Protein AF-A0A9D2DKA5-F1 (afdb_monomer_lite)

pLDDT: mean 77.61, std 17.45, range [37.0, 97.31]

Organism: NCBI:txid2838713

Secondary structure (DSSP, 8-state):
--HHHHHHHHHHTS--TT-HHHHHHHHH--TTTT----STT--HHHHHHHHHHHHHHHHTSSHHHHHHHHHHHHHHHHHTTSTTGGG-HHHHHHHHHHHHTT--S--GGGT----TTTTS-HHHHHHHHHHHHTT-HHHHHHHHHHHTTTS--S-HHHHHHHHHHHHHHHHHHHHHHHHHHHHHHHHHHHHHHHHHHHHHHHHHHSPTTPPPPBBTTSPBPPTT-EEE-SSS-EEE--EEEEETTEEEEE-TTS-BSSSSPBPTT--BPPPPPB-TTSPBP-TT-EEEETTS-EEEEEEEEEEETTEEEEEEEEEESSS--SEEEGGGEESS---B-TTSPBP-TT-EEEETTSS-EEEEEEEETTTTEEEETTTGGGT-PBPGGGEESS---B-TTSPBP-TT-EEEE-TTTTT-TTS-TT--EEEEEE-TTS-EEEE-TTS--SSSSSPEEE-GGGEESSPPP-HHHHHHHHTS-HHHHTT--SS--TT-TTTTSSS-SHHHHHHHHHHHHHHHHHHHHHH-

Sequence (524 aa):
MTGIERLHKLIADIDVSADTELWYILRDGTEGDWDCEERDGKTLSSTLAAIADQIEREQGGRVSRMLVLSVVTEMERHVSGVEGAEDSPVARWARELREALGGNGRDPAADVSVSAYDLLPQEDREAIAWVREHGGLDAVKRRWECLSYYADPVPRSCMEKRLARLQRQIDESHAALRRRNQRIKELGCRVNDLMIENTELRKRTMPEGMEWPRYDTGELVDFGDEVDRGDGDSAWVDKVVFYGDQWRLFDRYGCEINEDMMGPGERVKRTAVLASDGEPLEVGQTVWHEDGTELRVLGFKHEEDGERIVSVEYMDGPTNWSEVRSLSLTHQRPVLDADGVEVEVGDDLYTVGGMFKFHVSAIDKKSGRIATEAMFALDKWADPKMLTHRAPVLAADGRPLREGETVWLNERGSKSKLVDRGEPLKVVAFDKNGSVGVLDRDGIALGETSPWWFNPSCLTHERPDSWERVEEDAKKYPCHYFGHERNTCDGCPAHSVYGSCRPVMTSDLVRRCRALAERERGEA

Structure (mmCIF, N/CA/C/O backbone):
data_AF-A0A9D2DKA5-F1
#
_entry.id   AF-A0A9D2DKA5-F1
#
loop_
_atom_site.group_PDB
_atom_site.id
_atom_site.type_symbol
_atom_site.label_atom_id
_atom_site.label_alt_id
_atom_site.label_comp_id
_atom_site.label_asym_id
_atom_site.label_entity_id
_atom_site.label_seq_id
_atom_site.pdbx_PDB_ins_code
_atom_site.Cartn_x
_atom_site.Cartn_y
_atom_site.Cartn_z
_atom_site.occupancy
_atom_site.B_iso_or_equiv
_atom_site.auth_seq_id
_atom_site.auth_comp_id
_atom_site.auth_asym_id
_atom_site.auth_atom_id
_atom_site.pdbx_PDB_model_num
ATOM 1 N N . MET A 1 1 ? 29.611 -16.491 24.734 1.00 46.84 1 MET A N 1
ATOM 2 C CA . MET A 1 1 ? 29.771 -16.054 23.342 1.00 46.84 1 MET A CA 1
ATOM 3 C C . MET A 1 1 ? 31.251 -15.808 23.120 1.00 46.84 1 MET A C 1
ATOM 5 O O . MET A 1 1 ? 31.792 -14.933 23.792 1.00 46.84 1 MET A O 1
ATOM 9 N N . THR A 1 2 ? 31.918 -16.650 22.337 1.00 52.06 2 THR A N 1
ATOM 10 C CA . THR A 1 2 ? 33.363 -16.554 22.071 1.00 52.06 2 THR A CA 1
ATOM 11 C C . THR A 1 2 ? 33.678 -15.292 21.255 1.00 52.06 2 THR A C 1
ATOM 13 O O . THR A 1 2 ? 32.778 -14.664 20.690 1.00 52.06 2 THR A O 1
ATOM 16 N N . GLY A 1 3 ? 34.949 -14.877 21.205 1.00 41.25 3 GLY A N 1
ATOM 17 C CA . GLY A 1 3 ? 35.366 -13.729 20.386 1.00 41.25 3 GLY A CA 1
ATOM 18 C C . GLY A 1 3 ? 35.011 -13.903 18.903 1.00 41.25 3 GLY A C 1
ATOM 19 O O . GLY A 1 3 ? 34.571 -12.952 18.266 1.00 41.25 3 GLY A O 1
ATOM 20 N N . ILE A 1 4 ? 35.096 -15.138 18.402 1.00 45.22 4 ILE A N 1
ATOM 21 C CA . ILE A 1 4 ? 34.737 -15.527 17.031 1.00 45.22 4 ILE A CA 1
ATOM 22 C C . ILE A 1 4 ? 33.226 -15.391 16.797 1.00 45.22 4 ILE A C 1
ATOM 24 O O . ILE A 1 4 ? 32.816 -14.762 15.829 1.00 45.22 4 ILE A O 1
ATOM 28 N N . GLU A 1 5 ? 32.388 -15.855 17.731 1.00 47.97 5 GLU A N 1
ATOM 29 C CA . GLU A 1 5 ? 30.924 -15.717 17.628 1.00 47.97 5 GLU A CA 1
ATOM 30 C C . GLU A 1 5 ? 30.468 -14.245 17.612 1.00 47.97 5 GLU A C 1
ATOM 32 O O . GLU A 1 5 ? 29.463 -13.902 16.991 1.00 47.97 5 GLU A O 1
ATOM 37 N N . ARG A 1 6 ? 31.209 -13.345 18.275 1.00 47.31 6 ARG A N 1
ATOM 38 C CA . ARG A 1 6 ? 30.965 -11.892 18.199 1.00 47.31 6 ARG A CA 1
ATOM 39 C C . ARG A 1 6 ? 31.376 -11.303 16.856 1.00 47.31 6 ARG A C 1
ATOM 41 O O . ARG A 1 6 ? 30.680 -10.421 16.368 1.00 47.31 6 ARG A O 1
ATOM 48 N N . LEU A 1 7 ? 32.475 -11.780 16.279 1.00 45.69 7 LEU A N 1
ATOM 49 C CA . LEU A 1 7 ? 32.985 -11.327 14.986 1.00 45.69 7 LEU A CA 1
ATOM 50 C C . LEU A 1 7 ? 32.061 -11.773 13.846 1.00 45.69 7 LEU A C 1
ATOM 52 O O . LEU A 1 7 ? 31.707 -10.962 12.999 1.00 45.69 7 LEU A O 1
ATOM 56 N N . HIS A 1 8 ? 31.565 -13.013 13.901 1.00 50.53 8 HIS A N 1
ATOM 57 C CA . HIS A 1 8 ? 30.525 -13.519 12.999 1.00 50.53 8 HIS A CA 1
ATOM 58 C C . HIS A 1 8 ? 29.233 -12.714 13.089 1.00 50.53 8 HIS A C 1
ATOM 60 O O . HIS A 1 8 ? 28.663 -12.367 12.060 1.00 50.53 8 HIS A O 1
ATOM 66 N N . LYS A 1 9 ? 28.800 -12.355 14.304 1.00 58.34 9 LYS A N 1
ATOM 67 C CA . LYS A 1 9 ? 27.629 -11.493 14.489 1.00 58.34 9 LYS A CA 1
ATOM 68 C C . LYS A 1 9 ? 27.850 -10.089 13.917 1.00 58.34 9 LYS A C 1
ATOM 70 O O . LYS A 1 9 ? 26.974 -9.568 13.247 1.00 58.34 9 LYS A O 1
ATOM 75 N N . LEU A 1 10 ? 29.027 -9.504 14.144 1.00 48.47 10 LEU A N 1
ATOM 76 C CA . LEU A 1 10 ? 29.361 -8.176 13.629 1.00 48.47 10 LEU A CA 1
ATOM 77 C C . LEU A 1 10 ? 29.433 -8.157 12.094 1.00 48.47 10 LEU A C 1
ATOM 79 O O . LEU A 1 10 ? 29.022 -7.178 11.493 1.00 48.47 10 LEU A O 1
ATOM 83 N N . ILE A 1 11 ? 29.938 -9.227 11.471 1.00 53.56 11 ILE A N 1
ATOM 84 C CA . ILE A 1 11 ? 30.002 -9.374 10.009 1.00 53.56 11 ILE A CA 1
ATOM 85 C C . ILE A 1 11 ? 28.608 -9.609 9.415 1.00 53.56 11 ILE A C 1
ATOM 87 O O . ILE A 1 11 ? 28.307 -9.050 8.369 1.00 53.56 11 ILE A O 1
ATOM 91 N N . ALA A 1 12 ? 27.745 -10.387 10.076 1.00 54.84 12 ALA A N 1
ATOM 92 C CA . ALA A 1 12 ? 26.366 -10.607 9.628 1.00 54.84 12 ALA A CA 1
ATOM 93 C C . ALA A 1 12 ? 25.511 -9.326 9.647 1.00 54.84 12 ALA A C 1
ATOM 95 O O . ALA A 1 12 ? 24.554 -9.221 8.884 1.00 54.84 12 ALA A O 1
ATOM 96 N N . ASP A 1 13 ? 25.868 -8.360 10.497 1.00 48.00 13 ASP A N 1
ATOM 97 C CA . ASP A 1 13 ? 25.186 -7.068 10.613 1.00 48.00 13 ASP A CA 1
ATOM 98 C C . ASP A 1 13 ? 25.711 -6.013 9.606 1.00 48.00 13 ASP A C 1
ATOM 100 O O . ASP A 1 13 ? 25.142 -4.923 9.516 1.00 48.00 13 ASP A O 1
ATOM 104 N N . ILE A 1 14 ? 26.781 -6.301 8.847 1.00 48.06 14 ILE A N 1
ATOM 105 C CA . ILE A 1 14 ? 27.338 -5.402 7.823 1.00 48.06 14 ILE A CA 1
ATOM 106 C C . ILE A 1 14 ? 27.044 -5.992 6.435 1.00 48.06 14 ILE A C 1
ATOM 108 O O . ILE A 1 14 ? 27.573 -7.037 6.068 1.00 48.06 14 ILE A O 1
ATOM 112 N N . ASP A 1 15 ? 26.225 -5.300 5.645 1.00 49.19 15 ASP A N 1
ATOM 113 C CA . ASP A 1 15 ? 25.971 -5.641 4.241 1.00 49.19 15 ASP A CA 1
ATOM 114 C C . ASP A 1 15 ? 27.178 -5.223 3.379 1.00 49.19 15 ASP A C 1
ATOM 116 O O . ASP A 1 15 ? 27.383 -4.036 3.112 1.00 49.19 15 ASP A O 1
ATOM 120 N N . VAL A 1 16 ? 28.042 -6.183 3.023 1.00 48.06 16 VAL A N 1
ATOM 121 C CA . VAL A 1 16 ? 29.272 -5.942 2.246 1.00 48.06 16 VAL A CA 1
ATOM 122 C C . VAL A 1 16 ? 29.210 -6.716 0.932 1.00 48.06 16 VAL A C 1
ATOM 124 O O . VAL A 1 16 ? 29.660 -7.855 0.833 1.00 48.06 16 VAL A O 1
ATOM 127 N N . SER A 1 17 ? 28.688 -6.082 -0.111 1.00 44.06 17 SER A N 1
ATOM 128 C CA . SER A 1 17 ? 28.523 -6.660 -1.450 1.00 44.06 17 SER A CA 1
ATOM 129 C C . SER A 1 17 ? 29.792 -6.655 -2.325 1.00 44.06 17 SER A C 1
ATOM 131 O O . SER A 1 17 ? 29.685 -6.670 -3.548 1.00 44.06 17 SER A O 1
ATOM 133 N N . ALA A 1 18 ? 31.004 -6.633 -1.750 1.00 46.56 18 ALA A N 1
ATOM 134 C CA . ALA A 1 18 ? 32.213 -6.334 -2.533 1.00 46.56 18 ALA A CA 1
ATOM 135 C C . ALA A 1 18 ? 33.353 -7.368 -2.535 1.00 46.56 18 ALA A C 1
ATOM 137 O O . ALA A 1 18 ? 34.262 -7.194 -3.342 1.00 46.56 18 ALA A O 1
ATOM 138 N N . ASP A 1 19 ? 33.347 -8.443 -1.735 1.00 46.97 19 ASP A N 1
ATOM 139 C CA . ASP A 1 19 ? 34.363 -9.498 -1.927 1.00 46.97 19 ASP A CA 1
ATOM 140 C C . ASP A 1 19 ? 33.937 -10.865 -1.364 1.00 46.97 19 ASP A C 1
ATOM 142 O O . ASP A 1 19 ? 34.063 -11.158 -0.171 1.00 46.97 19 ASP A O 1
ATOM 146 N N . THR A 1 20 ? 33.385 -11.710 -2.238 1.00 51.12 20 THR A N 1
ATOM 147 C CA . THR A 1 20 ? 32.765 -12.996 -1.880 1.00 51.12 20 THR A CA 1
ATOM 148 C C . THR A 1 20 ? 33.751 -13.992 -1.265 1.00 51.12 20 THR A C 1
ATOM 150 O O . THR A 1 20 ? 33.373 -14.724 -0.356 1.00 51.12 20 THR A O 1
ATOM 153 N N . GLU A 1 21 ? 35.019 -14.026 -1.693 1.00 44.53 21 GLU A N 1
ATOM 154 C CA . GLU A 1 21 ? 35.972 -15.048 -1.223 1.00 44.53 21 GLU A CA 1
ATOM 155 C C . GLU A 1 21 ? 36.456 -14.816 0.216 1.00 44.53 21 GLU A C 1
ATOM 157 O O . GLU A 1 21 ? 36.527 -15.764 1.000 1.00 44.53 21 GLU A O 1
ATOM 162 N N . LEU A 1 22 ? 36.716 -13.564 0.612 1.00 46.12 22 LEU A N 1
ATOM 163 C CA . LEU A 1 22 ? 37.116 -13.247 1.988 1.00 46.12 22 LEU A CA 1
ATOM 164 C C . LEU A 1 22 ? 35.967 -13.506 2.973 1.00 46.12 22 LEU A C 1
ATOM 166 O O . LEU A 1 22 ? 36.194 -13.946 4.100 1.00 46.12 22 LEU A O 1
ATOM 170 N N . TRP A 1 23 ? 34.725 -13.280 2.534 1.00 53.09 23 TRP A N 1
ATOM 171 C CA . TRP A 1 23 ? 33.534 -13.572 3.323 1.00 53.09 23 TRP A CA 1
ATOM 172 C C . TRP A 1 23 ? 33.381 -15.072 3.596 1.00 53.09 23 TRP A C 1
ATOM 174 O O . TRP A 1 23 ? 33.128 -15.448 4.738 1.00 53.09 23 TRP A O 1
ATOM 184 N N . TYR A 1 24 ? 33.621 -15.939 2.605 1.00 50.41 24 TYR A N 1
ATOM 185 C CA . TYR A 1 24 ? 33.600 -17.391 2.819 1.00 50.41 24 TYR A CA 1
ATOM 186 C C . TYR A 1 24 ? 34.718 -17.867 3.761 1.00 50.41 24 TYR A C 1
ATOM 188 O O . TYR A 1 24 ? 34.458 -18.708 4.619 1.00 50.41 24 TYR A O 1
ATOM 196 N N . ILE A 1 25 ? 35.925 -17.294 3.681 1.00 49.28 25 ILE A N 1
ATOM 197 C CA . ILE A 1 25 ? 37.037 -17.630 4.594 1.00 49.28 25 ILE A CA 1
ATOM 198 C C . ILE A 1 25 ? 36.717 -17.206 6.037 1.00 49.28 25 ILE A C 1
ATOM 200 O O . ILE A 1 25 ? 36.917 -17.980 6.972 1.00 49.28 25 ILE A O 1
ATOM 204 N N . LEU A 1 26 ? 36.171 -16.001 6.229 1.00 47.72 26 LEU A N 1
ATOM 205 C CA . LEU A 1 26 ? 35.811 -15.475 7.552 1.00 47.72 26 LEU A CA 1
ATOM 206 C C . LEU A 1 26 ? 34.580 -16.171 8.157 1.00 47.72 26 LEU A C 1
ATOM 208 O O . LEU A 1 26 ? 34.487 -16.297 9.382 1.00 47.72 26 LEU A O 1
ATOM 212 N N . ARG A 1 27 ? 33.633 -16.612 7.321 1.00 51.00 27 ARG A N 1
ATOM 213 C CA . ARG A 1 27 ? 32.401 -17.292 7.743 1.00 51.00 27 ARG A CA 1
ATOM 214 C C . ARG A 1 27 ? 32.625 -18.775 8.049 1.00 51.00 27 ARG A C 1
ATOM 216 O O . ARG A 1 27 ? 32.147 -19.237 9.082 1.00 51.00 27 ARG A O 1
ATOM 223 N N . ASP A 1 28 ? 33.363 -19.488 7.194 1.00 47.41 28 ASP A N 1
ATOM 224 C CA . ASP A 1 28 ? 33.398 -20.960 7.188 1.00 47.41 28 ASP A CA 1
ATOM 225 C C . ASP A 1 28 ? 34.791 -21.576 7.460 1.00 47.41 28 ASP A C 1
ATOM 227 O O . ASP A 1 28 ? 34.889 -22.796 7.604 1.00 47.41 28 ASP A O 1
ATOM 231 N N . GLY A 1 29 ? 35.869 -20.785 7.542 1.00 46.34 29 GLY A N 1
ATOM 232 C CA . GLY A 1 29 ? 37.235 -21.305 7.693 1.00 46.34 29 GLY A CA 1
ATOM 233 C C . GLY A 1 29 ? 37.543 -21.883 9.082 1.00 46.34 29 GLY A C 1
ATOM 234 O O . GLY A 1 29 ? 37.252 -21.266 10.108 1.00 46.34 29 GLY A O 1
ATOM 235 N N . THR A 1 30 ? 38.203 -23.043 9.129 1.00 47.19 30 THR A N 1
ATOM 236 C CA . THR A 1 30 ? 38.763 -23.643 10.356 1.00 47.19 30 THR A CA 1
ATOM 237 C C . THR A 1 30 ? 40.164 -23.108 10.634 1.00 47.19 30 THR A C 1
ATOM 239 O O . THR A 1 30 ? 40.827 -22.683 9.708 1.00 47.19 30 THR A O 1
ATOM 242 N N . GLU A 1 31 ? 40.674 -23.164 11.868 1.00 40.28 31 GLU A N 1
ATOM 243 C CA . GLU A 1 31 ? 41.981 -22.579 12.253 1.00 40.28 31 GLU A CA 1
ATOM 244 C C . GLU A 1 31 ? 43.172 -23.009 11.352 1.00 40.28 31 GLU A C 1
ATOM 246 O O . GLU A 1 31 ? 44.135 -22.261 11.218 1.00 40.28 31 GLU A O 1
ATOM 251 N N . GLY A 1 32 ? 43.087 -24.165 10.674 1.00 46.72 32 GLY A N 1
ATOM 252 C CA . GLY A 1 32 ? 44.081 -24.633 9.694 1.00 46.72 32 GLY A CA 1
ATOM 253 C C . GLY A 1 32 ? 43.966 -24.032 8.283 1.00 46.72 32 GLY A C 1
ATOM 254 O O . GLY A 1 32 ? 44.951 -24.024 7.553 1.00 46.72 32 GLY A O 1
ATOM 255 N N . ASP A 1 33 ? 42.809 -23.483 7.904 1.00 46.47 33 ASP A N 1
ATOM 256 C CA . ASP A 1 33 ? 42.597 -22.801 6.614 1.00 46.47 33 ASP A CA 1
ATOM 257 C C . ASP A 1 33 ? 43.222 -21.392 6.588 1.00 46.47 33 ASP A C 1
ATOM 259 O O . ASP A 1 33 ? 43.327 -20.763 5.537 1.00 46.47 33 ASP A O 1
ATOM 263 N N . TRP A 1 34 ? 43.655 -20.900 7.754 1.00 49.09 34 TRP A N 1
ATOM 264 C CA . TRP A 1 34 ? 44.200 -19.556 7.965 1.00 49.09 34 TRP A CA 1
ATOM 265 C C . TRP A 1 34 ? 45.735 -19.545 7.958 1.00 49.09 34 TRP A C 1
ATOM 267 O O . TRP A 1 34 ? 46.345 -18.477 7.993 1.00 49.09 34 TRP A O 1
ATOM 277 N N . ASP A 1 35 ? 46.360 -20.723 7.871 1.00 45.16 35 ASP A N 1
ATOM 278 C CA . ASP A 1 35 ? 47.811 -20.920 7.756 1.00 45.16 35 ASP A CA 1
ATOM 279 C C . ASP A 1 35 ? 48.267 -20.856 6.280 1.00 45.16 35 ASP A C 1
ATOM 281 O O . ASP A 1 35 ? 49.156 -21.576 5.821 1.00 45.16 35 ASP A O 1
ATOM 285 N N . CYS A 1 36 ? 47.613 -20.004 5.488 1.00 43.03 36 CYS A N 1
ATOM 286 C CA . CYS A 1 36 ? 47.939 -19.795 4.087 1.00 43.03 36 CYS A CA 1
ATOM 287 C C . CYS A 1 36 ? 49.251 -19.003 3.955 1.00 43.03 36 CYS A C 1
ATOM 289 O O . CYS A 1 36 ? 49.295 -17.787 4.156 1.00 43.03 36 CYS A O 1
ATOM 291 N N . GLU A 1 37 ? 50.323 -19.717 3.598 1.00 43.47 37 GLU A N 1
ATOM 292 C CA . GLU A 1 37 ? 51.569 -19.144 3.086 1.00 43.47 37 GLU A CA 1
ATOM 293 C C . GLU A 1 37 ? 51.287 -18.154 1.942 1.00 43.47 37 GLU A C 1
ATOM 295 O O . GLU A 1 37 ? 50.406 -18.382 1.109 1.00 43.47 37 GLU A O 1
ATOM 300 N N . GLU A 1 38 ? 52.061 -17.062 1.919 1.00 45.28 38 GLU A N 1
ATOM 301 C CA . GLU A 1 38 ? 52.020 -15.955 0.955 1.00 45.28 38 GLU A CA 1
ATOM 302 C C . GLU A 1 38 ? 51.645 -16.396 -0.472 1.00 45.28 38 GLU A C 1
ATOM 304 O O . GLU A 1 38 ? 52.489 -16.825 -1.262 1.00 45.28 38 GLU A O 1
ATOM 309 N N . ARG A 1 39 ? 50.377 -16.211 -0.848 1.00 41.00 39 ARG A N 1
ATOM 310 C CA . ARG A 1 39 ? 49.963 -16.171 -2.252 1.00 41.00 39 ARG A CA 1
ATOM 311 C C . ARG A 1 39 ? 49.617 -14.736 -2.626 1.00 41.00 39 ARG A C 1
ATOM 313 O O . ARG A 1 39 ? 48.869 -14.057 -1.935 1.00 41.00 39 ARG A O 1
ATOM 320 N N . ASP A 1 40 ? 50.243 -14.279 -3.707 1.00 43.97 40 ASP A N 1
ATOM 321 C CA . ASP A 1 40 ? 50.057 -12.979 -4.368 1.00 43.97 40 ASP A CA 1
ATOM 322 C C . ASP A 1 40 ? 50.595 -11.727 -3.654 1.00 43.97 40 ASP A C 1
ATOM 324 O O . ASP A 1 40 ? 50.280 -10.599 -4.037 1.00 43.97 40 ASP A O 1
ATOM 328 N N . GLY A 1 41 ? 51.485 -11.897 -2.670 1.00 46.25 41 GLY A N 1
ATOM 329 C CA . GLY A 1 41 ? 52.268 -10.792 -2.093 1.00 46.25 41 GLY A CA 1
ATOM 330 C C . GLY A 1 41 ? 51.449 -9.762 -1.307 1.00 46.25 41 GLY A C 1
ATOM 331 O O . GLY A 1 41 ? 51.958 -8.685 -0.990 1.00 46.25 41 GLY A O 1
ATOM 332 N N . LYS A 1 42 ? 50.190 -10.076 -0.984 1.00 44.44 42 LYS A N 1
ATOM 333 C CA . LYS A 1 42 ? 49.334 -9.279 -0.103 1.00 44.44 42 LYS A CA 1
ATOM 334 C C . LYS A 1 42 ? 49.117 -10.046 1.192 1.00 44.44 42 LYS A C 1
ATOM 336 O O . LYS A 1 42 ? 48.524 -11.117 1.200 1.00 44.44 42 LYS A O 1
ATOM 341 N N . THR A 1 43 ? 49.615 -9.500 2.294 1.00 57.69 43 THR A N 1
ATOM 342 C CA . THR A 1 43 ? 49.391 -10.069 3.625 1.00 57.69 43 THR A CA 1
ATOM 343 C C . THR A 1 43 ? 47.933 -9.860 4.037 1.00 57.69 43 THR A C 1
ATOM 345 O O . THR A 1 43 ? 47.326 -8.854 3.659 1.00 57.69 43 THR A O 1
ATOM 348 N N . LEU A 1 44 ? 47.371 -10.754 4.859 1.00 48.88 44 LEU A N 1
ATOM 349 C CA . LEU A 1 44 ? 46.043 -10.577 5.475 1.00 48.88 44 LEU A CA 1
ATOM 350 C C . LEU A 1 44 ? 45.911 -9.193 6.147 1.00 48.88 44 LEU A C 1
ATOM 352 O O . LEU A 1 44 ? 44.874 -8.541 6.054 1.00 48.88 44 LEU A O 1
ATOM 356 N N . SER A 1 45 ? 47.011 -8.709 6.735 1.00 48.12 45 SER A N 1
ATOM 357 C CA . SER A 1 45 ? 47.148 -7.356 7.286 1.00 48.12 45 SER A CA 1
ATOM 358 C C . SER A 1 45 ? 46.875 -6.254 6.246 1.00 48.12 45 SER A C 1
ATOM 360 O O . SER A 1 45 ? 46.118 -5.324 6.521 1.00 48.12 45 SER A O 1
ATOM 362 N N . SER A 1 46 ? 47.400 -6.380 5.021 1.00 50.75 46 SER A N 1
ATOM 363 C CA . SER A 1 46 ? 47.159 -5.409 3.942 1.00 50.75 46 SER A CA 1
ATOM 364 C C . SER A 1 46 ? 45.699 -5.376 3.471 1.00 50.75 46 SER A C 1
ATOM 366 O O . SER A 1 46 ? 45.170 -4.303 3.179 1.00 50.75 46 SER A O 1
ATOM 368 N N . THR A 1 47 ? 45.022 -6.526 3.463 1.00 52.94 47 THR A N 1
ATOM 369 C CA . THR A 1 47 ? 43.610 -6.639 3.068 1.00 52.94 47 THR A CA 1
ATOM 370 C C . THR A 1 47 ? 42.683 -6.081 4.148 1.00 52.94 47 THR A C 1
ATOM 372 O O . THR A 1 47 ? 41.770 -5.313 3.850 1.00 52.94 47 THR A O 1
ATOM 375 N N . LEU A 1 48 ? 42.954 -6.380 5.423 1.00 51.31 48 LEU A N 1
ATOM 376 C CA . LEU A 1 48 ? 42.192 -5.830 6.548 1.00 51.31 48 LEU A CA 1
ATOM 377 C C . LEU A 1 48 ? 42.383 -4.313 6.692 1.00 51.31 48 LEU A C 1
ATOM 379 O O . LEU A 1 48 ? 41.424 -3.607 7.002 1.00 51.31 48 LEU A O 1
ATOM 383 N N . ALA A 1 49 ? 43.584 -3.798 6.409 1.00 53.28 49 ALA A N 1
ATOM 384 C CA . ALA A 1 49 ? 43.836 -2.359 6.351 1.00 53.28 49 ALA A CA 1
ATOM 385 C C . ALA A 1 49 ? 43.015 -1.679 5.240 1.00 53.28 49 ALA A C 1
ATOM 387 O O . ALA A 1 49 ? 42.411 -0.636 5.479 1.00 53.28 49 ALA A O 1
ATOM 388 N N . ALA A 1 50 ? 42.912 -2.296 4.057 1.00 58.09 50 ALA A N 1
ATOM 389 C CA . ALA A 1 50 ? 42.104 -1.768 2.957 1.00 58.09 50 ALA A CA 1
ATOM 390 C C . ALA A 1 50 ? 40.599 -1.726 3.289 1.00 58.09 50 ALA A C 1
ATOM 392 O O . ALA A 1 50 ? 39.925 -0.752 2.951 1.00 58.09 50 ALA A O 1
ATOM 393 N N . ILE A 1 51 ? 40.083 -2.742 3.991 1.00 52.50 51 ILE A N 1
ATOM 394 C CA . ILE A 1 51 ? 38.686 -2.797 4.453 1.00 52.50 51 ILE A CA 1
ATOM 395 C C . ILE A 1 51 ? 38.424 -1.748 5.539 1.00 52.50 51 ILE A C 1
ATOM 397 O O . ILE A 1 51 ? 37.410 -1.053 5.492 1.00 52.50 51 ILE A O 1
ATOM 401 N N . ALA A 1 52 ? 39.346 -1.571 6.489 1.00 51.38 52 ALA A N 1
ATOM 402 C CA . ALA A 1 52 ? 39.239 -0.518 7.496 1.00 51.38 52 ALA A CA 1
ATOM 403 C C . ALA A 1 52 ? 39.213 0.883 6.851 1.00 51.38 52 ALA A C 1
ATOM 405 O O . ALA A 1 52 ? 38.358 1.699 7.199 1.00 51.38 52 ALA A O 1
ATOM 406 N N . ASP A 1 53 ? 40.070 1.127 5.856 1.00 55.75 53 ASP A N 1
ATOM 407 C CA . ASP A 1 53 ? 40.095 2.370 5.074 1.00 55.75 53 ASP A CA 1
ATOM 408 C C . ASP A 1 53 ? 38.827 2.567 4.221 1.00 55.75 53 ASP A C 1
ATOM 410 O O . ASP A 1 53 ? 38.410 3.700 3.963 1.00 55.75 53 ASP A O 1
ATOM 414 N N . GLN A 1 54 ? 38.207 1.488 3.738 1.00 53.44 54 GLN A N 1
ATOM 415 C CA . GLN A 1 54 ? 36.927 1.525 3.021 1.00 53.44 54 GLN A CA 1
ATOM 416 C C . GLN A 1 54 ? 35.786 1.936 3.970 1.00 53.44 54 GLN A C 1
ATOM 418 O O . GLN A 1 54 ? 35.063 2.892 3.689 1.00 53.44 54 GLN A O 1
ATOM 423 N N . ILE A 1 55 ? 35.696 1.296 5.141 1.00 50.94 55 ILE A N 1
ATOM 424 C CA . ILE A 1 55 ? 34.695 1.596 6.177 1.00 50.94 55 ILE A CA 1
ATOM 425 C C . ILE A 1 55 ? 34.856 3.035 6.693 1.00 50.94 55 ILE A C 1
ATOM 427 O O . ILE A 1 55 ? 33.865 3.745 6.876 1.00 50.94 55 ILE A O 1
ATOM 431 N N . GLU A 1 56 ? 36.092 3.508 6.894 1.00 51.06 56 GLU A N 1
ATOM 432 C CA . GLU A 1 56 ? 36.349 4.897 7.294 1.00 51.06 56 GLU A CA 1
ATOM 433 C C . GLU A 1 56 ? 35.900 5.914 6.230 1.00 51.06 56 GLU A C 1
ATOM 435 O O . GLU A 1 56 ? 35.402 6.988 6.591 1.00 51.06 56 GLU A O 1
ATOM 440 N N . ARG A 1 57 ? 36.033 5.583 4.936 1.00 53.97 57 ARG A N 1
ATOM 441 C CA . ARG A 1 57 ? 35.596 6.436 3.817 1.00 53.97 57 ARG A CA 1
ATOM 442 C C . ARG A 1 57 ? 34.077 6.504 3.678 1.00 53.97 57 ARG A C 1
ATOM 444 O O . ARG A 1 57 ? 33.557 7.578 3.379 1.00 53.97 57 ARG A O 1
ATOM 451 N N . GLU A 1 58 ? 33.378 5.397 3.906 1.00 49.69 58 GLU A N 1
ATOM 452 C CA . GLU A 1 58 ? 31.927 5.302 3.703 1.00 49.69 58 GLU A CA 1
ATOM 453 C C . GLU A 1 58 ? 31.112 5.809 4.907 1.00 49.69 58 GLU A C 1
ATOM 455 O O . GLU A 1 58 ? 30.032 6.364 4.717 1.00 49.69 58 GLU A O 1
ATOM 460 N N . GLN A 1 59 ? 31.641 5.709 6.135 1.00 48.56 59 GLN A N 1
ATOM 461 C CA . GLN A 1 59 ? 30.875 5.976 7.369 1.00 48.56 59 GLN A CA 1
ATOM 462 C C . GLN A 1 59 ? 31.298 7.234 8.156 1.00 48.56 59 GLN A C 1
ATOM 464 O O . GLN A 1 59 ? 30.785 7.494 9.242 1.00 48.56 59 GLN A O 1
ATOM 469 N N . GLY A 1 60 ? 32.203 8.070 7.633 1.00 47.69 60 GLY A N 1
ATOM 470 C CA . GLY A 1 60 ? 32.405 9.425 8.170 1.00 47.69 60 GLY A CA 1
ATOM 471 C C . GLY A 1 60 ? 33.113 9.544 9.535 1.00 47.69 60 GLY A C 1
ATOM 472 O O . GLY A 1 60 ? 32.805 10.461 10.294 1.00 47.69 60 GLY A O 1
ATOM 473 N N . GLY A 1 61 ? 34.124 8.708 9.815 1.00 50.97 61 GLY A N 1
ATOM 474 C CA . GLY A 1 61 ? 35.225 9.022 10.749 1.00 50.97 61 GLY A CA 1
ATOM 475 C C . GLY A 1 61 ? 35.232 8.410 12.172 1.00 50.97 61 GLY A C 1
ATOM 476 O O . GLY A 1 61 ? 34.224 8.345 12.867 1.00 50.97 61 GLY A O 1
ATOM 477 N N . ARG A 1 62 ? 36.457 8.044 12.611 1.00 46.28 62 ARG A N 1
ATOM 478 C CA . ARG A 1 62 ? 37.048 7.758 13.957 1.00 46.28 62 ARG A CA 1
ATOM 479 C C . ARG A 1 62 ? 36.356 6.836 14.973 1.00 46.28 62 ARG A C 1
ATOM 481 O O . ARG A 1 62 ? 37.073 6.262 15.793 1.00 46.28 62 ARG A O 1
ATOM 488 N N . VAL A 1 63 ? 35.039 6.656 14.957 1.00 44.66 63 VAL A N 1
ATOM 489 C CA . VAL A 1 63 ? 34.342 5.785 15.929 1.00 44.66 63 VAL A CA 1
ATOM 490 C C . VAL A 1 63 ? 34.683 4.306 15.686 1.00 44.66 63 VAL A C 1
ATOM 492 O O . VAL A 1 63 ? 34.885 3.549 16.636 1.00 44.66 63 VAL A O 1
ATOM 495 N N . SER A 1 64 ? 34.885 3.920 14.425 1.00 57.19 64 SER A N 1
ATOM 496 C CA . SER A 1 64 ? 35.175 2.537 14.020 1.00 57.19 64 SER A CA 1
ATOM 497 C C . SER A 1 64 ? 36.568 2.058 14.438 1.00 57.19 64 SER A C 1
ATOM 499 O O . SER A 1 64 ? 36.717 0.930 14.902 1.00 57.19 64 SER A O 1
ATOM 501 N N . ARG A 1 65 ? 37.590 2.925 14.387 1.00 51.91 65 ARG A N 1
ATOM 502 C CA . ARG A 1 65 ? 38.966 2.576 14.791 1.00 51.91 65 ARG A CA 1
ATOM 503 C C . ARG A 1 65 ? 39.068 2.213 16.274 1.00 51.91 65 ARG A C 1
ATOM 505 O O . ARG A 1 65 ? 39.836 1.332 16.646 1.00 51.91 65 ARG A O 1
ATOM 512 N N . MET A 1 66 ? 38.261 2.858 17.117 1.00 51.69 66 MET A N 1
ATOM 513 C CA . MET A 1 66 ? 38.191 2.576 18.555 1.00 51.69 66 MET A CA 1
ATOM 514 C C . MET A 1 66 ? 37.525 1.220 18.835 1.00 51.69 66 MET A C 1
ATOM 516 O O . MET A 1 66 ? 37.981 0.477 19.700 1.00 51.69 66 MET A O 1
ATOM 520 N N . LEU A 1 67 ? 36.490 0.879 18.059 1.00 54.06 67 LEU A N 1
ATOM 521 C CA . LEU A 1 67 ? 35.789 -0.406 18.126 1.00 54.06 67 LEU A CA 1
ATOM 522 C C . LEU A 1 67 ? 36.698 -1.561 17.691 1.00 54.06 67 LEU A C 1
ATOM 524 O O . LEU A 1 67 ? 36.828 -2.534 18.433 1.00 54.06 67 LEU A O 1
ATOM 528 N N . VAL A 1 68 ? 37.412 -1.406 16.572 1.00 56.06 68 VAL A N 1
ATOM 529 C CA . VAL A 1 68 ? 38.383 -2.399 16.080 1.00 56.06 68 VAL A CA 1
ATOM 530 C C . VAL A 1 68 ? 39.519 -2.604 17.088 1.00 56.06 68 VAL A C 1
ATOM 532 O O . VAL A 1 68 ? 39.829 -3.739 17.441 1.00 56.06 68 VAL A O 1
ATOM 535 N N . LEU A 1 69 ? 40.084 -1.527 17.649 1.00 56.91 69 LEU A N 1
ATOM 536 C CA . LEU A 1 69 ? 41.125 -1.630 18.682 1.00 56.91 69 LEU A CA 1
ATOM 537 C C . LEU A 1 69 ? 40.615 -2.267 19.986 1.00 56.91 69 LEU A C 1
ATOM 539 O O . LEU A 1 69 ? 41.371 -2.985 20.645 1.00 56.91 69 LEU A O 1
ATOM 543 N N . SER A 1 70 ? 39.346 -2.054 20.353 1.00 56.31 70 SER A N 1
ATOM 544 C CA . SER A 1 70 ? 38.744 -2.694 21.532 1.00 56.31 70 SER A CA 1
ATOM 545 C C . SER A 1 70 ? 38.619 -4.210 21.358 1.00 56.31 70 SER A C 1
ATOM 547 O O . SER A 1 70 ? 38.968 -4.956 22.270 1.00 56.31 70 SER A O 1
ATOM 549 N N . VAL A 1 71 ? 38.235 -4.668 20.161 1.00 54.00 71 VAL A N 1
ATOM 550 C CA . VAL A 1 71 ? 38.128 -6.095 19.828 1.00 54.00 71 VAL A CA 1
ATOM 551 C C . VAL A 1 71 ? 39.510 -6.752 19.839 1.00 54.00 71 VAL A C 1
ATOM 553 O O . VAL A 1 71 ? 39.676 -7.800 20.458 1.00 54.00 71 VAL A O 1
ATOM 556 N N . VAL A 1 72 ? 40.527 -6.097 19.263 1.00 57.25 72 VAL A N 1
ATOM 557 C CA . VAL A 1 72 ? 41.923 -6.581 19.286 1.00 57.25 72 VAL A CA 1
ATOM 558 C C . VAL A 1 72 ? 42.451 -6.709 20.720 1.00 57.25 72 VAL A C 1
ATOM 560 O O . VAL A 1 72 ? 43.083 -7.704 21.070 1.00 57.25 72 VAL A O 1
ATOM 563 N N . THR A 1 73 ? 42.153 -5.734 21.582 1.00 57.84 73 THR A N 1
ATOM 564 C CA . THR A 1 73 ? 42.594 -5.746 22.988 1.00 57.84 73 THR A CA 1
ATOM 565 C C . THR A 1 73 ? 41.898 -6.849 23.797 1.00 57.84 73 THR A C 1
ATOM 567 O O . THR A 1 73 ? 42.507 -7.465 24.673 1.00 57.84 73 THR A O 1
ATOM 570 N N . GLU A 1 74 ? 40.632 -7.144 23.494 1.00 54.03 74 GLU A N 1
ATOM 571 C CA . GLU A 1 74 ? 39.884 -8.230 24.135 1.00 54.03 74 GLU A CA 1
ATOM 572 C C . GLU A 1 74 ? 40.372 -9.620 23.679 1.00 54.03 74 GLU A C 1
ATOM 574 O O . GLU A 1 74 ? 40.454 -10.538 24.499 1.00 54.03 74 GLU A O 1
ATOM 579 N N . MET A 1 75 ? 40.762 -9.763 22.404 1.00 52.72 75 MET A N 1
ATOM 580 C CA . MET A 1 75 ? 41.374 -10.985 21.864 1.00 52.72 75 MET A CA 1
ATOM 581 C C . MET A 1 75 ? 42.715 -11.287 22.544 1.00 52.72 75 MET A C 1
ATOM 583 O O . MET A 1 75 ? 42.924 -12.408 23.005 1.00 52.72 75 MET A O 1
ATOM 587 N N . GLU A 1 76 ? 43.585 -10.287 22.717 1.00 54.28 76 GLU A N 1
ATOM 588 C CA . GLU A 1 76 ? 44.847 -10.452 23.455 1.00 54.28 76 GLU A CA 1
ATOM 589 C C . GLU A 1 76 ? 44.617 -10.860 24.912 1.00 54.28 76 GLU A C 1
ATOM 591 O O . GLU A 1 76 ? 45.297 -11.743 25.428 1.00 54.28 76 GLU A O 1
ATOM 596 N N . ARG A 1 77 ? 43.619 -10.273 25.580 1.00 55.81 77 ARG A N 1
ATOM 597 C CA . ARG A 1 77 ? 43.300 -10.607 26.974 1.00 55.81 77 ARG A CA 1
ATOM 598 C C . ARG A 1 77 ? 42.852 -12.062 27.145 1.00 55.81 77 ARG A C 1
ATOM 600 O O . ARG A 1 77 ? 43.063 -12.631 28.212 1.00 55.81 77 ARG A O 1
ATOM 607 N N . HIS A 1 78 ? 42.249 -12.652 26.113 1.00 51.31 78 HIS A N 1
ATOM 608 C CA . HIS A 1 78 ? 41.897 -14.072 26.085 1.00 51.31 78 HIS A CA 1
ATOM 609 C C . HIS A 1 78 ? 43.101 -14.979 25.789 1.00 51.31 78 HIS A C 1
ATOM 611 O O . HIS A 1 78 ? 43.193 -16.060 26.366 1.00 51.31 78 HIS A O 1
ATOM 617 N N . VAL A 1 79 ? 44.041 -14.540 24.946 1.00 50.16 79 VAL A N 1
ATOM 618 C CA . VAL A 1 79 ? 45.247 -15.311 24.587 1.00 50.16 79 VAL A CA 1
ATOM 619 C C . VAL A 1 79 ? 46.292 -15.301 25.709 1.00 50.16 79 VAL A C 1
ATOM 621 O O . VAL A 1 79 ? 46.891 -16.334 25.997 1.00 50.16 79 VAL A O 1
ATOM 624 N N . SER A 1 80 ? 46.446 -14.186 26.428 1.00 51.25 80 SER A N 1
ATOM 625 C CA . SER A 1 80 ? 47.390 -14.040 27.550 1.00 51.25 80 SER A CA 1
ATOM 626 C C . SER A 1 80 ? 47.061 -14.906 28.778 1.00 51.25 80 SER A C 1
ATOM 628 O O . SER A 1 80 ? 47.827 -14.923 29.739 1.00 51.25 80 SER A O 1
ATOM 630 N N . GLY A 1 81 ? 45.928 -15.619 28.772 1.00 51.53 81 GLY A N 1
ATOM 631 C CA . GLY A 1 81 ? 45.573 -16.616 29.787 1.00 51.53 81 GLY A CA 1
ATOM 632 C C . GLY A 1 81 ? 46.140 -18.018 29.528 1.00 51.53 81 GLY A C 1
ATOM 633 O O . GLY A 1 81 ? 45.965 -18.895 30.371 1.00 51.53 81 GLY A O 1
ATOM 634 N N . VAL A 1 82 ? 46.797 -18.245 28.385 1.00 47.81 82 VAL A N 1
ATOM 635 C CA . VAL A 1 82 ? 47.349 -19.546 27.983 1.00 47.81 82 VAL A CA 1
ATOM 636 C C . VAL A 1 82 ? 48.878 -19.496 28.074 1.00 47.81 82 VAL A C 1
ATOM 638 O O . VAL A 1 82 ? 49.528 -18.737 27.355 1.00 47.81 82 VAL A O 1
ATOM 641 N N . GLU A 1 83 ? 49.472 -20.289 28.973 1.00 37.00 83 GLU A N 1
ATOM 642 C CA . GLU A 1 83 ? 50.933 -20.384 29.110 1.00 37.00 83 GLU A CA 1
ATOM 643 C C . GLU A 1 83 ? 51.572 -20.844 27.784 1.00 37.00 83 GLU A C 1
ATOM 645 O O . GLU A 1 83 ? 51.238 -21.906 27.262 1.00 37.00 83 GLU A O 1
ATOM 650 N N . GLY A 1 84 ? 52.497 -20.039 27.241 1.00 55.91 84 GLY A N 1
ATOM 651 C CA . GLY A 1 84 ? 53.234 -20.328 26.000 1.00 55.91 84 GLY A CA 1
ATOM 652 C C . GLY A 1 84 ? 52.732 -19.620 24.732 1.00 55.91 84 GLY A C 1
ATOM 653 O O . GLY A 1 84 ? 53.250 -19.885 23.652 1.00 55.91 84 GLY A O 1
ATOM 654 N N . ALA A 1 85 ? 51.757 -18.711 24.832 1.00 52.72 85 ALA A N 1
ATOM 655 C CA . ALA A 1 85 ? 51.119 -18.084 23.670 1.00 52.72 85 ALA A CA 1
ATOM 656 C C . ALA A 1 85 ? 51.843 -16.854 23.067 1.00 52.72 85 ALA A C 1
ATOM 658 O O . ALA A 1 85 ? 51.304 -16.235 22.151 1.00 52.72 85 ALA A O 1
ATOM 659 N N . GLU A 1 86 ? 53.046 -16.485 23.524 1.00 55.12 86 GLU A N 1
ATOM 660 C CA . GLU A 1 86 ? 53.763 -15.294 23.012 1.00 55.12 86 GLU A CA 1
ATOM 661 C C . GLU A 1 86 ? 54.149 -15.397 21.519 1.00 55.12 86 GLU A C 1
ATOM 663 O O . GLU A 1 86 ? 54.242 -14.372 20.836 1.00 55.12 86 GLU A O 1
ATOM 668 N N . ASP A 1 87 ? 54.260 -16.625 20.995 1.00 56.28 87 ASP A N 1
ATOM 669 C CA . ASP A 1 87 ? 54.515 -16.928 19.576 1.00 56.28 87 ASP A CA 1
ATOM 670 C C . ASP A 1 87 ? 53.265 -17.415 18.812 1.00 56.28 87 ASP A C 1
ATOM 672 O O . ASP A 1 87 ? 53.350 -17.853 17.659 1.00 56.28 87 ASP A O 1
ATOM 676 N N . SER A 1 88 ? 52.081 -17.313 19.429 1.00 60.09 88 SER A N 1
ATOM 677 C CA . SER A 1 88 ? 50.806 -17.646 18.787 1.00 60.09 88 SER A CA 1
ATOM 678 C C . SER A 1 88 ? 50.590 -16.809 17.515 1.00 60.09 88 SER A C 1
ATOM 680 O O . SER A 1 88 ? 50.855 -15.599 17.532 1.00 60.09 88 SER A O 1
ATOM 682 N N . PRO A 1 89 ? 50.044 -17.393 16.429 1.00 52.16 89 PRO A N 1
ATOM 683 C CA . PRO A 1 89 ? 49.604 -16.646 15.249 1.00 52.16 89 PRO A CA 1
ATOM 684 C C . PRO A 1 89 ? 48.724 -15.442 15.609 1.00 52.16 89 PRO A C 1
ATOM 686 O O . PRO A 1 89 ? 48.897 -14.364 15.051 1.00 52.16 89 PRO A O 1
ATOM 689 N N . VAL A 1 90 ? 47.881 -15.566 16.640 1.00 53.16 90 VAL A N 1
ATOM 690 C CA . VAL A 1 90 ? 46.998 -14.490 17.116 1.00 53.16 90 VAL A CA 1
ATOM 691 C C . VAL A 1 90 ? 47.784 -13.339 17.760 1.00 53.16 90 VAL A C 1
ATOM 693 O O . VAL A 1 90 ? 47.485 -12.172 17.513 1.00 53.16 90 VAL A O 1
ATOM 696 N N . ALA A 1 91 ? 48.827 -13.640 18.541 1.00 60.78 91 ALA A N 1
ATOM 697 C CA . ALA A 1 91 ? 49.703 -12.632 19.152 1.00 60.78 91 ALA A CA 1
ATOM 698 C C . ALA A 1 91 ? 50.614 -11.938 18.120 1.00 60.78 91 ALA A C 1
ATOM 700 O O . ALA A 1 91 ? 51.053 -10.798 18.315 1.00 60.78 91 ALA A O 1
ATOM 701 N N . ARG A 1 92 ? 50.906 -12.623 17.011 1.00 64.44 92 ARG A N 1
ATOM 702 C CA . ARG A 1 92 ? 51.609 -12.069 15.850 1.00 64.44 92 ARG A CA 1
ATOM 703 C C . ARG A 1 92 ? 50.697 -11.135 15.054 1.00 64.44 92 ARG A C 1
ATOM 705 O O . ARG A 1 92 ? 51.053 -9.979 14.849 1.00 64.44 92 ARG A O 1
ATOM 712 N N . TRP A 1 93 ? 49.486 -11.585 14.726 1.00 59.03 93 TRP A N 1
ATOM 713 C CA . TRP A 1 93 ? 48.486 -10.791 14.008 1.00 59.03 93 TRP A CA 1
ATOM 714 C C . TRP A 1 93 ? 48.066 -9.540 14.775 1.00 59.03 93 TRP A C 1
ATOM 716 O O . TRP A 1 93 ? 47.975 -8.472 14.180 1.00 59.03 93 TRP A O 1
ATOM 726 N N . ALA A 1 94 ? 47.878 -9.621 16.096 1.00 59.00 94 ALA A N 1
ATOM 727 C CA . ALA A 1 94 ? 47.548 -8.453 16.914 1.00 59.00 94 ALA A CA 1
ATOM 728 C C . ALA A 1 94 ? 48.658 -7.380 16.888 1.00 59.00 94 ALA A C 1
ATOM 730 O O . ALA A 1 94 ? 48.367 -6.180 16.857 1.00 59.00 94 ALA A O 1
ATOM 731 N N . ARG A 1 95 ? 49.930 -7.804 16.831 1.00 62.38 95 ARG A N 1
ATOM 732 C CA . ARG A 1 95 ? 51.088 -6.913 16.643 1.00 62.38 95 ARG A CA 1
ATOM 733 C C . ARG A 1 95 ? 51.079 -6.259 15.265 1.00 62.38 95 ARG A C 1
ATOM 735 O O . ARG A 1 95 ? 51.157 -5.036 15.185 1.00 62.38 95 ARG A O 1
ATOM 742 N N . GLU A 1 96 ? 50.929 -7.054 14.210 1.00 61.22 96 GLU A N 1
ATOM 743 C CA . GLU A 1 96 ? 50.909 -6.564 12.827 1.00 61.22 96 GLU A CA 1
ATOM 744 C C . GLU A 1 96 ? 49.743 -5.595 12.575 1.00 61.22 96 GLU A C 1
ATOM 746 O O . GLU A 1 96 ? 49.925 -4.569 11.920 1.00 61.22 96 GLU A O 1
ATOM 751 N N . LEU A 1 97 ? 48.562 -5.852 13.152 1.00 54.38 97 LEU A N 1
ATOM 752 C CA . LEU A 1 97 ? 47.403 -4.958 13.048 1.00 54.38 97 LEU A CA 1
ATOM 753 C C . LEU A 1 97 ? 47.633 -3.617 13.763 1.00 54.38 97 LEU A C 1
ATOM 755 O O . LEU A 1 97 ? 47.215 -2.571 13.269 1.00 54.38 97 LEU A O 1
ATOM 759 N N . ARG A 1 98 ? 48.307 -3.615 14.922 1.00 60.69 98 ARG A N 1
ATOM 760 C CA . ARG A 1 98 ? 48.675 -2.374 15.633 1.00 60.69 98 ARG A CA 1
ATOM 761 C C . ARG A 1 98 ? 49.678 -1.539 14.850 1.00 60.69 98 ARG A C 1
ATOM 763 O O . ARG A 1 98 ? 49.567 -0.312 14.843 1.00 60.69 98 ARG A O 1
ATOM 770 N N . GLU A 1 99 ? 50.631 -2.199 14.204 1.00 62.47 99 GLU A N 1
ATOM 771 C CA . GLU A 1 99 ? 51.654 -1.554 13.386 1.00 62.47 99 GLU A CA 1
ATOM 772 C C . GLU A 1 99 ? 51.039 -0.957 12.109 1.00 62.47 99 GLU A C 1
ATOM 774 O O . GLU A 1 99 ? 51.265 0.218 11.814 1.00 62.47 99 GLU A O 1
ATOM 779 N N . ALA A 1 100 ? 50.145 -1.696 11.439 1.00 52.91 100 ALA A N 1
ATOM 780 C CA . ALA A 1 100 ? 49.367 -1.206 10.298 1.00 52.91 100 ALA A CA 1
ATOM 781 C C . ALA A 1 100 ? 48.464 -0.012 10.664 1.00 52.91 100 ALA A C 1
ATOM 783 O O . ALA A 1 100 ? 48.314 0.928 9.885 1.00 52.91 100 ALA A O 1
ATOM 784 N N . LEU A 1 101 ? 47.921 0.008 11.886 1.00 52.06 101 LEU A N 1
ATOM 785 C CA . LEU A 1 101 ? 47.144 1.127 12.425 1.00 52.06 101 LEU A CA 1
ATOM 786 C C . LEU A 1 101 ? 48.019 2.245 13.032 1.00 52.06 101 LEU A C 1
ATOM 788 O O . LEU A 1 101 ? 47.485 3.124 13.710 1.00 52.06 101 LEU A O 1
ATOM 792 N N . GLY A 1 102 ? 49.338 2.261 12.810 1.00 56.16 102 GLY A N 1
ATOM 793 C CA . GLY A 1 102 ? 50.236 3.367 13.177 1.00 56.16 102 GLY A CA 1
ATOM 794 C C . GLY A 1 102 ? 50.547 3.513 14.674 1.00 56.16 102 GLY A C 1
ATOM 795 O O . GLY A 1 102 ? 50.942 4.595 15.117 1.00 56.16 102 GLY A O 1
ATOM 796 N N . GLY A 1 103 ? 50.352 2.462 15.474 1.00 51.53 103 GLY A N 1
ATOM 797 C CA . GLY A 1 103 ? 50.716 2.450 16.889 1.00 51.53 103 GLY A CA 1
ATOM 798 C C . GLY A 1 103 ? 52.217 2.237 17.080 1.00 51.53 103 GLY A C 1
ATOM 799 O O . GLY A 1 103 ? 52.683 1.104 17.085 1.00 51.53 103 GLY A O 1
ATOM 800 N N . ASN A 1 104 ? 52.990 3.309 17.281 1.00 43.22 104 ASN A N 1
ATOM 801 C CA . ASN A 1 104 ? 54.378 3.174 17.733 1.00 43.22 104 ASN A CA 1
ATOM 802 C C . ASN A 1 104 ? 54.394 2.510 19.117 1.00 43.22 104 ASN A C 1
ATOM 804 O O . ASN A 1 104 ? 53.801 3.044 20.053 1.00 43.22 104 ASN A O 1
ATOM 808 N N . GLY A 1 105 ? 55.076 1.366 19.232 1.00 43.47 105 GLY A N 1
ATOM 809 C CA . GLY A 1 105 ? 55.128 0.492 20.409 1.00 43.47 105 GLY A CA 1
ATOM 810 C C . GLY A 1 105 ? 55.653 1.146 21.692 1.00 43.47 105 GLY A C 1
ATOM 811 O O . GLY A 1 105 ? 56.773 0.886 22.127 1.00 43.47 105 GLY A O 1
ATOM 812 N N . ARG A 1 106 ? 54.822 1.969 22.329 1.00 43.88 106 ARG A N 1
ATOM 813 C CA . ARG A 1 106 ? 54.934 2.354 23.735 1.00 43.88 106 ARG A CA 1
ATOM 814 C C . ARG A 1 106 ? 53.708 1.859 24.485 1.00 43.88 106 ARG A C 1
ATOM 816 O O . ARG A 1 106 ? 52.593 1.925 23.979 1.00 43.88 106 ARG A O 1
ATOM 823 N N . ASP A 1 107 ? 53.973 1.355 25.684 1.00 42.69 107 ASP A N 1
ATOM 824 C CA . ASP A 1 107 ? 53.008 0.805 26.630 1.00 42.69 107 ASP A CA 1
ATOM 825 C C . ASP A 1 107 ? 51.778 1.732 26.800 1.00 42.69 107 ASP A C 1
ATOM 827 O O . ASP A 1 107 ? 51.926 2.861 27.286 1.00 42.69 107 ASP A O 1
ATOM 831 N N . PRO A 1 108 ? 50.568 1.296 26.394 1.00 43.59 108 PRO A N 1
ATOM 832 C CA . PRO A 1 108 ? 49.371 2.127 26.424 1.00 43.59 108 PRO A CA 1
ATOM 833 C C . PRO A 1 108 ? 48.779 2.303 27.828 1.00 43.59 108 PRO A C 1
ATOM 835 O O . PRO A 1 108 ? 47.842 3.085 27.985 1.00 43.59 108 PRO A O 1
ATOM 838 N N . ALA A 1 109 ? 49.317 1.662 28.872 1.00 41.81 109 ALA A N 1
ATOM 839 C CA . ALA A 1 109 ? 48.847 1.894 30.240 1.00 41.81 109 ALA A CA 1
ATOM 840 C C . ALA A 1 109 ? 49.110 3.332 30.743 1.00 41.81 109 ALA A C 1
ATOM 842 O O . ALA A 1 109 ? 48.512 3.749 31.735 1.00 41.81 109 ALA A O 1
ATOM 843 N N . ALA A 1 110 ? 49.970 4.102 30.063 1.00 43.81 110 ALA A N 1
ATOM 844 C CA . ALA A 1 110 ? 50.355 5.453 30.474 1.00 43.81 110 ALA A CA 1
ATOM 845 C C . ALA A 1 110 ? 49.750 6.601 29.637 1.00 43.81 110 ALA A C 1
ATOM 847 O O . ALA A 1 110 ? 49.869 7.745 30.065 1.00 43.81 110 ALA A O 1
ATOM 848 N N . ASP A 1 111 ? 49.105 6.335 28.490 1.00 39.66 111 ASP A N 1
ATOM 849 C CA . ASP A 1 111 ? 48.674 7.401 27.552 1.00 39.66 111 ASP A CA 1
ATOM 850 C C . ASP A 1 111 ? 47.215 7.280 27.063 1.00 39.66 111 ASP A C 1
ATOM 852 O O . ASP A 1 111 ? 46.792 7.931 26.108 1.00 39.66 111 ASP A O 1
ATOM 856 N N . VAL A 1 112 ? 46.391 6.479 27.749 1.00 44.78 112 VAL A N 1
ATOM 857 C CA . VAL A 1 112 ? 44.924 6.532 27.613 1.00 44.78 112 VAL A CA 1
ATOM 858 C C . VAL A 1 112 ? 44.354 7.373 28.754 1.00 44.78 112 VAL A C 1
ATOM 860 O O . VAL A 1 112 ? 43.710 6.872 29.673 1.00 44.78 112 VAL A O 1
ATOM 863 N N . SER A 1 113 ? 44.606 8.680 28.715 1.00 41.88 113 SER A N 1
ATOM 864 C CA . SER A 1 113 ? 43.909 9.631 29.588 1.00 41.88 113 SER A CA 1
ATOM 865 C C . SER A 1 113 ? 43.383 10.853 28.839 1.00 41.88 113 SER A C 1
ATOM 867 O O . SER A 1 113 ? 43.335 11.940 29.405 1.00 41.88 113 SER A O 1
ATOM 869 N N . VAL A 1 114 ? 42.954 10.692 27.585 1.00 43.22 114 VAL A N 1
ATOM 870 C CA . VAL A 1 114 ? 41.882 11.556 27.075 1.00 43.22 114 VAL A CA 1
ATOM 871 C C . VAL A 1 114 ? 40.588 10.858 27.460 1.00 43.22 114 VAL A C 1
ATOM 873 O O . VAL A 1 114 ? 40.067 10.009 26.738 1.00 43.22 114 VAL A O 1
ATOM 876 N N . SER A 1 115 ? 40.125 11.137 28.675 1.00 56.94 115 SER A N 1
ATOM 877 C CA . SER A 1 115 ? 38.839 10.647 29.153 1.00 56.94 115 SER A CA 1
ATOM 878 C C . SER A 1 115 ? 37.749 11.123 28.191 1.00 56.94 115 SER A C 1
ATOM 880 O O . SER A 1 115 ? 37.858 12.209 27.626 1.00 56.94 115 SER A O 1
ATOM 882 N N . ALA A 1 116 ? 36.648 10.380 28.034 1.00 53.56 116 ALA A N 1
ATOM 883 C CA . ALA A 1 116 ? 35.462 10.894 27.333 1.00 53.56 116 ALA A CA 1
ATOM 884 C C . ALA A 1 116 ? 35.020 12.267 27.889 1.00 53.56 116 ALA A C 1
ATOM 886 O O . ALA A 1 116 ? 34.434 13.078 27.178 1.00 53.56 116 ALA A O 1
ATOM 887 N N . TYR A 1 117 ? 35.381 12.549 29.146 1.00 63.69 117 TYR A N 1
ATOM 888 C CA . TYR A 1 117 ? 35.283 13.853 29.783 1.00 63.69 117 TYR A CA 1
ATOM 889 C C . TYR A 1 117 ? 36.076 14.952 29.061 1.00 63.69 117 TYR A C 1
ATOM 891 O O . TYR A 1 117 ? 35.551 16.039 28.875 1.00 63.69 117 TYR A O 1
ATOM 899 N N . ASP A 1 118 ? 37.301 14.691 28.610 1.00 69.88 118 ASP A N 1
ATOM 900 C CA . ASP A 1 118 ? 38.186 15.677 27.978 1.00 69.88 118 ASP A CA 1
ATOM 901 C C . ASP A 1 118 ? 37.741 16.064 26.562 1.00 69.88 118 ASP A C 1
ATOM 903 O O . ASP A 1 118 ? 38.107 17.136 26.079 1.00 69.88 118 ASP A O 1
ATOM 907 N N . LEU A 1 119 ? 36.900 15.239 25.932 1.00 65.62 119 LEU A N 1
ATOM 908 C CA . LEU A 1 119 ? 36.262 15.521 24.643 1.00 65.62 119 LEU A CA 1
ATOM 909 C C . LEU A 1 119 ? 35.012 16.402 24.769 1.00 65.62 119 LEU A C 1
ATOM 911 O O . LEU A 1 119 ? 34.522 16.915 23.762 1.00 65.62 119 LEU A O 1
ATOM 915 N N . LEU A 1 120 ? 34.492 16.591 25.985 1.00 62.06 120 LEU A N 1
ATOM 916 C CA . LEU A 1 120 ? 33.348 17.462 26.208 1.00 62.06 120 LEU A CA 1
ATOM 917 C C . LEU A 1 120 ? 33.760 18.940 26.111 1.00 62.06 120 LEU A C 1
ATOM 919 O O . LEU A 1 120 ? 34.857 19.312 26.550 1.00 62.06 120 LEU A O 1
ATOM 923 N N . PRO A 1 121 ? 32.875 19.811 25.587 1.00 77.88 121 PRO A N 1
ATOM 924 C CA . PRO A 1 121 ? 33.035 21.253 25.709 1.00 77.88 121 PRO A CA 1
ATOM 925 C C . PRO A 1 121 ? 33.334 21.649 27.159 1.00 77.88 121 PRO A C 1
ATOM 927 O O . PRO A 1 121 ? 32.806 21.055 28.098 1.00 77.88 121 PRO A O 1
ATOM 930 N N . GLN A 1 122 ? 34.168 22.672 27.358 1.00 71.12 122 GLN A N 1
ATOM 931 C CA . GLN A 1 122 ? 34.611 23.085 28.694 1.00 71.12 122 GLN A CA 1
ATOM 932 C C . GLN A 1 122 ? 33.446 23.329 29.673 1.00 71.12 122 GLN A C 1
ATOM 934 O O . GLN A 1 122 ? 33.543 22.933 30.828 1.00 71.12 122 GLN A O 1
ATOM 939 N N . GLU A 1 123 ? 32.336 23.893 29.198 1.00 61.03 123 GLU A N 1
ATOM 940 C CA . GLU A 1 123 ? 31.124 24.139 29.994 1.00 61.03 123 GLU A CA 1
ATOM 941 C C . GLU A 1 123 ? 30.472 22.833 30.495 1.00 61.03 123 GLU A C 1
ATOM 943 O O . GLU A 1 123 ? 30.004 22.770 31.629 1.00 61.03 123 GLU A O 1
ATOM 948 N N . ASP A 1 124 ? 30.485 21.768 29.687 1.00 67.12 124 ASP A N 1
ATOM 949 C CA . ASP A 1 124 ? 29.940 20.457 30.064 1.00 67.12 124 ASP A CA 1
ATOM 950 C C . ASP A 1 124 ? 30.866 19.745 31.061 1.00 67.12 124 ASP A C 1
ATOM 952 O O . ASP A 1 124 ? 30.398 19.082 31.989 1.00 67.12 124 ASP A O 1
ATOM 956 N N . ARG A 1 125 ? 32.186 19.944 30.934 1.00 83.31 125 ARG A N 1
ATOM 957 C CA . ARG A 1 125 ? 33.160 19.505 31.947 1.00 83.31 125 ARG A CA 1
ATOM 958 C C . ARG A 1 125 ? 32.928 20.223 33.273 1.00 83.31 125 ARG A C 1
ATOM 960 O O . ARG A 1 125 ? 32.802 19.572 34.303 1.00 83.31 125 ARG A O 1
ATOM 967 N N . GLU A 1 126 ? 32.797 21.547 33.249 1.00 76.50 126 GLU A N 1
ATOM 968 C CA . GLU A 1 126 ? 32.498 22.360 34.435 1.00 76.50 126 GLU A CA 1
ATOM 969 C C . GLU A 1 126 ? 31.160 21.960 35.079 1.00 76.50 126 GLU A C 1
ATOM 971 O O . GLU A 1 126 ? 31.084 21.826 36.300 1.00 76.50 126 GLU A O 1
ATOM 976 N N . ALA A 1 127 ? 30.127 21.671 34.281 1.00 68.31 127 ALA A N 1
ATOM 977 C CA . ALA A 1 127 ? 28.843 21.180 34.777 1.00 68.31 127 ALA A CA 1
ATOM 978 C C . ALA A 1 127 ? 28.966 19.803 35.451 1.00 68.31 127 ALA A C 1
ATOM 980 O O . ALA A 1 127 ? 28.428 19.595 36.540 1.00 68.31 127 ALA A O 1
ATOM 981 N N . ILE A 1 128 ? 29.700 18.862 34.851 1.00 73.62 128 ILE A N 1
ATOM 982 C CA . ILE A 1 128 ? 29.930 17.534 35.438 1.00 73.62 128 ILE A CA 1
ATOM 983 C C . ILE A 1 128 ? 30.790 17.632 36.708 1.00 73.62 128 ILE A C 1
ATOM 985 O O . ILE A 1 128 ? 30.499 16.940 37.687 1.00 73.62 128 ILE A O 1
ATOM 989 N N . ALA A 1 129 ? 31.815 18.489 36.730 1.00 82.38 129 ALA A N 1
ATOM 990 C CA . ALA A 1 129 ? 32.618 18.760 37.923 1.00 82.38 129 ALA A CA 1
ATOM 991 C C . ALA A 1 129 ? 31.752 19.323 39.057 1.00 82.38 129 ALA A C 1
ATOM 993 O O . ALA A 1 129 ? 31.781 18.798 40.169 1.00 82.38 129 ALA A O 1
ATOM 994 N N . TRP A 1 130 ? 30.900 20.303 38.750 1.00 87.44 130 TRP A N 1
ATOM 995 C CA . TRP A 1 130 ? 29.963 20.878 39.709 1.00 87.44 130 TRP A CA 1
ATOM 996 C C . TRP A 1 130 ? 28.995 19.826 40.267 1.00 87.44 130 TRP A C 1
ATOM 998 O O . TRP A 1 130 ? 28.806 19.745 41.482 1.00 87.44 130 TRP A O 1
ATOM 1008 N N . VAL A 1 131 ? 28.429 18.963 39.411 1.00 79.56 131 VAL A N 1
ATOM 1009 C CA . VAL A 1 131 ? 27.545 17.864 39.842 1.00 79.56 131 VAL A CA 1
ATOM 1010 C C . VAL A 1 131 ? 28.275 16.900 40.780 1.00 79.56 131 VAL A C 1
ATOM 1012 O O . VAL A 1 131 ? 27.698 16.454 41.773 1.00 79.56 131 VAL A O 1
ATOM 1015 N N . ARG A 1 132 ? 29.547 16.591 40.506 1.00 83.94 132 ARG A N 1
ATOM 1016 C CA . ARG A 1 132 ? 30.371 15.735 41.373 1.00 83.94 132 ARG A CA 1
ATOM 1017 C C . ARG A 1 132 ? 30.650 16.386 42.727 1.00 83.94 132 ARG A C 1
ATOM 1019 O O . ARG A 1 132 ? 30.456 15.730 43.747 1.00 83.94 132 ARG A O 1
ATOM 1026 N N . GLU A 1 133 ? 31.027 17.664 42.752 1.00 86.44 133 GLU A N 1
ATOM 1027 C CA . GLU A 1 133 ? 31.252 18.428 43.992 1.00 86.44 133 GLU A CA 1
ATOM 1028 C C . GLU A 1 133 ? 29.995 18.525 44.868 1.00 86.44 133 GLU A C 1
ATOM 1030 O O . GLU A 1 133 ? 30.088 18.619 46.090 1.00 86.44 133 GLU A O 1
ATOM 1035 N N . HIS A 1 134 ? 28.810 18.438 44.259 1.00 84.00 134 HIS A N 1
ATOM 1036 C CA . HIS A 1 134 ? 27.521 18.518 44.948 1.00 84.00 134 HIS A CA 1
ATOM 1037 C C . HIS A 1 134 ? 26.917 17.148 45.294 1.00 84.00 134 HIS A C 1
ATOM 1039 O O . HIS A 1 134 ? 25.714 17.046 45.537 1.00 84.00 134 HIS A O 1
ATOM 1045 N N . GLY A 1 135 ? 27.747 16.102 45.370 1.00 89.06 135 GLY A N 1
ATOM 1046 C CA . GLY A 1 135 ? 27.345 14.767 45.827 1.00 89.06 135 GLY A CA 1
ATOM 1047 C C . GLY A 1 135 ? 26.771 13.864 44.732 1.00 89.06 135 GLY A C 1
ATOM 1048 O O . GLY A 1 135 ? 26.130 12.861 45.044 1.00 89.06 135 GLY A O 1
ATOM 1049 N N . GLY A 1 136 ? 26.989 14.203 43.460 1.00 85.69 136 GLY A N 1
ATOM 1050 C CA . GLY A 1 136 ? 26.525 13.431 42.310 1.00 85.69 136 GLY A CA 1
ATOM 1051 C C . GLY A 1 136 ? 25.116 13.801 41.841 1.00 85.69 136 GLY A C 1
ATOM 1052 O O . GLY A 1 136 ? 24.401 14.591 42.462 1.00 85.69 136 GLY A O 1
ATOM 1053 N N . LEU A 1 137 ? 24.716 13.217 40.707 1.00 74.12 137 LEU A N 1
ATOM 1054 C CA . LEU A 1 137 ? 23.485 13.574 39.993 1.00 74.12 137 LEU A CA 1
ATOM 1055 C C . LEU A 1 137 ? 22.234 13.427 40.875 1.00 74.12 137 LEU A C 1
ATOM 1057 O O . LEU A 1 137 ? 21.389 14.314 40.875 1.00 74.12 137 LEU A O 1
ATOM 1061 N N . ASP A 1 138 ? 22.153 12.373 41.691 1.00 73.56 138 ASP A N 1
ATOM 1062 C CA . ASP A 1 138 ? 21.007 12.119 42.578 1.00 73.56 138 ASP A CA 1
ATOM 1063 C C . ASP A 1 138 ? 20.927 13.083 43.767 1.00 73.56 138 ASP A C 1
ATOM 1065 O O . ASP A 1 138 ? 19.843 13.346 44.292 1.00 73.56 138 ASP A O 1
ATOM 1069 N N . ALA A 1 139 ? 22.063 13.611 44.231 1.00 78.00 139 ALA A N 1
ATOM 1070 C CA . ALA A 1 139 ? 22.090 14.628 45.280 1.00 78.00 139 ALA A CA 1
ATOM 1071 C C . ALA A 1 139 ? 21.681 15.995 44.718 1.00 78.00 139 ALA A C 1
ATOM 1073 O O . ALA A 1 139 ? 20.869 16.692 45.328 1.00 78.00 139 ALA A O 1
ATOM 1074 N N . VAL A 1 140 ? 22.162 16.335 43.518 1.00 75.75 140 VAL A N 1
ATOM 1075 C CA . VAL A 1 140 ? 21.727 17.525 42.776 1.00 75.75 140 VAL A CA 1
ATOM 1076 C C . VAL A 1 140 ? 20.236 17.447 42.460 1.00 75.75 140 VAL A C 1
ATOM 1078 O O . VAL A 1 140 ? 19.523 18.410 42.722 1.00 75.75 140 VAL A O 1
ATOM 1081 N N . LYS A 1 141 ? 19.743 16.303 41.975 1.00 75.75 141 LYS A N 1
ATOM 1082 C CA . LYS A 1 141 ? 18.332 16.092 41.627 1.00 75.75 141 LYS A CA 1
ATOM 1083 C C . LYS A 1 141 ? 17.422 16.208 42.850 1.00 75.75 141 LYS A C 1
ATOM 1085 O O . LYS A 1 141 ? 16.488 16.999 42.815 1.00 75.75 141 LYS A O 1
ATOM 1090 N N . ARG A 1 142 ? 17.767 15.558 43.971 1.00 73.94 142 ARG A N 1
ATOM 1091 C CA . ARG A 1 142 ? 17.042 15.719 45.247 1.00 73.94 142 ARG A CA 1
ATOM 1092 C C . ARG A 1 142 ? 17.062 17.156 45.756 1.00 73.94 142 ARG A C 1
ATOM 1094 O O . ARG A 1 142 ? 16.054 17.647 46.251 1.00 73.94 142 ARG A O 1
ATOM 1101 N N . ARG A 1 143 ? 18.197 17.850 45.631 1.00 70.88 143 ARG A N 1
ATOM 1102 C CA . ARG A 1 143 ? 18.314 19.262 46.015 1.00 70.88 143 ARG A CA 1
ATOM 1103 C C . ARG A 1 143 ? 17.465 20.157 45.110 1.00 70.88 143 ARG A C 1
ATOM 1105 O O . ARG A 1 143 ? 16.871 21.101 45.614 1.00 70.88 143 ARG A O 1
ATOM 1112 N N . TRP A 1 144 ? 17.368 19.849 43.820 1.00 67.75 144 TRP A N 1
ATOM 1113 C CA . TRP A 1 144 ? 16.546 20.571 42.848 1.00 67.75 144 TRP A CA 1
ATOM 1114 C C . TRP A 1 144 ? 15.048 20.323 43.060 1.00 67.75 144 TRP A C 1
ATOM 1116 O O . TRP A 1 144 ? 14.268 21.268 43.066 1.00 67.75 144 TRP A O 1
ATOM 1126 N N . GLU A 1 145 ? 14.656 19.083 43.353 1.00 69.06 145 GLU A N 1
ATOM 1127 C CA . GLU A 1 145 ? 13.289 18.715 43.737 1.00 69.06 145 GLU A CA 1
ATOM 1128 C C . GLU A 1 145 ? 12.877 19.410 45.050 1.00 69.06 145 GLU A C 1
ATOM 1130 O O . GLU A 1 145 ? 11.789 19.979 45.118 1.00 69.06 145 GLU A O 1
ATOM 1135 N N . CYS A 1 146 ? 13.778 19.498 46.041 1.00 58.31 146 CYS A N 1
ATOM 1136 C CA . CYS A 1 146 ? 13.565 20.273 47.275 1.00 58.31 146 CYS A CA 1
ATOM 1137 C C . CYS A 1 146 ? 13.524 21.798 47.050 1.00 58.31 146 CYS A C 1
ATOM 1139 O O . CYS A 1 146 ? 12.796 22.504 47.745 1.00 58.31 146 CYS A O 1
ATOM 1141 N N . LEU A 1 147 ? 14.312 22.326 46.107 1.00 49.94 147 LEU A N 1
ATOM 1142 C CA . LEU A 1 147 ? 14.385 23.762 45.800 1.00 49.94 147 LEU A CA 1
ATOM 1143 C C . LEU A 1 147 ? 13.276 24.236 44.854 1.00 49.94 147 LEU A C 1
ATOM 1145 O O . LEU A 1 147 ? 12.982 25.429 44.849 1.00 49.94 147 LEU A O 1
ATOM 1149 N N . SER A 1 148 ? 12.618 23.330 44.121 1.00 51.94 148 SER A N 1
ATOM 1150 C CA . SER A 1 148 ? 11.492 23.645 43.224 1.00 51.94 148 SER A CA 1
ATOM 1151 C C . SER A 1 148 ? 10.303 24.299 43.938 1.00 51.94 148 SER A C 1
ATOM 1153 O O . SER A 1 148 ? 9.454 24.906 43.289 1.00 51.94 148 SER A O 1
ATOM 1155 N N . TYR A 1 149 ? 10.273 24.238 45.273 1.00 52.78 149 TYR A N 1
ATOM 1156 C CA . TYR A 1 149 ? 9.255 24.895 46.081 1.00 52.78 149 TYR A CA 1
ATOM 1157 C C . TYR A 1 149 ? 9.620 26.338 46.493 1.00 52.78 149 TYR A C 1
ATOM 1159 O O . TYR A 1 149 ? 8.704 27.097 46.789 1.00 52.78 149 TYR A O 1
ATOM 1167 N N . TYR A 1 150 ? 10.904 26.758 46.492 1.00 52.03 150 TYR A N 1
ATOM 1168 C CA . TYR A 1 150 ? 11.295 28.104 46.974 1.00 52.03 150 TYR A CA 1
ATOM 1169 C C . TYR A 1 150 ? 12.600 28.748 46.435 1.00 52.03 150 TYR A C 1
ATOM 1171 O O . TYR A 1 150 ? 12.995 29.777 46.983 1.00 52.03 150 TYR A O 1
ATOM 1179 N N . ALA A 1 151 ? 13.284 28.256 45.392 1.00 49.62 151 ALA A N 1
ATOM 1180 C CA . ALA A 1 151 ? 14.505 28.927 44.900 1.00 49.62 151 ALA A CA 1
ATOM 1181 C C . ALA A 1 151 ? 14.590 29.137 43.383 1.00 49.62 151 ALA A C 1
ATOM 1183 O O . ALA A 1 151 ? 14.121 28.325 42.589 1.00 49.62 151 ALA A O 1
ATOM 1184 N N . ASP A 1 152 ? 15.230 30.259 43.034 1.00 54.47 152 ASP A N 1
ATOM 1185 C CA . ASP A 1 152 ? 15.370 30.831 41.697 1.00 54.47 152 ASP A CA 1
ATOM 1186 C C . ASP A 1 152 ? 15.810 29.812 40.626 1.00 54.47 152 ASP A C 1
ATOM 1188 O O . ASP A 1 152 ? 16.792 29.085 40.820 1.00 54.47 152 ASP A O 1
ATOM 1192 N N . PRO A 1 153 ? 15.124 29.775 39.466 1.00 55.00 153 PRO A N 1
ATOM 1193 C CA . PRO A 1 153 ? 15.477 28.895 38.362 1.00 55.00 153 PRO A CA 1
ATOM 1194 C C . PRO A 1 153 ? 16.879 29.215 37.829 1.00 55.00 153 PRO A C 1
ATOM 1196 O O . PRO A 1 153 ? 17.324 30.364 37.858 1.00 55.00 153 PRO A O 1
ATOM 1199 N N . VAL A 1 154 ? 17.556 28.190 37.290 1.00 56.59 154 VAL A N 1
ATOM 1200 C CA . VAL A 1 154 ? 18.797 28.323 36.503 1.00 56.59 154 VAL A CA 1
ATOM 1201 C C . VAL A 1 154 ? 18.697 29.582 35.634 1.00 56.59 154 VAL A C 1
ATOM 1203 O O . VAL A 1 154 ? 17.692 29.709 34.926 1.00 56.59 154 VAL A O 1
ATOM 1206 N N . PRO A 1 155 ? 19.676 30.512 35.672 1.00 62.81 155 PRO A N 1
ATOM 1207 C CA . PRO A 1 155 ? 19.550 31.790 34.991 1.00 62.81 155 PRO A CA 1
ATOM 1208 C C . PRO A 1 155 ? 19.158 31.553 33.538 1.00 62.81 155 PRO A C 1
ATOM 1210 O O . PRO A 1 155 ? 19.901 30.928 32.779 1.00 62.81 155 PRO A O 1
ATOM 1213 N N . ARG A 1 156 ? 17.968 32.028 33.167 1.00 63.94 156 ARG A N 1
ATOM 1214 C CA . ARG A 1 156 ? 17.360 31.872 31.836 1.00 63.94 156 ARG A CA 1
ATOM 1215 C C . ARG A 1 156 ? 18.347 32.196 30.702 1.00 63.94 156 ARG A C 1
ATOM 1217 O O . ARG A 1 156 ? 18.347 31.544 29.663 1.00 63.94 156 ARG A O 1
ATOM 1224 N N . SER A 1 157 ? 19.280 33.105 30.979 1.00 73.44 157 SER A N 1
ATOM 1225 C CA . SER A 1 157 ? 20.387 33.504 30.111 1.00 73.44 157 SER A CA 1
ATOM 1226 C C . SER A 1 157 ? 21.345 32.373 29.701 1.00 73.44 157 SER A C 1
ATOM 1228 O O . SER A 1 157 ? 21.939 32.454 28.629 1.00 73.44 157 SER A O 1
ATOM 1230 N N . CYS A 1 158 ? 21.522 31.318 30.503 1.00 70.19 158 CYS A N 1
ATOM 1231 C CA . CYS A 1 158 ? 22.399 30.192 30.161 1.00 70.19 158 CYS A CA 1
ATOM 1232 C C . CYS A 1 158 ? 21.719 29.224 29.175 1.00 70.19 158 CYS A C 1
ATOM 1234 O O . CYS A 1 158 ? 22.309 28.842 28.163 1.00 70.19 158 CYS A O 1
ATOM 1236 N N . MET A 1 159 ? 20.437 28.915 29.406 1.00 71.75 159 MET A N 1
ATOM 1237 C CA . MET A 1 159 ? 19.604 28.137 28.476 1.00 71.75 159 MET A CA 1
ATOM 1238 C C . MET A 1 159 ? 19.462 28.850 27.123 1.00 71.75 159 MET A C 1
ATOM 1240 O O . MET A 1 159 ? 19.631 28.228 26.076 1.00 71.75 159 MET A O 1
ATOM 1244 N N . GLU A 1 160 ? 19.229 30.165 27.134 1.00 78.56 160 GLU A N 1
ATOM 1245 C CA . GLU A 1 160 ? 19.109 30.978 25.916 1.00 78.56 160 GLU A CA 1
ATOM 1246 C C . GLU A 1 160 ? 20.408 30.986 25.093 1.00 78.56 160 GLU A C 1
ATOM 1248 O O . GLU A 1 160 ? 20.365 30.854 23.870 1.00 78.56 160 GLU A O 1
ATOM 1253 N N . LYS A 1 161 ? 21.580 31.046 25.743 1.00 81.56 161 LYS A N 1
ATOM 1254 C CA . LYS A 1 161 ? 22.880 30.932 25.057 1.00 81.56 161 LYS A CA 1
ATOM 1255 C C . LYS A 1 161 ? 23.089 29.558 24.419 1.00 81.56 161 LYS A C 1
ATOM 1257 O O . LYS A 1 161 ? 23.604 29.487 23.302 1.00 81.56 161 LYS A O 1
ATOM 1262 N N . ARG A 1 162 ? 22.689 28.477 25.099 1.00 80.19 162 ARG A N 1
ATOM 1263 C CA . ARG A 1 162 ? 22.779 27.112 24.559 1.00 80.19 162 ARG A CA 1
ATOM 1264 C C . ARG A 1 162 ? 21.854 26.929 23.356 1.00 80.19 162 ARG A C 1
ATOM 1266 O O . ARG A 1 162 ? 22.302 26.425 22.329 1.00 80.19 162 ARG A O 1
ATOM 1273 N N . LEU A 1 163 ? 20.611 27.403 23.451 1.00 80.62 163 LEU A N 1
ATOM 1274 C CA . LEU A 1 163 ? 19.657 27.387 22.338 1.00 80.62 163 LEU A CA 1
ATOM 1275 C C . LEU A 1 163 ? 20.178 28.184 21.137 1.00 80.62 163 LEU A C 1
ATOM 1277 O O . LEU A 1 163 ? 20.164 27.674 20.021 1.00 80.62 163 LEU A O 1
ATOM 1281 N N . ALA A 1 164 ? 20.725 29.382 21.354 1.00 87.75 164 ALA A N 1
ATOM 1282 C CA . ALA A 1 164 ? 21.298 30.190 20.277 1.00 87.75 164 ALA A CA 1
ATOM 1283 C C . ALA A 1 164 ? 22.498 29.511 19.585 1.00 87.75 164 ALA A C 1
ATOM 1285 O O . ALA A 1 164 ? 22.692 29.674 18.379 1.00 87.75 164 ALA A O 1
ATOM 1286 N N . ARG A 1 165 ? 23.309 28.741 20.325 1.00 87.56 165 ARG A N 1
ATOM 1287 C CA . ARG A 1 165 ? 24.438 27.977 19.768 1.00 87.56 165 ARG A CA 1
ATOM 1288 C C . ARG A 1 165 ? 23.958 26.796 18.923 1.00 87.56 165 ARG A C 1
ATOM 1290 O O . ARG A 1 165 ? 24.450 26.624 17.812 1.00 87.56 165 ARG A O 1
ATOM 1297 N N . LEU A 1 166 ? 22.985 26.031 19.423 1.00 85.19 166 LEU A N 1
ATOM 1298 C CA . LEU A 1 166 ? 22.381 24.917 18.684 1.00 85.19 166 LEU A CA 1
ATOM 1299 C C . LEU A 1 166 ? 21.689 25.408 17.412 1.00 85.19 166 LEU A C 1
ATOM 1301 O O . LEU A 1 166 ? 21.898 24.836 16.347 1.00 85.19 166 LEU A O 1
ATOM 1305 N N . GLN A 1 167 ? 20.949 26.517 17.498 1.00 90.75 167 GLN A N 1
ATOM 1306 C CA . GLN A 1 167 ? 20.315 27.121 16.329 1.00 90.75 167 GLN A CA 1
ATOM 1307 C C . GLN A 1 167 ? 21.352 27.503 15.266 1.00 90.75 167 GLN A C 1
ATOM 1309 O O . GLN A 1 167 ? 21.179 27.175 14.098 1.00 90.75 167 GLN A O 1
ATOM 1314 N N . ARG A 1 168 ? 22.482 28.100 15.670 1.00 93.44 168 ARG A N 1
ATOM 1315 C CA . ARG A 1 168 ? 23.572 28.434 14.743 1.00 93.44 168 ARG A CA 1
ATOM 1316 C C . ARG A 1 168 ? 24.168 27.196 14.064 1.00 93.44 168 ARG A C 1
ATOM 1318 O O . ARG A 1 168 ? 24.422 27.238 12.868 1.00 93.44 168 ARG A O 1
ATOM 1325 N N . GLN A 1 169 ? 24.361 26.098 14.796 1.00 89.81 169 GLN A N 1
ATOM 1326 C CA . GLN A 1 169 ? 24.868 24.843 14.222 1.00 89.81 169 GLN A CA 1
ATOM 1327 C C . GLN A 1 169 ? 23.889 24.221 13.216 1.00 89.81 169 GLN A C 1
ATOM 1329 O O . GLN A 1 169 ? 24.313 23.723 12.169 1.00 89.81 169 GLN A O 1
ATOM 1334 N N . ILE A 1 170 ? 22.586 24.279 13.513 1.00 88.75 170 ILE A N 1
ATOM 1335 C CA . ILE A 1 170 ? 21.526 23.852 12.591 1.00 88.75 170 ILE A CA 1
ATOM 1336 C C . ILE A 1 170 ? 21.569 24.708 11.321 1.00 88.75 170 ILE A C 1
ATOM 1338 O O . ILE A 1 170 ? 21.600 24.166 10.216 1.00 88.75 170 ILE A O 1
ATOM 1342 N N . ASP A 1 171 ? 21.654 26.031 11.464 1.00 92.06 171 ASP A N 1
ATOM 1343 C CA . ASP A 1 171 ? 21.706 26.958 10.331 1.00 92.06 171 ASP A CA 1
ATOM 1344 C C . ASP A 1 171 ? 22.966 26.740 9.469 1.00 92.06 171 ASP A C 1
ATOM 1346 O O . ASP A 1 171 ? 22.889 26.731 8.236 1.00 92.06 171 ASP A O 1
ATOM 1350 N N . GLU A 1 172 ? 24.123 26.496 10.092 1.00 94.94 172 GLU A N 1
ATOM 1351 C CA . GLU A 1 172 ? 25.381 26.179 9.403 1.00 94.94 172 GLU A CA 1
ATOM 1352 C C . GLU A 1 172 ? 25.296 24.859 8.624 1.00 94.94 172 GLU A C 1
ATOM 1354 O O . GLU A 1 172 ? 25.726 24.791 7.465 1.00 94.94 172 GLU A O 1
ATOM 1359 N N . SER A 1 173 ? 24.681 23.834 9.216 1.00 88.69 173 SER A N 1
ATOM 1360 C CA . SER A 1 173 ? 24.467 22.532 8.579 1.00 88.69 173 SER A CA 1
ATOM 1361 C C . SER A 1 173 ? 23.476 22.623 7.419 1.00 88.69 173 SER A C 1
ATOM 1363 O O . SER A 1 173 ? 23.744 22.111 6.329 1.00 88.69 173 SER A O 1
ATOM 1365 N N . HIS A 1 174 ? 22.380 23.365 7.582 1.00 91.75 174 HIS A N 1
ATOM 1366 C CA . HIS A 1 174 ? 21.446 23.656 6.495 1.00 91.75 174 HIS A CA 1
ATOM 1367 C C . HIS A 1 174 ? 22.120 24.422 5.349 1.00 91.75 174 HIS A C 1
ATOM 1369 O O . HIS A 1 174 ? 21.901 24.103 4.178 1.00 91.75 174 HIS A O 1
ATOM 1375 N N . ALA A 1 175 ? 22.981 25.398 5.649 1.00 93.69 175 ALA A N 1
ATOM 1376 C CA . ALA A 1 175 ? 23.736 26.119 4.627 1.00 93.69 175 ALA A CA 1
ATOM 1377 C C . ALA A 1 175 ? 24.734 25.207 3.889 1.00 93.69 175 ALA A C 1
ATOM 1379 O O . ALA A 1 175 ? 24.892 25.326 2.671 1.00 93.69 175 ALA A O 1
ATOM 1380 N N . ALA A 1 176 ? 25.388 24.279 4.594 1.00 91.56 176 ALA A N 1
ATOM 1381 C CA . ALA A 1 176 ? 26.282 23.294 3.989 1.00 91.56 176 ALA A CA 1
ATOM 1382 C C . ALA A 1 176 ? 25.531 22.323 3.063 1.00 91.56 176 ALA A C 1
ATOM 1384 O O . ALA A 1 176 ? 25.965 22.109 1.928 1.00 91.56 176 ALA A O 1
ATOM 1385 N N . LEU A 1 177 ? 24.373 21.814 3.495 1.00 90.88 177 LEU A N 1
ATOM 1386 C CA . LEU A 1 177 ? 23.510 20.958 2.676 1.00 90.88 177 LEU A CA 1
ATOM 1387 C C . LEU A 1 177 ? 23.033 21.675 1.409 1.00 90.88 177 LEU A C 1
ATOM 1389 O O . LEU A 1 177 ? 23.122 21.117 0.317 1.00 90.88 177 LEU A O 1
ATOM 1393 N N . ARG A 1 178 ? 22.624 22.947 1.514 1.00 93.25 178 ARG A N 1
ATOM 1394 C CA . ARG A 1 178 ? 22.249 23.753 0.338 1.00 93.25 178 ARG A CA 1
ATOM 1395 C C . ARG A 1 178 ? 23.398 23.890 -0.661 1.00 93.25 178 ARG A C 1
ATOM 1397 O O . ARG A 1 178 ? 23.172 23.732 -1.857 1.00 93.25 178 ARG A O 1
ATOM 1404 N N . ARG A 1 179 ? 24.631 24.128 -0.193 1.00 96.06 179 ARG A N 1
ATOM 1405 C CA . ARG A 1 179 ? 25.820 24.181 -1.068 1.00 96.06 179 ARG A CA 1
ATOM 1406 C C . ARG A 1 179 ? 26.090 22.840 -1.756 1.00 96.06 179 ARG A C 1
ATOM 1408 O O . ARG A 1 179 ? 26.416 22.830 -2.940 1.00 96.06 179 ARG A O 1
ATOM 1415 N N . ARG A 1 180 ? 25.927 21.714 -1.050 1.00 94.06 180 ARG A N 1
ATOM 1416 C CA . ARG A 1 180 ? 26.085 20.370 -1.634 1.00 94.06 180 ARG A CA 1
ATOM 1417 C C . ARG A 1 180 ? 25.035 20.105 -2.715 1.00 94.06 180 ARG A C 1
ATOM 1419 O O . ARG A 1 180 ? 25.402 19.698 -3.812 1.00 94.06 180 ARG A O 1
ATOM 1426 N N . ASN A 1 181 ? 23.768 20.411 -2.443 1.00 88.00 181 ASN A N 1
ATOM 1427 C CA . ASN A 1 181 ? 22.678 20.224 -3.405 1.00 88.00 181 ASN A CA 1
ATOM 1428 C C . ASN A 1 181 ? 22.845 21.108 -4.647 1.00 88.00 181 ASN A C 1
ATOM 1430 O O . ASN A 1 181 ? 22.611 20.652 -5.763 1.00 88.00 181 ASN A O 1
ATOM 1434 N N . GLN A 1 182 ? 23.322 22.343 -4.475 1.00 95.12 182 GLN A N 1
ATOM 1435 C CA . GLN A 1 182 ? 23.645 23.224 -5.596 1.00 95.12 182 GLN A CA 1
ATOM 1436 C C . GLN A 1 182 ? 24.753 22.631 -6.484 1.00 95.12 182 GLN A C 1
ATOM 1438 O O . GLN A 1 182 ? 24.614 22.611 -7.704 1.00 95.12 182 GLN A O 1
ATOM 1443 N N . ARG A 1 183 ? 25.809 22.067 -5.883 1.00 93.81 183 ARG A N 1
ATOM 1444 C CA . ARG A 1 183 ? 26.892 21.408 -6.629 1.00 93.81 183 ARG A CA 1
ATOM 1445 C C . ARG A 1 183 ? 26.421 20.149 -7.363 1.00 93.81 183 ARG A C 1
ATOM 1447 O O . ARG A 1 183 ? 26.867 19.903 -8.478 1.00 93.81 183 ARG A O 1
ATOM 1454 N N . ILE A 1 184 ? 25.516 19.370 -6.766 1.00 91.31 184 ILE A N 1
ATOM 1455 C CA . ILE A 1 184 ? 24.889 18.211 -7.426 1.00 91.31 184 ILE A CA 1
ATOM 1456 C C . ILE A 1 184 ? 24.108 18.669 -8.661 1.00 91.31 184 ILE A C 1
ATOM 1458 O O . ILE A 1 184 ? 24.257 18.083 -9.730 1.00 91.31 184 ILE A O 1
ATOM 1462 N N . LYS A 1 185 ? 23.339 19.757 -8.545 1.00 90.81 185 LYS A N 1
ATOM 1463 C CA . LYS A 1 185 ? 22.592 20.328 -9.670 1.00 90.81 185 LYS A CA 1
ATOM 1464 C C . LYS A 1 185 ? 23.513 20.787 -10.806 1.00 90.81 185 LYS A C 1
ATOM 1466 O O . LYS A 1 185 ? 23.247 20.487 -11.963 1.00 90.81 185 LYS A O 1
ATOM 1471 N N . GLU A 1 186 ? 24.609 21.472 -10.481 1.00 94.56 186 GLU A N 1
ATOM 1472 C CA . GLU A 1 186 ? 25.611 21.911 -11.465 1.00 94.56 186 GLU A CA 1
ATOM 1473 C C . GLU A 1 186 ? 26.288 20.730 -12.176 1.00 94.56 186 GLU A C 1
ATOM 1475 O O . GLU A 1 186 ? 26.483 20.774 -13.392 1.00 94.56 186 GLU A O 1
ATOM 1480 N N . LEU A 1 187 ? 26.607 19.657 -11.443 1.00 92.25 187 LEU A N 1
ATOM 1481 C CA . LEU A 1 187 ? 27.135 18.425 -12.034 1.00 92.25 187 LEU A CA 1
ATOM 1482 C C . LEU A 1 187 ? 26.110 17.746 -12.949 1.00 92.25 187 LEU A C 1
ATOM 1484 O O . LEU A 1 187 ? 26.482 17.335 -14.044 1.00 92.25 187 LEU A O 1
ATOM 1488 N N . GLY A 1 188 ? 24.837 17.692 -12.548 1.00 90.75 188 GLY A N 1
ATOM 1489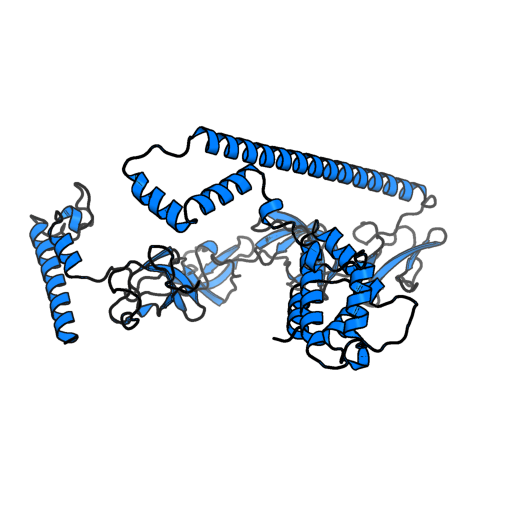 C CA . GLY A 1 188 ? 23.754 17.162 -13.379 1.00 90.75 188 GLY A CA 1
ATOM 1490 C C . GLY A 1 188 ? 23.620 17.904 -14.713 1.00 90.75 188 GLY A C 1
ATOM 1491 O O . GLY A 1 188 ? 23.571 17.267 -15.763 1.00 90.75 188 GLY A O 1
ATOM 1492 N N . CYS A 1 189 ? 23.664 19.242 -14.696 1.00 90.19 189 CYS A N 1
ATOM 1493 C CA . CYS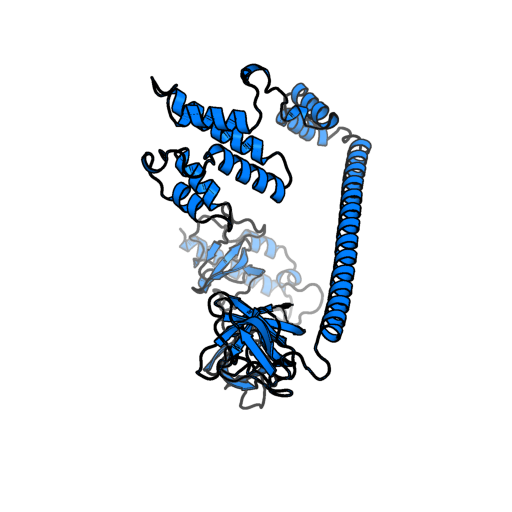 A 1 189 ? 23.664 20.038 -15.929 1.00 90.19 189 CYS A CA 1
ATOM 1494 C C . CYS A 1 189 ? 24.880 19.725 -16.815 1.00 90.19 189 CYS A C 1
ATOM 1496 O O . CYS A 1 189 ? 24.725 19.511 -18.012 1.00 90.19 189 CYS A O 1
ATOM 1498 N N . ARG A 1 190 ? 26.083 19.638 -16.230 1.00 93.19 190 ARG A N 1
ATOM 1499 C CA . ARG A 1 190 ? 27.311 19.359 -16.991 1.00 93.19 190 ARG A CA 1
ATOM 1500 C C . ARG A 1 190 ? 27.309 17.970 -17.631 1.00 93.19 190 ARG A C 1
ATOM 1502 O O . ARG A 1 190 ? 27.816 17.819 -18.737 1.00 93.19 190 ARG A O 1
ATOM 1509 N N . VAL A 1 191 ? 26.768 16.962 -16.947 1.00 89.69 191 VAL A N 1
ATOM 1510 C CA . VAL A 1 191 ? 26.597 15.616 -17.518 1.00 89.69 191 VAL A CA 1
ATOM 1511 C C . VAL A 1 191 ? 25.651 15.668 -18.717 1.00 89.69 191 VAL A C 1
ATOM 1513 O O . VAL A 1 191 ? 25.984 15.125 -19.766 1.00 89.69 191 VAL A O 1
ATOM 1516 N N . ASN A 1 192 ? 24.529 16.382 -18.603 1.00 82.94 192 ASN A N 1
ATOM 1517 C CA . ASN A 1 192 ? 23.584 16.542 -19.706 1.00 82.94 192 ASN A CA 1
ATOM 1518 C C . ASN A 1 192 ? 24.207 17.264 -20.919 1.00 82.94 192 ASN A C 1
ATOM 1520 O O . ASN A 1 192 ? 24.041 16.817 -22.051 1.00 82.94 192 ASN A O 1
ATOM 1524 N N . ASP A 1 193 ? 24.982 18.329 -20.693 1.00 89.50 193 ASP A N 1
ATOM 1525 C CA . ASP A 1 193 ? 25.700 19.034 -21.765 1.00 89.50 193 ASP A CA 1
ATOM 1526 C C . ASP A 1 193 ? 26.697 18.107 -22.485 1.00 89.50 193 ASP A C 1
ATOM 1528 O O . ASP A 1 193 ? 26.747 18.078 -23.716 1.00 89.50 193 ASP A O 1
ATOM 1532 N N . LEU A 1 194 ? 27.446 17.295 -21.727 1.00 88.12 194 LEU A N 1
ATOM 1533 C CA . LEU A 1 194 ? 28.371 16.303 -22.286 1.00 88.12 194 LEU A CA 1
ATOM 1534 C C . LEU A 1 194 ? 27.644 15.201 -23.068 1.00 88.12 194 LEU A C 1
ATOM 1536 O O . LEU A 1 194 ? 28.162 14.739 -24.082 1.00 88.12 194 LEU A O 1
ATOM 1540 N N . MET A 1 195 ? 26.449 14.785 -22.639 1.00 76.19 195 MET A N 1
ATOM 1541 C CA . MET A 1 195 ? 25.630 13.826 -23.391 1.00 76.19 195 MET A CA 1
ATOM 1542 C C . MET A 1 195 ? 25.173 14.400 -24.738 1.00 76.19 195 MET A C 1
ATOM 1544 O O . MET A 1 195 ? 25.226 13.700 -25.753 1.00 76.19 195 MET A O 1
ATOM 1548 N N . ILE A 1 196 ? 24.780 15.678 -24.782 1.00 79.06 196 ILE A N 1
ATOM 1549 C CA . ILE A 1 196 ? 24.418 16.366 -26.031 1.00 79.06 196 ILE A CA 1
ATOM 1550 C C . ILE A 1 196 ? 25.638 16.471 -26.955 1.00 79.06 196 ILE A C 1
ATOM 1552 O O . ILE A 1 196 ? 25.546 16.124 -28.133 1.00 79.06 196 ILE A O 1
ATOM 1556 N N . GLU A 1 197 ? 26.791 16.895 -26.430 1.00 85.06 197 GLU A N 1
ATOM 1557 C CA . GLU A 1 197 ? 28.035 16.976 -27.204 1.00 85.06 197 GLU A CA 1
ATOM 1558 C C . GLU A 1 197 ? 28.436 15.606 -27.768 1.00 85.06 197 GLU A C 1
ATOM 1560 O O . GLU A 1 197 ? 28.756 15.495 -28.950 1.00 85.06 197 GLU A O 1
ATOM 1565 N N . ASN A 1 198 ? 28.347 14.545 -26.962 1.00 78.69 198 ASN A N 1
ATOM 1566 C CA . ASN A 1 198 ? 28.631 13.180 -27.403 1.00 78.69 198 ASN A CA 1
ATOM 1567 C C . ASN A 1 198 ? 27.660 12.729 -28.506 1.00 78.69 198 ASN A C 1
ATOM 1569 O O . ASN A 1 198 ? 28.086 12.165 -29.510 1.00 78.69 198 ASN A O 1
ATOM 1573 N N . THR A 1 199 ? 26.374 13.063 -28.387 1.00 76.25 199 THR A N 1
ATOM 1574 C CA . THR A 1 199 ? 25.370 12.779 -29.426 1.00 76.25 199 THR A CA 1
ATOM 1575 C C . THR A 1 199 ? 25.714 13.472 -30.751 1.00 76.25 199 THR A C 1
ATOM 1577 O O . THR A 1 199 ? 25.630 12.863 -31.818 1.00 76.25 199 THR A O 1
ATOM 1580 N N . GLU A 1 200 ? 26.155 14.730 -30.708 1.00 76.00 200 GLU A N 1
ATOM 1581 C CA . GLU A 1 200 ? 26.602 15.464 -31.898 1.00 76.00 200 GLU A CA 1
ATOM 1582 C C . GLU A 1 200 ? 27.916 14.917 -32.474 1.00 76.00 200 GLU A C 1
ATOM 1584 O O . GLU A 1 200 ? 28.078 14.836 -33.694 1.00 76.00 200 GLU A O 1
ATOM 1589 N N . LEU A 1 201 ? 28.850 14.487 -31.623 1.00 78.62 201 LEU A N 1
ATOM 1590 C CA . LEU A 1 201 ? 30.076 13.822 -32.063 1.00 78.62 201 LEU A CA 1
ATOM 1591 C C . LEU A 1 201 ? 29.778 12.475 -32.729 1.00 78.62 201 LEU A C 1
ATOM 1593 O O . LEU A 1 201 ? 30.362 12.187 -33.776 1.00 78.62 201 LEU A O 1
ATOM 1597 N N . ARG A 1 202 ? 28.826 11.691 -32.201 1.00 68.00 202 ARG A N 1
ATOM 1598 C CA . ARG A 1 202 ? 28.350 10.451 -32.838 1.00 68.00 202 ARG A CA 1
ATOM 1599 C C . ARG A 1 202 ? 27.842 10.737 -34.254 1.00 68.00 202 ARG A C 1
ATOM 1601 O O . ARG A 1 202 ? 28.288 10.078 -35.184 1.00 68.00 202 ARG A O 1
ATOM 1608 N N . LYS A 1 203 ? 27.035 11.788 -34.461 1.00 68.94 203 LYS A N 1
ATOM 1609 C CA . LYS A 1 203 ? 26.579 12.197 -35.809 1.00 68.94 203 LYS A CA 1
ATOM 1610 C C . LYS A 1 203 ? 27.730 12.541 -36.761 1.00 68.94 203 LYS A C 1
ATOM 1612 O O . LYS A 1 203 ? 27.654 12.221 -37.939 1.00 68.94 203 LYS A O 1
ATOM 1617 N N . ARG A 1 204 ? 28.788 13.197 -36.267 1.00 63.97 204 ARG A N 1
ATOM 1618 C CA . ARG A 1 204 ? 29.942 13.628 -37.086 1.00 63.97 204 ARG A CA 1
ATOM 1619 C C . ARG A 1 204 ? 30.928 12.512 -37.418 1.00 63.97 204 ARG A C 1
ATOM 1621 O O . ARG A 1 204 ? 31.715 12.674 -38.344 1.00 63.97 204 ARG A O 1
ATOM 1628 N N . THR A 1 205 ? 30.924 11.429 -36.646 1.00 71.25 205 THR A N 1
ATOM 1629 C CA . THR A 1 205 ? 31.889 10.328 -36.797 1.00 71.25 205 THR A CA 1
ATOM 1630 C C . THR A 1 205 ? 31.343 9.205 -37.684 1.00 71.25 205 THR A C 1
ATOM 1632 O O . THR A 1 205 ? 32.106 8.354 -38.134 1.00 71.25 205 THR A O 1
ATOM 1635 N N . MET A 1 206 ? 30.039 9.215 -37.977 1.00 74.25 206 MET A N 1
ATOM 1636 C CA . MET A 1 206 ? 29.429 8.258 -38.896 1.00 74.25 206 MET A CA 1
ATOM 1637 C C . MET A 1 206 ? 29.842 8.549 -40.349 1.00 74.25 206 MET A C 1
ATOM 1639 O O . MET A 1 206 ? 29.837 9.713 -40.758 1.00 74.25 206 MET A O 1
ATOM 1643 N N . PRO A 1 207 ? 30.180 7.519 -41.147 1.00 77.50 207 PRO A N 1
ATOM 1644 C CA . PRO A 1 207 ? 30.370 7.669 -42.585 1.00 77.50 207 PRO A CA 1
ATOM 1645 C C . PRO A 1 207 ? 29.158 8.333 -43.256 1.00 77.50 207 PRO A C 1
ATOM 1647 O O . PRO A 1 207 ? 28.011 8.112 -42.865 1.00 77.50 207 PRO A O 1
ATOM 1650 N N . GLU A 1 208 ? 29.404 9.157 -44.275 1.00 76.44 208 GLU A N 1
ATOM 1651 C CA . GLU A 1 208 ? 28.346 9.865 -45.001 1.00 76.44 208 GLU A CA 1
ATOM 1652 C C . GLU A 1 208 ? 27.368 8.862 -45.644 1.00 76.44 208 GLU A C 1
ATOM 1654 O O . GLU A 1 208 ? 27.781 7.967 -46.379 1.00 76.44 208 GLU A O 1
ATOM 1659 N N . GLY A 1 209 ? 26.072 8.995 -45.338 1.00 79.44 209 GLY A N 1
ATOM 1660 C CA . GLY A 1 209 ? 25.023 8.060 -45.772 1.00 79.44 209 GLY A CA 1
ATOM 1661 C C . GLY A 1 209 ? 24.725 6.910 -44.801 1.00 79.44 209 GLY A C 1
ATOM 1662 O O . GLY A 1 209 ? 23.813 6.131 -45.067 1.00 79.44 209 GLY A O 1
ATOM 1663 N N . MET A 1 210 ? 25.439 6.818 -43.674 1.00 80.12 210 MET A N 1
ATOM 1664 C CA . MET A 1 210 ? 25.250 5.759 -42.685 1.00 80.12 210 MET A CA 1
ATOM 1665 C C . MET A 1 210 ? 24.372 6.210 -41.512 1.00 80.12 210 MET A C 1
ATOM 1667 O O . MET A 1 210 ? 24.585 7.271 -40.923 1.00 80.12 210 MET A O 1
ATOM 1671 N N . GLU A 1 211 ? 23.391 5.382 -41.150 1.00 83.81 211 GLU A N 1
ATOM 1672 C CA . GLU A 1 211 ? 22.555 5.568 -39.963 1.00 83.81 211 GLU A CA 1
ATOM 1673 C C . GLU A 1 211 ? 23.017 4.614 -38.854 1.00 83.81 211 GLU A C 1
ATOM 1675 O O . GLU A 1 211 ? 23.416 3.481 -39.116 1.00 83.81 211 GLU A O 1
ATOM 1680 N N . TRP A 1 212 ? 22.992 5.082 -37.608 1.00 88.19 212 TRP A N 1
ATOM 1681 C CA . TRP A 1 212 ? 23.246 4.227 -36.452 1.00 88.19 212 TRP A CA 1
ATOM 1682 C C . TRP A 1 212 ? 22.136 3.164 -36.320 1.00 88.19 212 TRP A C 1
ATOM 1684 O O . TRP A 1 212 ? 20.983 3.488 -36.624 1.00 88.19 212 TRP A O 1
ATOM 1694 N N . PRO A 1 213 ? 22.435 1.926 -35.876 1.00 90.69 213 PRO A N 1
ATOM 1695 C CA . PRO A 1 213 ? 21.430 0.872 -35.757 1.00 90.69 213 PRO A CA 1
ATOM 1696 C C . PRO A 1 213 ? 20.217 1.315 -34.933 1.00 90.69 213 PRO A C 1
ATOM 1698 O O . PRO A 1 213 ? 20.353 2.004 -33.918 1.00 90.69 213 PRO A O 1
ATOM 1701 N N . ARG A 1 214 ? 19.021 0.922 -35.375 1.00 91.25 214 ARG A N 1
ATOM 1702 C CA . ARG A 1 214 ? 17.754 1.252 -34.715 1.00 91.25 214 ARG A CA 1
ATOM 1703 C C . ARG A 1 214 ? 16.898 0.019 -34.501 1.00 91.25 214 ARG A C 1
ATOM 1705 O O . ARG A 1 214 ? 16.921 -0.886 -35.334 1.00 91.25 214 ARG A O 1
ATOM 1712 N N . TYR A 1 215 ? 16.086 0.048 -33.455 1.00 88.75 215 TYR A N 1
ATOM 1713 C CA . TYR A 1 215 ? 14.972 -0.879 -33.296 1.00 88.75 215 TYR A CA 1
ATOM 1714 C C . TYR A 1 215 ? 13.885 -0.626 -34.340 1.00 88.75 215 TYR A C 1
ATOM 1716 O O . TYR A 1 215 ? 13.815 0.449 -34.942 1.00 88.75 215 TYR A O 1
ATOM 1724 N N . ASP A 1 216 ? 13.010 -1.602 -34.540 1.00 88.06 216 ASP A N 1
ATOM 1725 C CA . ASP A 1 216 ? 11.778 -1.484 -35.328 1.00 88.06 216 ASP A CA 1
ATOM 1726 C C . ASP A 1 216 ? 10.864 -0.333 -34.869 1.00 88.06 216 ASP A C 1
ATOM 1728 O O . ASP A 1 216 ? 10.194 0.284 -35.698 1.00 88.06 216 ASP A O 1
ATOM 1732 N N . THR A 1 217 ? 10.932 0.046 -33.592 1.00 79.06 217 THR A N 1
ATOM 1733 C CA . THR A 1 217 ? 10.289 1.245 -33.024 1.00 79.06 217 THR A CA 1
ATOM 1734 C C . THR A 1 217 ? 10.892 2.573 -33.508 1.00 79.06 217 THR A C 1
ATOM 1736 O O . THR A 1 217 ? 10.274 3.628 -33.371 1.00 79.06 217 THR A O 1
ATOM 1739 N N . GLY A 1 218 ? 12.101 2.550 -34.077 1.00 84.62 218 GLY A N 1
ATOM 1740 C CA . GLY A 1 218 ? 12.857 3.727 -34.510 1.00 84.62 218 GLY A CA 1
ATOM 1741 C C . GLY A 1 218 ? 13.822 4.300 -33.463 1.00 84.62 218 GLY A C 1
ATOM 1742 O O . GLY A 1 218 ? 14.579 5.222 -33.785 1.00 84.62 218 GLY A O 1
ATOM 1743 N N . GLU A 1 219 ? 13.852 3.764 -32.242 1.00 82.06 219 GLU A N 1
ATOM 1744 C CA . GLU A 1 219 ? 14.852 4.116 -31.222 1.00 82.06 219 GLU A CA 1
ATOM 1745 C C . GLU A 1 219 ? 16.256 3.665 -31.641 1.00 82.06 219 GLU A C 1
ATOM 1747 O O . GLU A 1 219 ? 16.406 2.670 -32.345 1.00 82.06 219 GLU A O 1
ATOM 1752 N N . LEU A 1 220 ? 17.292 4.403 -31.234 1.00 87.62 220 LEU A N 1
ATOM 1753 C CA . LEU A 1 220 ? 18.683 4.001 -31.466 1.00 87.62 220 LEU A CA 1
ATOM 1754 C C . LEU A 1 220 ? 19.037 2.831 -30.543 1.00 87.62 220 LEU A C 1
ATOM 1756 O O . LEU A 1 220 ? 18.691 2.869 -29.368 1.00 87.62 220 LEU A O 1
ATOM 1760 N N . VAL A 1 221 ? 19.754 1.840 -31.067 1.00 87.44 221 VAL A N 1
ATOM 1761 C CA . VAL A 1 221 ? 20.343 0.758 -30.264 1.00 87.44 221 VAL A CA 1
ATOM 1762 C C . VAL A 1 221 ? 21.529 1.325 -29.484 1.00 87.44 221 VAL A C 1
ATOM 1764 O O . VAL A 1 221 ? 22.431 1.881 -30.108 1.00 87.44 221 VAL A O 1
ATOM 1767 N N . ASP A 1 222 ? 21.566 1.213 -28.159 1.00 87.38 222 ASP A N 1
ATOM 1768 C CA . ASP A 1 222 ? 22.735 1.609 -27.359 1.00 87.38 222 ASP A CA 1
ATOM 1769 C C . ASP A 1 222 ? 23.550 0.393 -26.896 1.00 87.38 222 ASP A C 1
ATOM 1771 O O . ASP A 1 222 ? 23.137 -0.764 -27.005 1.00 87.38 222 ASP A O 1
ATOM 1775 N N . PHE A 1 223 ? 24.761 0.657 -26.411 1.00 85.50 223 PHE A N 1
ATOM 1776 C CA . PHE A 1 223 ? 25.588 -0.386 -25.813 1.00 85.50 223 PHE A CA 1
ATOM 1777 C C . PHE A 1 223 ? 24.965 -0.879 -24.507 1.00 85.50 223 PHE A C 1
ATOM 1779 O O . PHE A 1 223 ? 24.588 -0.082 -23.650 1.00 85.50 223 PHE A O 1
ATOM 1786 N N . GLY A 1 224 ? 24.916 -2.197 -24.341 1.00 84.06 224 GLY A N 1
ATOM 1787 C CA . GLY A 1 224 ? 24.236 -2.854 -23.236 1.00 84.06 224 GLY A CA 1
ATOM 1788 C C . GLY A 1 224 ? 22.732 -2.997 -23.441 1.00 84.06 224 GLY A C 1
ATOM 1789 O O . GLY A 1 224 ? 22.057 -3.402 -22.503 1.00 84.06 224 GLY A O 1
ATOM 1790 N N . ASP A 1 225 ? 22.192 -2.702 -24.624 1.00 85.75 225 ASP A N 1
ATOM 1791 C CA . ASP A 1 225 ? 20.825 -3.105 -24.931 1.00 85.75 225 ASP A CA 1
ATOM 1792 C C . ASP A 1 225 ? 20.749 -4.590 -25.298 1.00 85.75 225 ASP A C 1
ATOM 1794 O O . ASP A 1 225 ? 21.710 -5.163 -25.806 1.00 85.75 225 ASP A O 1
ATOM 1798 N N . GLU A 1 226 ? 19.582 -5.199 -25.109 1.00 85.75 226 GLU A N 1
ATOM 1799 C CA . GLU A 1 226 ? 19.310 -6.567 -25.537 1.00 85.75 226 GLU A CA 1
ATOM 1800 C C . GLU A 1 226 ? 18.528 -6.607 -26.854 1.00 85.75 226 GLU A C 1
ATOM 1802 O O . GLU A 1 226 ? 17.554 -5.877 -27.056 1.00 85.75 226 GLU A O 1
ATOM 1807 N N . VAL A 1 227 ? 18.966 -7.490 -27.744 1.00 89.25 227 VAL A N 1
ATOM 1808 C CA . VAL A 1 227 ? 18.479 -7.632 -29.112 1.00 89.25 227 VAL A CA 1
ATOM 1809 C C . VAL A 1 227 ? 18.083 -9.082 -29.378 1.00 89.25 227 VAL A C 1
ATOM 1811 O O . VAL A 1 227 ? 18.823 -9.994 -29.013 1.00 89.25 227 VAL A O 1
ATOM 1814 N N . ASP A 1 228 ? 16.953 -9.281 -30.057 1.00 87.75 228 ASP A N 1
ATOM 1815 C CA . ASP A 1 228 ? 16.501 -10.590 -30.543 1.00 87.75 228 ASP A CA 1
ATOM 1816 C C . ASP A 1 228 ? 17.380 -11.056 -31.722 1.00 87.75 228 ASP A C 1
ATOM 1818 O O . ASP A 1 228 ? 17.539 -10.331 -32.713 1.00 87.75 228 ASP A O 1
ATOM 1822 N N . ARG A 1 229 ? 17.957 -12.261 -31.616 1.00 86.31 229 ARG A N 1
ATOM 1823 C CA . ARG A 1 229 ? 18.781 -12.889 -32.666 1.00 86.31 229 ARG A CA 1
ATOM 1824 C C . ARG A 1 229 ? 17.945 -13.510 -33.787 1.00 86.31 229 ARG A C 1
ATOM 1826 O O . ARG A 1 229 ? 18.479 -13.820 -34.849 1.00 86.31 229 ARG A O 1
ATOM 1833 N N . GLY A 1 230 ? 16.635 -13.653 -33.589 1.00 80.81 230 GLY A N 1
ATOM 1834 C CA . GLY A 1 230 ? 15.689 -14.202 -34.561 1.00 80.81 230 GLY A CA 1
ATOM 1835 C C . GLY A 1 230 ? 15.510 -15.723 -34.501 1.00 80.81 230 GLY A C 1
ATOM 1836 O O . GLY A 1 230 ? 14.586 -16.240 -35.132 1.00 80.81 230 GLY A O 1
ATOM 1837 N N . ASP A 1 231 ? 16.331 -16.435 -33.729 1.00 81.69 231 ASP A N 1
ATOM 1838 C CA . ASP A 1 231 ? 16.194 -17.862 -33.395 1.00 81.69 231 ASP A CA 1
ATOM 1839 C C . ASP A 1 231 ? 15.405 -18.101 -32.091 1.00 81.69 231 ASP A C 1
ATOM 1841 O O . ASP A 1 231 ? 15.156 -19.248 -31.715 1.00 81.69 231 ASP A O 1
ATOM 1845 N N . GLY A 1 232 ? 14.951 -17.021 -31.448 1.00 77.94 232 GLY A N 1
ATOM 1846 C CA . GLY A 1 232 ? 14.299 -17.039 -30.141 1.00 77.94 232 GLY A CA 1
ATOM 1847 C C . GLY A 1 232 ? 15.260 -16.799 -28.975 1.00 77.94 232 GLY A C 1
ATOM 1848 O O . GLY A 1 232 ? 14.778 -16.666 -27.851 1.00 77.94 232 GLY A O 1
ATOM 1849 N N . ASP A 1 233 ? 16.568 -16.698 -29.233 1.00 82.50 233 ASP A N 1
ATOM 1850 C CA . ASP A 1 233 ? 17.553 -16.239 -28.258 1.00 82.50 233 ASP A CA 1
ATOM 1851 C C . ASP A 1 233 ? 17.774 -14.724 -28.381 1.00 82.50 233 ASP A C 1
ATOM 1853 O O . ASP A 1 233 ? 17.583 -14.098 -29.428 1.00 82.50 233 ASP A O 1
ATOM 1857 N N . SER A 1 234 ? 18.223 -14.114 -27.290 1.00 86.12 234 SER A N 1
ATOM 1858 C CA . SER A 1 234 ? 18.556 -12.695 -27.220 1.00 86.12 234 SER A CA 1
ATOM 1859 C C . SER A 1 234 ? 20.012 -12.483 -26.813 1.00 86.12 234 SER A C 1
ATOM 1861 O O . SER A 1 234 ? 20.659 -13.349 -26.218 1.00 86.12 234 SER A O 1
ATOM 1863 N N . ALA A 1 235 ? 20.578 -11.331 -27.174 1.00 89.38 235 ALA A N 1
ATOM 1864 C CA . ALA A 1 235 ? 21.940 -10.982 -26.794 1.00 89.38 235 ALA A CA 1
ATOM 1865 C C . ALA A 1 235 ? 22.145 -9.491 -26.556 1.00 89.38 235 ALA A C 1
ATOM 1867 O O . ALA A 1 235 ? 21.532 -8.635 -27.188 1.00 89.38 235 ALA A O 1
ATOM 1868 N N . TRP A 1 236 ? 23.081 -9.207 -25.655 1.00 89.62 236 TRP A N 1
ATOM 1869 C CA . TRP A 1 236 ? 23.450 -7.864 -25.238 1.00 89.62 236 TRP A CA 1
ATOM 1870 C C . TRP A 1 236 ? 24.458 -7.246 -26.204 1.00 89.62 236 TRP A C 1
ATOM 1872 O O . TRP A 1 236 ? 25.506 -7.837 -26.458 1.00 89.62 236 TRP A O 1
ATOM 1882 N N . VAL A 1 237 ? 24.171 -6.052 -26.714 1.00 91.19 237 VAL A N 1
ATOM 1883 C CA . VAL A 1 237 ? 25.015 -5.319 -27.661 1.00 91.19 237 VAL A CA 1
ATOM 1884 C C . VAL A 1 237 ? 26.240 -4.761 -26.944 1.00 91.19 237 VAL A C 1
ATOM 1886 O O . VAL A 1 237 ? 26.156 -3.773 -26.227 1.00 91.19 237 VAL A O 1
ATOM 1889 N N . ASP A 1 238 ? 27.408 -5.350 -27.168 1.00 91.44 238 ASP A N 1
ATOM 1890 C CA . ASP A 1 238 ? 28.681 -4.854 -26.625 1.00 91.44 238 ASP A CA 1
ATOM 1891 C C . ASP A 1 238 ? 29.432 -3.993 -27.644 1.00 91.44 238 ASP A C 1
ATOM 1893 O O . ASP A 1 238 ? 30.128 -3.035 -27.303 1.00 91.44 238 ASP A O 1
ATOM 1897 N N . LYS A 1 239 ? 29.270 -4.306 -28.933 1.00 91.75 239 LYS A N 1
ATOM 1898 C CA . LYS A 1 239 ? 30.018 -3.650 -30.002 1.00 91.75 239 LYS A CA 1
ATOM 1899 C C . LYS A 1 239 ? 29.195 -3.522 -31.279 1.00 91.75 239 LYS A C 1
ATOM 1901 O O . LYS A 1 239 ? 28.524 -4.456 -31.702 1.00 91.75 239 LYS A O 1
ATOM 1906 N N . VAL A 1 240 ? 29.323 -2.372 -31.939 1.00 92.12 240 VAL A N 1
ATOM 1907 C CA . VAL A 1 240 ? 28.773 -2.111 -33.277 1.00 92.12 240 VAL A CA 1
ATOM 1908 C C . VAL A 1 240 ? 29.934 -1.984 -34.256 1.00 92.12 240 VAL A C 1
ATOM 1910 O O . VAL A 1 240 ? 30.864 -1.208 -34.017 1.00 92.12 240 VAL A O 1
ATOM 1913 N N . VAL A 1 241 ? 29.913 -2.751 -35.345 1.00 91.25 241 VAL A N 1
ATOM 1914 C CA . VAL A 1 241 ? 30.933 -2.687 -36.402 1.00 91.25 241 VAL A CA 1
ATOM 1915 C C . VAL A 1 241 ? 30.284 -2.308 -37.719 1.00 91.25 241 VAL A C 1
ATOM 1917 O O . VAL A 1 241 ? 29.271 -2.877 -38.114 1.00 91.25 241 VAL A O 1
ATOM 1920 N N . PHE A 1 242 ? 30.909 -1.360 -38.406 1.00 88.81 242 PHE A N 1
ATOM 1921 C CA . PHE A 1 242 ? 30.469 -0.843 -39.691 1.00 88.81 242 PHE A CA 1
ATOM 1922 C C . PHE A 1 242 ? 31.345 -1.408 -40.815 1.00 88.81 242 PHE A C 1
ATOM 1924 O O . PHE A 1 242 ? 32.575 -1.343 -40.743 1.00 88.81 242 PHE A O 1
ATOM 1931 N N . TYR A 1 243 ? 30.711 -1.944 -41.856 1.00 88.25 243 TYR A N 1
ATOM 1932 C CA . TYR A 1 243 ? 31.339 -2.508 -43.050 1.00 88.25 243 TYR A CA 1
ATOM 1933 C C . TYR A 1 243 ? 30.773 -1.811 -44.291 1.00 88.25 243 TYR A C 1
ATOM 1935 O O . TYR A 1 243 ? 29.759 -2.224 -44.843 1.00 88.25 243 TYR A O 1
ATOM 1943 N N . GLY A 1 244 ? 31.420 -0.731 -44.736 1.00 87.06 244 GLY A N 1
ATOM 1944 C CA . GLY A 1 244 ? 30.899 0.068 -45.850 1.00 87.06 244 GLY A CA 1
ATOM 1945 C C . GLY A 1 244 ? 29.606 0.787 -45.460 1.00 87.06 244 GLY A C 1
ATOM 1946 O O . GLY A 1 244 ? 29.637 1.628 -44.567 1.00 87.06 244 GLY A O 1
ATOM 1947 N N . ASP A 1 245 ? 28.501 0.462 -46.130 1.00 85.94 245 ASP A N 1
ATOM 1948 C CA . ASP A 1 245 ? 27.142 0.948 -45.851 1.00 85.94 245 ASP A CA 1
ATOM 1949 C C . ASP A 1 245 ? 26.324 -0.002 -44.951 1.00 85.94 245 ASP A C 1
ATOM 1951 O O . ASP A 1 245 ? 25.176 0.297 -44.628 1.00 85.94 245 ASP A O 1
ATOM 1955 N N . GLN A 1 246 ? 26.918 -1.109 -44.499 1.00 90.62 246 GLN A N 1
ATOM 1956 C CA . GLN A 1 246 ? 26.272 -2.109 -43.648 1.00 90.62 246 GLN A CA 1
ATOM 1957 C C . GLN A 1 246 ? 26.816 -2.094 -42.216 1.00 90.62 246 GLN A C 1
ATOM 1959 O O . GLN A 1 246 ? 27.916 -1.600 -41.949 1.00 90.62 246 GLN A O 1
ATOM 1964 N N . TRP A 1 247 ? 26.070 -2.672 -41.277 1.00 91.88 247 TRP A N 1
ATOM 1965 C CA . TRP A 1 247 ? 26.484 -2.789 -39.879 1.00 91.88 247 TRP A CA 1
ATOM 1966 C C . TRP A 1 247 ? 26.166 -4.158 -39.268 1.00 91.88 247 TRP A C 1
ATOM 1968 O O . TRP A 1 247 ? 25.309 -4.908 -39.741 1.00 91.88 247 TRP A O 1
ATOM 1978 N N . ARG A 1 248 ? 26.897 -4.488 -38.200 1.00 92.81 248 ARG A N 1
ATOM 1979 C CA . ARG A 1 248 ? 26.692 -5.674 -37.361 1.00 92.81 248 ARG A CA 1
ATOM 1980 C C . ARG A 1 248 ? 26.809 -5.333 -35.885 1.00 92.81 248 ARG A C 1
ATOM 1982 O O . ARG A 1 248 ? 27.615 -4.483 -35.499 1.00 92.81 248 ARG A O 1
ATOM 1989 N N . LEU A 1 249 ? 26.018 -6.032 -35.085 1.00 93.25 249 LEU A N 1
ATOM 1990 C CA . LEU A 1 249 ? 26.059 -6.001 -33.633 1.00 93.25 249 LEU A CA 1
ATOM 1991 C C . LEU A 1 249 ? 26.787 -7.246 -33.136 1.00 93.25 249 LEU A C 1
ATOM 1993 O O . LEU A 1 249 ? 26.635 -8.336 -33.688 1.00 93.25 249 LEU A O 1
ATOM 1997 N N . PHE A 1 250 ? 27.583 -7.071 -32.094 1.00 93.62 250 PHE A N 1
ATOM 1998 C CA . PHE A 1 250 ? 28.346 -8.131 -31.460 1.00 93.62 250 PHE A CA 1
ATOM 1999 C C . PHE A 1 250 ? 28.063 -8.132 -29.968 1.00 93.62 250 PHE A C 1
ATOM 2001 O O . PHE A 1 250 ? 27.935 -7.065 -29.359 1.00 93.62 250 PHE A O 1
ATOM 2008 N N . ASP A 1 251 ? 27.998 -9.327 -29.393 1.00 92.38 251 ASP A N 1
ATOM 2009 C CA . ASP A 1 251 ? 27.905 -9.501 -27.953 1.00 92.38 251 ASP A CA 1
ATOM 2010 C C . ASP A 1 251 ? 29.274 -9.376 -27.267 1.00 92.38 251 ASP A C 1
ATOM 2012 O O . ASP A 1 251 ? 30.321 -9.245 -27.910 1.00 92.38 251 ASP A O 1
ATOM 2016 N N . ARG A 1 252 ? 29.271 -9.447 -25.934 1.00 91.62 252 ARG A N 1
ATOM 2017 C CA . ARG A 1 252 ? 30.481 -9.359 -25.098 1.00 91.62 252 ARG A CA 1
ATOM 2018 C C . ARG A 1 252 ? 31.515 -10.462 -25.351 1.00 91.62 252 ARG A C 1
ATOM 2020 O O . ARG A 1 252 ? 32.652 -10.352 -24.894 1.00 91.62 252 ARG A O 1
ATOM 2027 N N . TYR A 1 253 ? 31.120 -11.550 -26.007 1.00 91.19 253 TYR A N 1
ATOM 2028 C CA . TYR A 1 253 ? 31.997 -12.659 -26.379 1.00 91.19 253 TYR A CA 1
ATOM 2029 C C . TYR A 1 253 ? 32.532 -12.501 -27.807 1.00 91.19 253 TYR A C 1
ATOM 2031 O O . TYR A 1 253 ? 33.336 -13.317 -28.259 1.00 91.19 253 TYR A O 1
ATOM 2039 N N . GLY A 1 254 ? 32.134 -11.432 -28.504 1.00 89.56 254 GLY A N 1
ATOM 2040 C CA . GLY A 1 254 ? 32.472 -11.192 -29.896 1.00 89.56 254 GLY A CA 1
ATOM 2041 C C . GLY A 1 254 ? 31.669 -12.056 -30.866 1.00 89.56 254 GLY A C 1
ATOM 2042 O O . GLY A 1 254 ? 32.078 -12.175 -32.021 1.00 89.56 254 GLY A O 1
ATOM 2043 N N . CYS A 1 255 ? 30.560 -12.656 -30.428 1.00 90.25 255 CYS A N 1
ATOM 2044 C CA . CYS A 1 255 ? 29.644 -13.371 -31.309 1.00 90.25 255 CYS A CA 1
ATOM 2045 C C . CYS A 1 255 ? 28.724 -12.373 -32.017 1.00 90.25 255 CYS A C 1
ATOM 2047 O O . CYS A 1 255 ? 28.261 -11.402 -31.417 1.00 90.25 255 CYS A O 1
ATOM 2049 N N . GLU A 1 256 ? 28.461 -12.615 -33.299 1.00 89.94 256 GLU A N 1
ATOM 2050 C CA . GLU A 1 256 ? 27.533 -11.812 -34.097 1.00 89.94 256 GLU A CA 1
ATOM 2051 C C . GLU A 1 256 ? 26.108 -12.007 -33.566 1.00 89.94 256 GLU A C 1
ATOM 2053 O O . GLU A 1 256 ? 25.667 -13.135 -33.361 1.00 89.94 256 GLU A O 1
ATOM 2058 N N . ILE A 1 257 ? 25.411 -10.904 -33.292 1.00 88.38 257 ILE A N 1
ATOM 2059 C CA . ILE A 1 257 ? 24.026 -10.929 -32.800 1.00 88.38 257 ILE A CA 1
ATOM 2060 C C . ILE A 1 257 ? 23.057 -11.070 -33.977 1.00 88.38 257 ILE A C 1
ATOM 2062 O O . ILE A 1 257 ? 22.062 -11.774 -33.878 1.00 88.38 257 ILE A O 1
ATOM 2066 N N . ASN A 1 258 ? 23.356 -10.424 -35.102 1.00 85.19 258 ASN A N 1
ATOM 2067 C CA . ASN A 1 258 ? 22.613 -10.561 -36.347 1.00 85.19 258 ASN A CA 1
ATOM 2068 C C . ASN A 1 258 ? 23.403 -11.421 -37.344 1.00 85.19 258 ASN A C 1
ATOM 2070 O O . ASN A 1 258 ? 24.545 -11.090 -37.663 1.00 85.19 258 ASN A O 1
ATOM 2074 N N . GLU A 1 259 ? 22.788 -12.499 -37.846 1.00 75.31 259 GLU A N 1
ATOM 2075 C CA . GLU A 1 259 ? 23.424 -13.425 -38.802 1.00 75.31 259 GLU A CA 1
ATOM 2076 C C . GLU A 1 259 ? 23.815 -12.714 -40.115 1.00 75.31 259 GLU A C 1
ATOM 2078 O O . GLU A 1 259 ? 24.934 -12.856 -40.626 1.00 75.31 259 GLU A O 1
ATOM 2083 N N . ASP A 1 260 ? 22.923 -11.865 -40.628 1.00 82.81 260 ASP A N 1
ATOM 2084 C CA . ASP A 1 260 ? 23.125 -11.122 -41.870 1.00 82.81 260 ASP A CA 1
ATOM 2085 C C . ASP A 1 260 ? 23.645 -9.699 -41.627 1.00 82.81 260 ASP A C 1
ATOM 2087 O O . ASP A 1 260 ? 23.332 -9.045 -40.630 1.00 82.81 260 ASP A O 1
ATOM 2091 N N . MET A 1 261 ? 24.473 -9.197 -42.552 1.00 79.81 261 MET A N 1
ATOM 2092 C CA . MET A 1 261 ? 24.891 -7.791 -42.539 1.00 79.81 261 MET A CA 1
ATOM 2093 C C . MET A 1 261 ? 23.681 -6.891 -42.776 1.00 79.81 261 MET A C 1
ATOM 2095 O O . MET A 1 261 ? 23.080 -6.947 -43.849 1.00 79.81 261 MET A O 1
ATOM 2099 N N . MET A 1 262 ? 23.378 -6.031 -41.805 1.00 84.25 262 MET A N 1
ATOM 2100 C CA . MET A 1 262 ? 22.192 -5.189 -41.872 1.00 84.25 262 MET A CA 1
ATOM 2101 C C . MET A 1 262 ? 22.471 -3.954 -42.723 1.00 84.25 262 MET A C 1
ATOM 2103 O O . MET A 1 262 ? 23.468 -3.253 -42.522 1.00 84.25 262 MET A O 1
ATOM 2107 N N . GLY A 1 263 ? 21.604 -3.711 -43.698 1.00 83.56 263 GLY A N 1
ATOM 2108 C CA . GLY A 1 263 ? 21.694 -2.592 -44.627 1.00 83.56 263 GLY A CA 1
ATOM 2109 C C . GLY A 1 263 ? 21.118 -1.278 -44.079 1.00 83.56 263 GLY A C 1
ATOM 2110 O O . GLY A 1 263 ? 20.472 -1.241 -43.024 1.00 83.56 263 GLY A O 1
ATOM 2111 N N . PRO A 1 264 ? 21.302 -0.165 -44.811 1.00 81.00 264 PRO A N 1
ATOM 2112 C CA . PRO A 1 264 ? 20.671 1.108 -44.484 1.00 81.00 264 PRO A CA 1
ATOM 2113 C C . PRO A 1 264 ? 19.145 0.971 -44.429 1.00 81.00 264 PRO A C 1
ATOM 2115 O O . PRO A 1 264 ? 18.514 0.525 -45.385 1.00 81.00 264 PRO A O 1
ATOM 2118 N N . GLY A 1 265 ? 18.539 1.391 -43.318 1.00 83.81 265 GLY A N 1
ATOM 2119 C CA . GLY A 1 265 ? 17.086 1.330 -43.133 1.00 83.81 265 GLY A CA 1
ATOM 2120 C C . GLY A 1 265 ? 16.570 0.033 -42.505 1.00 83.81 265 GLY A C 1
ATOM 2121 O O . GLY A 1 265 ? 15.435 0.023 -42.031 1.00 83.81 265 GLY A O 1
ATOM 2122 N N . GLU A 1 266 ? 17.387 -1.019 -42.423 1.00 88.06 266 GLU A N 1
ATOM 2123 C CA . GLU A 1 266 ? 17.012 -2.225 -41.684 1.00 88.06 266 GLU A CA 1
ATOM 2124 C C . GLU A 1 266 ? 16.987 -1.943 -40.177 1.00 88.06 266 GLU A C 1
ATOM 2126 O O . GLU A 1 266 ? 17.637 -1.015 -39.673 1.00 88.06 266 GLU A O 1
ATOM 2131 N N . ARG A 1 267 ? 16.137 -2.686 -39.467 1.00 89.38 267 ARG A N 1
ATOM 2132 C CA . ARG A 1 267 ? 15.810 -2.454 -38.061 1.00 89.38 267 ARG A CA 1
ATOM 2133 C C . ARG A 1 267 ? 15.961 -3.740 -37.267 1.00 89.38 267 ARG A C 1
ATOM 2135 O O . ARG A 1 267 ? 15.650 -4.819 -37.760 1.00 89.38 267 ARG A O 1
ATOM 2142 N N . VAL A 1 268 ? 16.442 -3.595 -36.045 1.00 89.50 268 VAL A N 1
ATOM 2143 C CA . VAL A 1 268 ? 16.630 -4.675 -35.083 1.00 89.50 268 VAL A CA 1
ATOM 2144 C C . VAL A 1 268 ? 15.310 -4.963 -34.373 1.00 89.50 268 VAL A C 1
ATOM 2146 O O . VAL A 1 268 ? 14.586 -4.030 -34.031 1.00 89.50 268 VAL A O 1
ATOM 2149 N N . LYS A 1 269 ? 14.997 -6.235 -34.123 1.00 85.44 269 LYS A N 1
ATOM 2150 C CA . LYS A 1 269 ? 13.853 -6.598 -33.283 1.00 85.44 269 LYS A CA 1
ATOM 2151 C C . LYS A 1 269 ? 14.240 -6.530 -31.811 1.00 85.44 269 LYS A C 1
ATOM 2153 O O . LYS A 1 269 ? 15.310 -6.994 -31.418 1.00 85.44 269 LYS A O 1
ATOM 2158 N N . ARG A 1 270 ? 13.365 -5.945 -30.999 1.00 81.94 270 ARG A N 1
ATOM 2159 C CA . ARG A 1 270 ? 13.508 -5.952 -29.543 1.00 81.94 270 ARG A CA 1
ATOM 2160 C C . ARG A 1 270 ? 12.852 -7.218 -28.988 1.00 81.94 270 ARG A C 1
ATOM 2162 O O . ARG A 1 270 ? 11.766 -7.584 -29.433 1.00 81.94 270 ARG A O 1
ATOM 2169 N N . THR A 1 271 ? 13.486 -7.862 -28.009 1.00 83.75 271 THR A N 1
ATOM 2170 C CA . THR A 1 271 ? 12.855 -8.955 -27.259 1.00 83.75 271 THR A CA 1
ATOM 2171 C C . THR A 1 271 ? 11.579 -8.437 -26.599 1.00 83.75 271 THR A C 1
ATOM 2173 O O . THR A 1 271 ? 11.594 -7.386 -25.953 1.00 83.75 271 THR A O 1
ATOM 2176 N N . ALA A 1 272 ? 10.465 -9.145 -26.779 1.00 87.62 272 ALA A N 1
ATOM 2177 C CA . ALA A 1 272 ? 9.198 -8.752 -26.180 1.00 87.62 272 ALA A CA 1
ATOM 2178 C C . ALA A 1 272 ? 9.283 -8.897 -24.654 1.00 87.62 272 ALA A C 1
ATOM 2180 O O . ALA A 1 272 ? 9.461 -9.999 -24.138 1.00 87.62 272 ALA A O 1
ATOM 2181 N N . VAL A 1 273 ? 9.155 -7.785 -23.934 1.00 90.94 273 VAL A N 1
ATOM 2182 C CA . VAL A 1 273 ? 9.102 -7.783 -22.470 1.00 90.94 273 VAL A CA 1
ATOM 2183 C C . VAL A 1 273 ? 7.647 -7.948 -22.065 1.00 90.94 273 VAL A C 1
ATOM 2185 O O . VAL A 1 273 ? 6.827 -7.107 -22.415 1.00 90.94 273 VAL A O 1
ATOM 2188 N N . LEU A 1 274 ? 7.315 -9.029 -21.366 1.00 95.19 274 LEU A N 1
ATOM 2189 C CA . LEU A 1 274 ? 5.934 -9.317 -20.981 1.00 95.19 274 LEU A CA 1
ATOM 2190 C C . LEU A 1 274 ? 5.578 -8.649 -19.649 1.00 95.19 274 LEU A C 1
ATOM 2192 O O . LEU A 1 274 ? 6.391 -8.606 -18.727 1.00 95.19 274 LEU A O 1
ATOM 2196 N N . ALA A 1 275 ? 4.354 -8.143 -19.566 1.00 96.25 275 ALA A N 1
ATOM 2197 C CA . ALA A 1 275 ? 3.714 -7.713 -18.332 1.00 96.25 275 ALA A CA 1
ATOM 2198 C C . ALA A 1 275 ? 3.226 -8.928 -17.512 1.00 96.25 275 ALA A C 1
ATOM 2200 O O . ALA A 1 275 ? 3.286 -10.075 -17.966 1.00 96.25 275 ALA A O 1
ATOM 2201 N N . SER A 1 276 ? 2.694 -8.686 -16.314 1.00 95.06 276 SER A N 1
ATOM 2202 C CA . SER A 1 276 ? 2.144 -9.719 -15.422 1.00 95.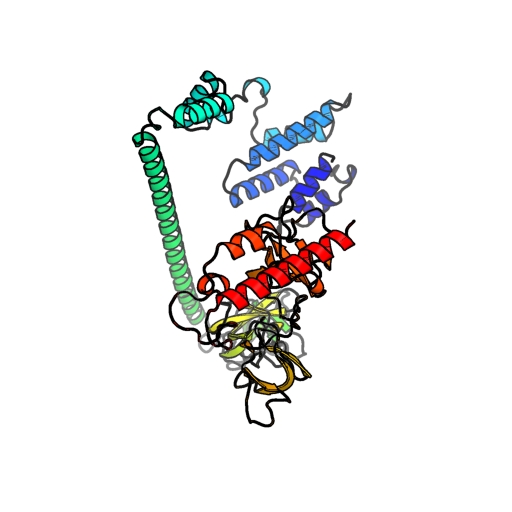06 276 SER A CA 1
ATOM 2203 C C . SER A 1 276 ? 0.944 -10.469 -16.011 1.00 95.06 276 SER A C 1
ATOM 2205 O O . SER A 1 276 ? 0.714 -11.635 -15.693 1.00 95.06 276 SER A O 1
ATOM 2207 N N . ASP A 1 277 ? 0.205 -9.827 -16.919 1.00 93.31 277 ASP A N 1
ATOM 2208 C CA . ASP A 1 277 ? -0.913 -10.418 -17.660 1.00 93.31 277 ASP A CA 1
ATOM 2209 C C . ASP A 1 277 ? -0.475 -11.239 -18.888 1.00 93.31 277 ASP A C 1
ATOM 2211 O O . ASP A 1 277 ? -1.315 -11.825 -19.575 1.00 93.31 277 ASP A O 1
ATOM 2215 N N . GLY A 1 278 ? 0.834 -11.327 -19.144 1.00 93.75 278 GLY A N 1
ATOM 2216 C CA . GLY A 1 278 ? 1.417 -12.076 -20.254 1.00 93.75 278 GLY A CA 1
ATOM 2217 C C . GLY A 1 278 ? 1.353 -11.362 -21.605 1.00 93.75 278 GLY A C 1
ATOM 2218 O O . GLY A 1 278 ? 1.787 -11.937 -22.604 1.00 93.75 278 GLY A O 1
ATOM 2219 N N . GLU A 1 279 ? 0.838 -10.131 -21.664 1.00 95.00 279 GLU A N 1
ATOM 2220 C CA . GLU A 1 279 ? 0.874 -9.314 -22.877 1.00 95.00 279 GLU A CA 1
ATOM 2221 C C . GLU A 1 279 ? 2.201 -8.533 -22.974 1.00 95.00 279 GLU A C 1
ATOM 2223 O O . GLU A 1 279 ? 2.809 -8.198 -21.953 1.00 95.00 279 GLU A O 1
ATOM 2228 N N . PRO A 1 280 ? 2.705 -8.258 -24.190 1.00 94.00 280 PRO A N 1
ATOM 2229 C CA . PRO A 1 280 ? 3.943 -7.510 -24.372 1.00 94.00 280 PRO A CA 1
ATOM 2230 C C . PRO A 1 280 ? 3.769 -6.031 -24.011 1.00 94.00 280 PRO A C 1
ATOM 2232 O O . PRO A 1 280 ? 2.795 -5.395 -24.405 1.00 94.00 280 PRO A O 1
ATOM 2235 N N . LEU A 1 281 ? 4.760 -5.484 -23.314 1.00 94.50 281 LEU A N 1
ATOM 2236 C CA . LEU A 1 281 ? 4.901 -4.063 -23.029 1.00 94.50 281 LEU A CA 1
ATOM 2237 C C . LEU A 1 281 ? 5.492 -3.333 -24.240 1.00 94.50 281 LEU A C 1
ATOM 2239 O O . LEU A 1 281 ? 6.491 -3.765 -24.820 1.00 94.50 281 LEU A O 1
ATOM 2243 N N . GLU A 1 282 ? 4.937 -2.168 -24.559 1.00 92.50 282 GLU A N 1
ATOM 2244 C CA . GLU A 1 282 ? 5.436 -1.269 -25.600 1.00 92.50 282 GLU A CA 1
ATOM 2245 C C . GLU A 1 282 ? 5.862 0.084 -25.016 1.00 92.50 282 GLU A C 1
ATOM 2247 O O . GLU A 1 282 ? 5.248 0.623 -24.095 1.00 92.50 282 GLU A O 1
ATOM 2252 N N . VAL A 1 283 ? 6.916 0.687 -25.573 1.00 90.31 283 VAL A N 1
ATOM 2253 C CA . VAL A 1 283 ? 7.327 2.041 -25.171 1.00 90.31 283 VAL A CA 1
ATOM 2254 C C . VAL A 1 283 ? 6.243 3.053 -25.547 1.00 90.31 283 VAL A C 1
ATOM 2256 O O . VAL A 1 283 ? 5.722 3.056 -26.658 1.00 90.31 283 VAL A O 1
ATOM 2259 N N . GLY A 1 284 ? 5.916 3.942 -24.613 1.00 90.81 284 GLY A N 1
ATOM 2260 C CA . GLY A 1 284 ? 4.847 4.932 -24.721 1.00 90.81 284 GLY A CA 1
ATOM 2261 C C . GLY A 1 284 ? 3.481 4.431 -24.249 1.00 90.81 284 GLY A C 1
ATOM 2262 O O . GLY A 1 284 ? 2.564 5.245 -24.125 1.00 90.81 284 GLY A O 1
ATOM 2263 N N . GLN A 1 285 ? 3.343 3.136 -23.955 1.00 95.50 285 GLN A N 1
ATOM 2264 C CA . GLN A 1 285 ? 2.102 2.537 -23.477 1.00 95.50 285 GLN A CA 1
ATOM 2265 C C . GLN A 1 285 ? 1.790 2.946 -22.034 1.00 95.50 285 GLN A C 1
ATOM 2267 O O . GLN A 1 285 ? 2.690 3.078 -21.200 1.00 95.50 285 GLN A O 1
ATOM 2272 N N . THR A 1 286 ? 0.501 3.129 -21.745 1.00 96.38 286 THR A N 1
ATOM 2273 C CA . THR A 1 286 ? -0.008 3.285 -20.378 1.00 96.38 286 THR A CA 1
ATOM 2274 C C . THR A 1 286 ? -0.236 1.913 -19.760 1.00 96.38 286 THR A C 1
ATOM 2276 O O . THR A 1 286 ? -0.939 1.084 -20.337 1.00 96.38 286 THR A O 1
ATOM 2279 N N . VAL A 1 287 ? 0.336 1.705 -18.581 1.00 97.31 287 VAL A N 1
ATOM 2280 C CA . VAL A 1 287 ? 0.271 0.472 -17.795 1.00 97.31 287 VAL A CA 1
ATOM 2281 C C . VAL A 1 287 ? 0.020 0.809 -16.330 1.00 97.31 287 VAL A C 1
ATOM 2283 O O . VAL A 1 287 ? 0.122 1.966 -15.918 1.00 97.31 287 VAL A O 1
ATOM 2286 N N . TRP A 1 288 ? -0.318 -0.195 -15.534 1.00 96.50 288 TRP A N 1
ATOM 2287 C CA . TRP A 1 288 ? -0.601 -0.044 -14.117 1.00 96.50 288 TRP A CA 1
ATOM 2288 C C . TRP A 1 288 ? 0.300 -0.947 -13.299 1.00 96.50 288 TRP A C 1
ATOM 2290 O O . TRP A 1 288 ? 0.499 -2.106 -13.645 1.00 96.50 288 TRP A O 1
ATOM 2300 N N . HIS A 1 289 ? 0.832 -0.403 -12.216 1.00 96.69 289 HIS A N 1
ATOM 2301 C CA . HIS A 1 289 ? 1.517 -1.180 -11.199 1.00 96.69 289 HIS A CA 1
ATOM 2302 C C . HIS A 1 289 ? 0.503 -1.928 -10.318 1.00 96.69 289 HIS A C 1
ATOM 2304 O O . HIS A 1 289 ? -0.643 -1.491 -10.192 1.00 96.69 289 HIS A O 1
ATOM 2310 N N . GLU A 1 290 ? 0.925 -3.011 -9.664 1.00 94.31 290 GLU A N 1
ATOM 2311 C CA . GLU A 1 290 ? 0.103 -3.792 -8.722 1.00 94.31 290 GLU A CA 1
ATOM 2312 C C . GLU A 1 290 ? -0.493 -2.955 -7.569 1.00 94.31 290 GLU A C 1
ATOM 2314 O O . GLU A 1 290 ? -1.584 -3.249 -7.088 1.00 94.31 290 GLU A O 1
ATOM 2319 N N . ASP A 1 291 ? 0.151 -1.846 -7.180 1.00 91.19 291 ASP A N 1
ATOM 2320 C CA . ASP A 1 291 ? -0.384 -0.893 -6.186 1.00 91.19 291 ASP A CA 1
ATOM 2321 C C . ASP A 1 291 ? -1.444 0.078 -6.751 1.00 91.19 291 ASP A C 1
ATOM 2323 O O . ASP A 1 291 ? -1.930 0.969 -6.048 1.00 91.19 291 ASP A O 1
ATOM 2327 N N . GLY A 1 292 ? -1.806 -0.068 -8.028 1.00 90.31 292 GLY A N 1
ATOM 2328 C CA . GLY A 1 292 ? -2.777 0.764 -8.732 1.00 90.31 292 GLY A CA 1
ATOM 2329 C C . GLY A 1 292 ? -2.222 2.070 -9.306 1.00 90.31 292 GLY A C 1
ATOM 2330 O O . GLY A 1 292 ? -3.014 2.873 -9.812 1.00 90.31 292 GLY A O 1
ATOM 2331 N N . THR A 1 293 ? -0.904 2.299 -9.249 1.00 93.62 293 THR A N 1
ATOM 2332 C CA . THR A 1 293 ? -0.258 3.459 -9.886 1.00 93.62 293 THR A CA 1
ATOM 2333 C C . THR A 1 293 ? -0.319 3.356 -11.411 1.00 93.62 293 THR A C 1
ATOM 2335 O O . THR A 1 293 ? 0.086 2.352 -11.984 1.00 93.62 293 THR A O 1
ATOM 2338 N N . GLU A 1 294 ? -0.792 4.409 -12.076 1.00 95.88 294 GLU A N 1
ATOM 2339 C CA . GLU A 1 294 ? -0.757 4.581 -13.528 1.00 95.88 294 GLU A CA 1
ATOM 2340 C C . GLU A 1 294 ? 0.618 5.095 -13.975 1.00 95.88 294 GLU A C 1
ATOM 2342 O O . GLU A 1 294 ? 1.119 6.123 -13.503 1.00 95.88 294 GLU A O 1
ATOM 2347 N N . LEU A 1 295 ? 1.218 4.373 -14.916 1.00 97.12 295 LEU A N 1
ATOM 2348 C CA . LEU A 1 295 ? 2.579 4.566 -15.392 1.00 97.12 295 LEU A CA 1
ATOM 2349 C C . LEU A 1 295 ? 2.606 4.593 -16.923 1.00 97.12 295 LEU A C 1
ATOM 2351 O O . LEU A 1 295 ? 1.813 3.926 -17.585 1.00 97.12 295 LEU A O 1
ATOM 2355 N N . ARG A 1 296 ? 3.549 5.340 -17.500 1.00 96.94 296 ARG A N 1
ATOM 2356 C CA . ARG A 1 296 ? 3.858 5.294 -18.935 1.00 96.94 296 ARG A CA 1
ATOM 2357 C C . ARG A 1 296 ? 5.219 4.649 -19.158 1.00 96.94 296 ARG A C 1
ATOM 2359 O O . ARG A 1 296 ? 6.211 5.112 -18.603 1.00 96.94 296 ARG A O 1
ATOM 2366 N N . VAL A 1 297 ? 5.285 3.607 -19.980 1.00 96.12 297 VAL A N 1
ATOM 2367 C CA . VAL A 1 297 ? 6.545 2.921 -20.305 1.00 96.12 297 VAL A CA 1
ATOM 2368 C C . VAL A 1 297 ? 7.450 3.866 -21.100 1.00 96.12 297 VAL A C 1
ATOM 2370 O O . VAL A 1 297 ? 7.048 4.384 -22.138 1.00 96.12 297 VAL A O 1
ATOM 2373 N N . LEU A 1 298 ? 8.675 4.099 -20.630 1.00 92.06 298 LEU A N 1
ATOM 2374 C CA . LEU A 1 298 ? 9.681 4.920 -21.317 1.00 92.06 298 LEU A CA 1
ATOM 2375 C C . LEU A 1 298 ? 10.745 4.084 -22.030 1.00 92.06 298 LEU A C 1
ATOM 2377 O O . LEU A 1 298 ? 11.363 4.564 -22.973 1.00 92.06 298 LEU A O 1
ATOM 2381 N N . GLY A 1 299 ? 10.991 2.861 -21.566 1.00 87.94 299 GLY A N 1
ATOM 2382 C CA . GLY A 1 299 ? 12.029 1.996 -22.112 1.00 87.94 299 GLY A CA 1
ATOM 2383 C C . GLY A 1 299 ? 12.301 0.798 -21.217 1.00 87.94 299 GLY A C 1
ATOM 2384 O O . GLY A 1 299 ? 11.772 0.694 -20.111 1.00 87.94 299 GLY A O 1
ATOM 2385 N N . PHE A 1 300 ? 13.166 -0.094 -21.681 1.00 88.06 300 PHE A N 1
ATOM 2386 C CA . PHE A 1 300 ? 13.553 -1.303 -20.960 1.00 88.06 300 PHE A CA 1
ATOM 2387 C C . PHE A 1 300 ? 15.022 -1.191 -20.569 1.00 88.06 300 PHE A C 1
ATOM 2389 O O . PHE A 1 300 ? 15.852 -0.812 -21.390 1.00 88.06 300 PHE A O 1
ATOM 2396 N N . LYS A 1 301 ? 15.335 -1.473 -19.305 1.00 87.31 301 LYS A N 1
ATOM 2397 C CA . LYS A 1 301 ? 16.686 -1.389 -18.740 1.00 87.31 301 LYS A CA 1
ATOM 2398 C C . LYS A 1 301 ? 17.322 -2.773 -18.698 1.00 87.31 301 LYS A C 1
ATOM 2400 O O . LYS A 1 301 ? 17.129 -3.540 -19.630 1.00 87.31 301 LYS A O 1
ATOM 2405 N N . HIS A 1 302 ? 18.109 -3.064 -17.670 1.00 83.62 302 HIS A N 1
ATOM 2406 C CA . HIS A 1 302 ? 18.745 -4.354 -17.461 1.00 83.62 302 HIS A CA 1
ATOM 2407 C C . HIS A 1 302 ? 17.754 -5.377 -16.880 1.00 83.62 302 HIS A C 1
ATOM 2409 O O . HIS A 1 302 ? 16.605 -5.052 -16.571 1.00 83.62 302 HIS A O 1
ATOM 2415 N N . GLU A 1 303 ? 18.206 -6.618 -16.763 1.00 84.88 303 GLU A N 1
ATOM 2416 C CA . GLU A 1 303 ? 17.489 -7.699 -16.093 1.00 84.88 303 GLU A CA 1
ATOM 2417 C C . GLU A 1 303 ? 18.037 -7.879 -14.672 1.00 84.88 303 GLU A C 1
ATOM 2419 O O . GLU A 1 303 ? 19.254 -7.858 -14.471 1.00 84.88 303 GLU A O 1
ATOM 2424 N N . GLU A 1 304 ? 17.146 -8.032 -13.695 1.00 86.56 304 GLU A N 1
ATOM 2425 C CA . GLU A 1 304 ? 17.470 -8.263 -12.286 1.00 86.56 304 GLU A CA 1
ATOM 2426 C C . GLU A 1 304 ? 16.638 -9.452 -11.783 1.00 86.56 304 GLU A C 1
ATOM 2428 O O . GLU A 1 304 ? 15.411 -9.458 -11.883 1.00 86.56 304 GLU A O 1
ATOM 2433 N N . ASP A 1 305 ? 17.305 -10.490 -11.275 1.00 89.06 305 ASP A N 1
ATOM 2434 C CA . ASP A 1 305 ? 16.679 -11.730 -10.785 1.00 89.06 305 ASP A CA 1
ATOM 2435 C C . ASP A 1 305 ? 15.775 -12.465 -11.796 1.00 89.06 305 ASP A C 1
ATOM 2437 O O . ASP A 1 305 ? 14.808 -13.118 -11.410 1.00 89.06 305 ASP A O 1
ATOM 2441 N N . GLY A 1 306 ? 16.086 -12.392 -13.093 1.00 87.19 306 GLY A N 1
ATOM 2442 C CA . GLY A 1 306 ? 15.281 -13.039 -14.137 1.00 87.19 306 GLY A CA 1
ATOM 2443 C C . GLY A 1 306 ? 14.114 -12.190 -14.654 1.00 87.19 306 GLY A C 1
ATOM 2444 O O . GLY A 1 306 ? 13.293 -12.676 -15.430 1.00 87.19 306 GLY A O 1
ATOM 2445 N N . GLU A 1 307 ? 14.002 -10.936 -14.206 1.00 90.50 307 GLU A N 1
ATOM 2446 C CA . GLU A 1 307 ? 12.928 -10.025 -14.594 1.00 90.50 307 GLU A CA 1
ATOM 2447 C C . GLU A 1 307 ? 13.482 -8.742 -15.203 1.00 90.50 307 GLU A C 1
ATOM 2449 O O . GLU A 1 307 ? 14.456 -8.152 -14.728 1.00 90.50 307 GLU A O 1
ATOM 2454 N N . ARG A 1 308 ? 12.827 -8.256 -16.260 1.00 89.88 308 ARG A N 1
ATOM 2455 C CA . ARG A 1 308 ? 13.240 -7.008 -16.898 1.00 89.88 308 ARG A CA 1
ATOM 2456 C C . ARG A 1 308 ? 12.820 -5.811 -16.060 1.00 89.88 308 ARG A C 1
ATOM 2458 O O . ARG A 1 308 ? 11.637 -5.682 -15.734 1.00 89.88 308 ARG A O 1
ATOM 2465 N N . ILE A 1 309 ? 13.754 -4.898 -15.806 1.00 94.62 309 ILE A N 1
ATOM 2466 C CA . ILE A 1 309 ? 13.449 -3.587 -15.235 1.00 94.62 309 ILE A CA 1
ATOM 2467 C C . ILE A 1 309 ? 12.949 -2.661 -16.344 1.00 94.62 309 ILE A C 1
ATOM 2469 O O . ILE A 1 309 ? 13.592 -2.480 -17.380 1.00 94.62 309 ILE A O 1
ATOM 2473 N N . VAL A 1 310 ? 11.789 -2.055 -16.128 1.00 95.12 310 VAL A N 1
ATOM 2474 C CA . VAL A 1 310 ? 11.114 -1.145 -17.050 1.00 95.12 310 VAL A CA 1
ATOM 2475 C C . VAL A 1 310 ? 11.271 0.275 -16.526 1.00 95.12 310 VAL A C 1
ATOM 2477 O O . VAL A 1 310 ? 10.892 0.581 -15.397 1.00 95.12 310 VAL A O 1
ATOM 2480 N N . SER A 1 311 ? 11.836 1.161 -17.344 1.00 94.50 311 SER A N 1
ATOM 2481 C CA . SER A 1 311 ? 11.849 2.592 -17.052 1.00 94.50 311 SER A CA 1
ATOM 2482 C C . SER A 1 311 ? 10.455 3.145 -17.303 1.00 94.50 311 SER A C 1
ATOM 2484 O O . SER A 1 311 ? 9.904 2.961 -18.390 1.00 94.50 311 SER A O 1
ATOM 2486 N N . VAL A 1 312 ? 9.902 3.856 -16.329 1.00 96.75 312 VAL A N 1
ATOM 2487 C CA . VAL A 1 312 ? 8.531 4.370 -16.390 1.00 96.75 312 VAL A CA 1
ATOM 2488 C C . VAL A 1 312 ? 8.470 5.848 -16.027 1.00 96.75 312 VAL A C 1
ATOM 2490 O O . VAL A 1 312 ? 9.337 6.381 -15.336 1.00 96.75 312 VAL A O 1
ATOM 2493 N N . GLU A 1 313 ? 7.428 6.514 -16.502 1.00 96.81 313 GLU A N 1
ATOM 2494 C CA . GLU A 1 313 ? 7.031 7.849 -16.081 1.00 96.81 313 GLU A CA 1
ATOM 2495 C C . GLU A 1 313 ? 5.768 7.754 -15.234 1.00 96.81 313 GLU A C 1
ATOM 2497 O O . GLU A 1 313 ? 4.750 7.211 -15.671 1.00 96.81 313 GLU A O 1
ATOM 2502 N N . TYR A 1 314 ? 5.839 8.297 -14.024 1.00 96.44 314 TYR A N 1
ATOM 2503 C CA . TYR A 1 314 ? 4.695 8.410 -13.134 1.00 96.44 314 TYR A CA 1
ATOM 2504 C C . TYR A 1 314 ? 3.629 9.350 -13.711 1.00 96.44 314 TYR A C 1
ATOM 2506 O O . TYR A 1 314 ? 3.923 10.508 -14.022 1.00 96.44 314 TYR A O 1
ATOM 2514 N N . MET A 1 315 ? 2.385 8.867 -13.790 1.00 94.44 315 MET A N 1
ATOM 2515 C CA . MET A 1 315 ? 1.234 9.662 -14.224 1.00 94.44 315 MET A CA 1
ATOM 2516 C C . MET A 1 315 ? 0.311 10.004 -13.044 1.00 94.44 315 MET A C 1
ATOM 2518 O O . MET A 1 315 ? 0.055 11.184 -12.799 1.00 94.44 315 MET A O 1
ATOM 2522 N N . ASP A 1 316 ? -0.165 8.995 -12.304 1.00 92.38 316 ASP A N 1
ATOM 2523 C CA . ASP A 1 316 ? -1.058 9.144 -11.141 1.00 92.38 316 ASP A CA 1
ATOM 2524 C C . ASP A 1 316 ? -0.989 7.904 -10.230 1.00 92.38 316 ASP A C 1
ATOM 2526 O O . ASP A 1 316 ? -0.836 6.796 -10.729 1.00 92.38 316 ASP A O 1
ATOM 2530 N N . GLY A 1 317 ? -1.132 8.041 -8.908 1.00 89.25 317 GLY A N 1
ATOM 2531 C CA . GLY A 1 317 ? -1.138 6.898 -7.987 1.00 89.25 317 GLY A CA 1
ATOM 2532 C C . GLY A 1 317 ? -0.513 7.139 -6.608 1.00 89.25 317 GLY A C 1
ATOM 2533 O O . GLY A 1 317 ? -0.102 8.253 -6.283 1.00 89.25 317 GLY A O 1
ATOM 2534 N N . PRO A 1 318 ? -0.481 6.099 -5.755 1.00 84.50 318 PRO A N 1
ATOM 2535 C CA . PRO A 1 318 ? 0.059 6.187 -4.398 1.00 84.50 318 PRO A CA 1
ATOM 2536 C C . PRO A 1 318 ? 1.583 6.350 -4.348 1.00 84.50 318 PRO A C 1
ATOM 2538 O O . PRO A 1 318 ? 2.084 7.011 -3.434 1.00 84.50 318 PRO A O 1
ATOM 2541 N N . THR A 1 319 ? 2.313 5.786 -5.314 1.00 92.75 319 THR A N 1
ATOM 2542 C CA . THR A 1 319 ? 3.778 5.720 -5.283 1.00 92.75 319 THR A CA 1
ATOM 2543 C C . THR A 1 319 ? 4.380 6.326 -6.548 1.00 92.75 319 THR A C 1
ATOM 2545 O O . THR A 1 319 ? 3.919 6.076 -7.657 1.00 92.75 319 THR A O 1
ATOM 2548 N N . ASN A 1 320 ? 5.435 7.131 -6.399 1.00 95.38 320 ASN A N 1
ATOM 2549 C CA . ASN A 1 320 ? 6.165 7.693 -7.535 1.00 95.38 320 ASN A CA 1
ATOM 2550 C C . ASN A 1 320 ? 7.283 6.737 -7.964 1.00 95.38 320 ASN A C 1
ATOM 2552 O O . ASN A 1 320 ? 8.332 6.682 -7.319 1.00 95.38 320 ASN A O 1
ATOM 2556 N N . TRP A 1 321 ? 7.039 6.003 -9.048 1.00 95.75 321 TRP A N 1
ATOM 2557 C CA . TRP A 1 321 ? 7.986 5.063 -9.637 1.00 95.75 321 TRP A CA 1
ATOM 2558 C C . TRP A 1 321 ? 8.738 5.688 -10.816 1.00 95.75 321 TRP A C 1
ATOM 2560 O O . TRP A 1 321 ? 8.141 6.332 -11.677 1.00 95.75 321 TRP A O 1
ATOM 2570 N N . SER A 1 322 ? 10.049 5.447 -10.883 1.00 94.00 322 SER A N 1
ATOM 2571 C CA . SER A 1 322 ? 10.874 5.726 -12.071 1.00 94.00 322 SER A CA 1
ATOM 2572 C C . SER A 1 322 ? 11.326 4.453 -12.792 1.00 94.00 322 SER A C 1
ATOM 2574 O O . SER A 1 322 ? 11.669 4.493 -13.974 1.00 94.00 322 SER A O 1
ATOM 2576 N N . GLU A 1 323 ? 11.349 3.329 -12.074 1.00 96.12 323 GLU A N 1
ATOM 2577 C CA . GLU A 1 323 ? 11.784 2.011 -12.536 1.00 96.12 323 GLU A CA 1
ATOM 2578 C C . GLU A 1 323 ? 10.958 0.946 -11.814 1.00 96.12 323 GLU A C 1
ATOM 2580 O O . GLU A 1 323 ? 10.748 1.062 -10.606 1.00 96.12 323 GLU A O 1
ATOM 2585 N N . VAL A 1 324 ? 10.462 -0.048 -12.549 1.00 96.12 324 VAL A N 1
ATOM 2586 C CA . VAL A 1 324 ? 9.564 -1.088 -12.025 1.00 96.12 324 VAL A CA 1
ATOM 2587 C C . VAL A 1 324 ? 9.879 -2.420 -12.698 1.00 96.12 324 VAL A C 1
ATOM 2589 O O . VAL A 1 324 ? 10.247 -2.450 -13.872 1.00 96.12 324 VAL A O 1
ATOM 2592 N N . ARG A 1 325 ? 9.728 -3.532 -11.978 1.00 96.44 325 ARG A N 1
ATOM 2593 C CA . ARG A 1 325 ? 9.817 -4.877 -12.561 1.00 96.44 325 ARG A CA 1
ATOM 2594 C C . ARG A 1 325 ? 8.665 -5.099 -13.540 1.00 96.44 325 ARG A C 1
ATOM 2596 O O . ARG A 1 325 ? 7.517 -4.785 -13.245 1.00 96.44 325 ARG A O 1
ATOM 2603 N N . SER A 1 326 ? 8.967 -5.644 -14.713 1.00 96.12 326 SER A N 1
ATOM 2604 C CA . SER A 1 326 ? 7.976 -5.908 -15.769 1.00 96.12 326 SER A CA 1
ATOM 2605 C C . SER A 1 326 ? 6.787 -6.749 -15.286 1.00 96.12 326 SER A C 1
ATOM 2607 O O . SER A 1 326 ? 5.650 -6.429 -15.621 1.00 96.12 326 SER A O 1
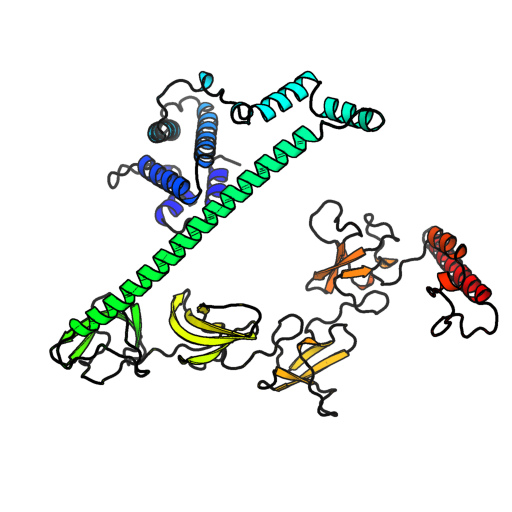ATOM 2609 N N . LEU A 1 327 ? 7.024 -7.740 -14.420 1.00 96.00 327 LEU A N 1
ATOM 2610 C CA . LEU A 1 327 ? 5.976 -8.589 -13.839 1.00 96.00 327 LEU A CA 1
ATOM 2611 C C . LEU A 1 327 ? 5.156 -7.925 -12.720 1.00 96.00 327 LEU A C 1
ATOM 2613 O O . LEU A 1 327 ? 4.193 -8.520 -12.249 1.00 96.00 327 LEU A O 1
ATOM 2617 N N . SER A 1 328 ? 5.479 -6.693 -12.322 1.00 95.94 328 SER A N 1
ATOM 2618 C CA . SER A 1 328 ? 4.633 -5.872 -11.441 1.00 95.94 328 SER A CA 1
ATOM 2619 C C . SER A 1 328 ? 3.733 -4.912 -12.228 1.00 95.94 328 SER A C 1
ATOM 2621 O O . SER A 1 328 ? 2.999 -4.127 -11.628 1.00 95.94 328 SER A O 1
ATOM 2623 N N . LEU A 1 329 ? 3.809 -4.931 -13.565 1.00 96.56 329 LEU A N 1
ATOM 2624 C CA . LEU A 1 329 ? 3.009 -4.099 -14.461 1.00 96.56 329 LEU A CA 1
ATOM 2625 C C . LEU A 1 329 ? 1.913 -4.927 -15.131 1.00 96.56 329 LEU A C 1
ATOM 2627 O O . LEU A 1 329 ? 2.140 -6.075 -15.488 1.00 96.56 329 LEU A O 1
ATOM 2631 N N . THR A 1 330 ? 0.756 -4.322 -15.377 1.00 95.62 330 THR A N 1
ATOM 2632 C CA . THR A 1 330 ? -0.343 -4.879 -16.181 1.00 95.62 330 THR A CA 1
ATOM 2633 C C . THR A 1 330 ? -0.931 -3.811 -17.100 1.00 95.62 330 THR A C 1
ATOM 2635 O O . THR A 1 330 ? -0.851 -2.610 -16.840 1.00 95.62 330 THR A O 1
ATOM 2638 N N . HIS A 1 331 ? -1.564 -4.243 -18.182 1.00 94.50 331 HIS A N 1
ATOM 2639 C CA . HIS A 1 331 ? -2.316 -3.420 -19.119 1.00 94.50 331 HIS A CA 1
ATOM 2640 C C . HIS A 1 331 ? -3.716 -3.048 -18.636 1.00 94.50 331 HIS A C 1
ATOM 2642 O O . HIS A 1 331 ? -4.455 -2.357 -19.341 1.00 94.50 331 HIS A O 1
ATOM 2648 N N . GLN A 1 332 ? -4.132 -3.532 -17.469 1.00 90.88 332 GLN A N 1
ATOM 2649 C CA . GLN A 1 332 ? -5.468 -3.295 -16.947 1.00 90.88 332 GLN A CA 1
ATOM 2650 C C . GLN A 1 332 ? -5.363 -2.729 -15.544 1.00 90.88 332 GLN A C 1
ATOM 2652 O O . GLN A 1 332 ? -4.688 -3.287 -14.694 1.00 90.88 332 GLN A O 1
ATOM 2657 N N . ARG A 1 333 ? -6.056 -1.617 -15.287 1.00 90.00 333 ARG A N 1
ATOM 2658 C CA . ARG A 1 333 ? -6.063 -1.007 -13.959 1.00 90.00 333 ARG A CA 1
ATOM 2659 C C . ARG A 1 333 ? -6.566 -2.019 -12.917 1.00 90.00 333 ARG A C 1
ATOM 2661 O O . ARG A 1 333 ? -7.739 -2.401 -13.018 1.00 90.00 333 ARG A O 1
ATOM 2668 N N . PRO A 1 334 ? -5.752 -2.399 -11.915 1.00 90.50 334 PRO A N 1
ATOM 2669 C CA . PRO A 1 334 ? -6.216 -3.274 -10.852 1.00 90.50 334 PRO A CA 1
ATOM 2670 C C . PRO A 1 334 ? -7.279 -2.545 -10.031 1.00 90.50 334 PRO A C 1
ATOM 2672 O O . PRO A 1 334 ? -7.225 -1.325 -9.816 1.00 90.50 334 PRO A O 1
ATOM 2675 N N . VAL A 1 335 ? -8.297 -3.288 -9.607 1.00 93.06 335 VAL A N 1
ATOM 2676 C CA . VAL A 1 335 ? -9.411 -2.746 -8.828 1.00 93.06 335 VAL A CA 1
ATOM 2677 C C . VAL A 1 335 ? -9.172 -3.084 -7.372 1.00 93.06 335 VAL A C 1
ATOM 2679 O O . VAL A 1 335 ? -9.463 -4.188 -6.941 1.00 93.06 335 VAL A O 1
ATOM 2682 N N . LEU A 1 336 ? -8.617 -2.135 -6.623 1.00 93.44 336 LEU A N 1
ATOM 2683 C CA . LEU A 1 336 ? -8.237 -2.353 -5.230 1.00 93.44 336 LEU A CA 1
ATOM 2684 C C . LEU A 1 336 ? -9.376 -1.997 -4.271 1.00 93.44 336 LEU A C 1
ATOM 2686 O O . LEU A 1 336 ? -10.057 -0.979 -4.448 1.00 93.44 336 LEU A O 1
ATOM 2690 N N . ASP A 1 337 ? -9.553 -2.818 -3.241 1.00 93.50 337 ASP A N 1
ATOM 2691 C CA . ASP A 1 337 ? -10.441 -2.543 -2.118 1.00 93.50 337 ASP A CA 1
ATOM 2692 C C . ASP A 1 337 ? -9.869 -1.447 -1.187 1.00 93.50 337 ASP A C 1
ATOM 2694 O O . ASP A 1 337 ? -8.845 -0.815 -1.461 1.00 93.50 337 ASP A O 1
ATOM 2698 N N . ALA A 1 338 ? -10.543 -1.174 -0.070 1.00 90.25 338 ALA A N 1
ATOM 2699 C CA . ALA A 1 338 ? -10.110 -0.190 0.921 1.00 90.25 338 ALA A CA 1
ATOM 2700 C C . ALA A 1 338 ? -8.797 -0.550 1.638 1.00 90.25 338 ALA A C 1
ATOM 2702 O O . ALA A 1 338 ? -8.162 0.347 2.195 1.00 90.25 338 ALA A O 1
ATOM 2703 N N . ASP A 1 339 ? -8.399 -1.823 1.629 1.00 86.19 339 ASP A N 1
ATOM 2704 C CA . ASP A 1 339 ? -7.153 -2.311 2.222 1.00 86.19 339 ASP A CA 1
ATOM 2705 C C . ASP A 1 339 ? -5.995 -2.328 1.208 1.00 86.19 339 ASP A C 1
ATOM 2707 O O . ASP A 1 339 ? -4.870 -2.674 1.570 1.00 86.19 339 ASP A O 1
ATOM 2711 N N . GLY A 1 340 ? -6.253 -1.951 -0.051 1.00 88.31 340 GLY A N 1
ATOM 2712 C CA . GLY A 1 340 ? -5.278 -2.016 -1.138 1.00 88.31 340 GLY A CA 1
ATOM 2713 C C . GLY A 1 340 ? -5.108 -3.420 -1.722 1.00 88.31 340 GLY A C 1
ATOM 2714 O O . GLY A 1 340 ? -4.118 -3.666 -2.402 1.00 88.31 340 GLY A O 1
ATOM 2715 N N . VAL A 1 341 ? -6.038 -4.339 -1.452 1.00 90.06 341 VAL A N 1
ATOM 2716 C CA . VAL A 1 341 ? -6.030 -5.701 -1.998 1.00 90.06 341 VAL A CA 1
ATOM 2717 C C . VAL A 1 341 ? -6.831 -5.719 -3.295 1.00 90.06 341 VAL A C 1
ATOM 2719 O O . VAL A 1 341 ? -7.930 -5.162 -3.351 1.00 90.06 341 VAL A O 1
ATOM 2722 N N . GLU A 1 342 ? -6.291 -6.348 -4.339 1.00 92.81 342 GLU A N 1
ATOM 2723 C CA . GLU A 1 342 ? -7.001 -6.504 -5.607 1.00 92.81 342 GLU A CA 1
ATOM 2724 C C . GLU A 1 342 ? -8.285 -7.314 -5.422 1.00 92.81 342 GLU A C 1
ATOM 2726 O O . GLU A 1 342 ? -8.305 -8.332 -4.737 1.00 92.81 342 GLU A O 1
ATOM 2731 N N . VAL A 1 343 ? -9.367 -6.802 -6.000 1.00 94.12 343 VAL A N 1
ATOM 2732 C CA . VAL A 1 343 ? -10.685 -7.423 -6.020 1.00 94.12 343 VAL A CA 1
ATOM 2733 C C . VAL A 1 343 ? -10.824 -8.225 -7.304 1.00 94.12 343 VAL A C 1
ATOM 2735 O O . VAL A 1 343 ? -10.701 -7.677 -8.401 1.00 94.12 343 VAL A O 1
ATOM 2738 N N . GLU A 1 344 ? -11.199 -9.489 -7.171 1.00 94.31 344 GLU A N 1
ATOM 2739 C CA . GLU A 1 344 ? -11.525 -10.397 -8.260 1.00 94.31 344 GLU A CA 1
ATOM 2740 C C . GLU A 1 344 ? -13.029 -10.721 -8.312 1.00 94.31 344 GLU A C 1
ATOM 2742 O O . GLU A 1 344 ? -13.812 -10.522 -7.377 1.00 94.31 344 GLU A O 1
ATOM 2747 N N . VAL A 1 345 ? -13.482 -11.217 -9.467 1.00 94.44 345 VAL A N 1
ATOM 2748 C CA . VAL A 1 345 ? -14.849 -11.738 -9.598 1.00 94.44 345 VAL A CA 1
ATOM 2749 C C . VAL A 1 345 ? -14.947 -13.052 -8.826 1.00 94.44 345 VAL A C 1
ATOM 2751 O O . VAL A 1 345 ? -14.187 -13.979 -9.083 1.00 94.44 345 VAL A O 1
ATOM 2754 N N . GLY A 1 346 ? -15.931 -13.151 -7.936 1.00 94.06 346 GLY A N 1
ATOM 2755 C CA . GLY A 1 346 ? -16.095 -14.268 -7.009 1.00 94.06 346 GLY A CA 1
ATOM 2756 C C . GLY A 1 346 ? -15.695 -13.936 -5.571 1.00 94.06 346 GLY A C 1
ATOM 2757 O O . GLY A 1 346 ? -16.022 -14.712 -4.671 1.00 94.06 346 GLY A O 1
ATOM 2758 N N . ASP A 1 347 ? -15.060 -12.786 -5.331 1.00 95.31 347 ASP A N 1
ATOM 2759 C CA . ASP A 1 347 ? -14.673 -12.393 -3.981 1.00 95.31 347 ASP A CA 1
ATOM 2760 C C . ASP A 1 347 ? -15.862 -12.022 -3.099 1.00 95.31 347 ASP A C 1
ATOM 2762 O O . ASP A 1 347 ? -16.904 -11.525 -3.540 1.00 95.31 347 ASP A O 1
ATOM 2766 N N . ASP A 1 348 ? -15.674 -12.256 -1.804 1.00 94.38 348 ASP A N 1
ATOM 2767 C CA . ASP A 1 348 ? -16.587 -11.854 -0.750 1.00 94.38 348 ASP A CA 1
ATOM 2768 C C . ASP A 1 348 ? -16.044 -10.604 -0.049 1.00 94.38 348 ASP A C 1
ATOM 2770 O O . ASP A 1 348 ? -15.105 -10.674 0.744 1.00 94.38 348 ASP A O 1
ATOM 2774 N N . LEU A 1 349 ? -16.683 -9.465 -0.298 1.00 93.75 349 LEU A N 1
ATOM 2775 C CA . LEU A 1 349 ? -16.306 -8.177 0.273 1.00 93.75 349 LEU A CA 1
ATOM 2776 C C . LEU A 1 349 ? -17.280 -7.717 1.353 1.00 93.75 349 LEU A C 1
ATOM 2778 O O . LEU A 1 349 ? -18.461 -8.064 1.359 1.00 93.75 349 LEU A O 1
ATOM 2782 N N . TYR A 1 350 ? -16.809 -6.851 2.237 1.00 91.62 350 TYR A N 1
ATOM 2783 C CA . TYR A 1 350 ? -17.583 -6.255 3.318 1.00 91.62 350 TYR A CA 1
ATOM 2784 C C . TYR A 1 350 ? -17.515 -4.737 3.224 1.00 91.62 350 TYR A C 1
ATOM 2786 O O . TYR A 1 350 ? -16.492 -4.202 2.822 1.00 91.62 350 TYR A O 1
ATOM 2794 N N . THR A 1 351 ? -18.563 -4.002 3.612 1.00 90.44 351 THR A N 1
ATOM 2795 C CA . THR A 1 351 ? -18.413 -2.540 3.771 1.00 90.44 351 THR A CA 1
ATOM 2796 C C . THR A 1 351 ? -17.321 -2.199 4.788 1.00 90.44 351 THR A C 1
ATOM 2798 O O . THR A 1 351 ? -17.123 -2.962 5.732 1.00 90.44 351 THR A O 1
ATOM 2801 N N . VAL A 1 352 ? -16.667 -1.032 4.659 1.00 82.50 352 VAL A N 1
ATOM 2802 C CA . VAL A 1 352 ? -15.656 -0.476 5.604 1.00 82.50 352 VAL A CA 1
ATOM 2803 C C . VAL A 1 352 ? -16.283 -0.119 6.972 1.00 82.50 352 VAL A C 1
ATOM 2805 O O . VAL A 1 352 ? -16.384 1.013 7.437 1.00 82.50 352 VAL A O 1
ATOM 2808 N N . GLY A 1 353 ? -16.820 -1.128 7.634 1.00 77.19 353 GLY A N 1
ATOM 2809 C CA . GLY A 1 353 ? -17.728 -1.005 8.764 1.00 77.19 353 GLY A CA 1
ATOM 2810 C C . GLY A 1 353 ? -18.609 -2.226 8.971 1.00 77.19 353 GLY A C 1
ATOM 2811 O O . GLY A 1 353 ? -19.451 -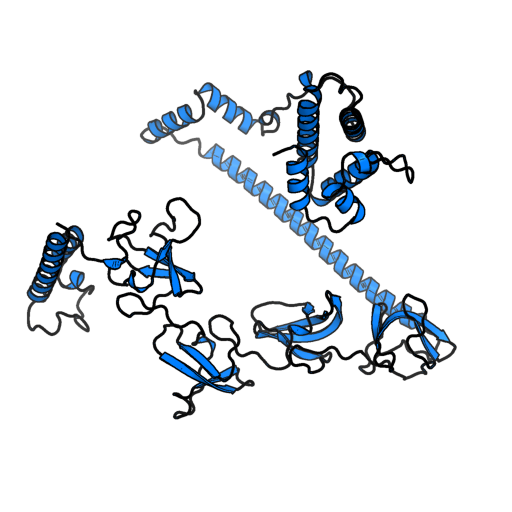2.195 9.859 1.00 77.19 353 GLY A O 1
ATOM 2812 N N . GLY A 1 354 ? -18.448 -3.275 8.165 1.00 74.56 354 GLY A N 1
ATOM 2813 C CA . GLY A 1 354 ? -18.921 -4.617 8.460 1.00 74.56 354 GLY A CA 1
ATOM 2814 C C . GLY A 1 354 ? -20.420 -4.851 8.376 1.00 74.56 354 GLY A C 1
ATOM 2815 O O . GLY A 1 354 ? -20.880 -5.921 8.757 1.00 74.56 354 GLY A O 1
ATOM 2816 N N . MET A 1 355 ? -21.207 -3.872 7.930 1.00 77.06 355 MET A N 1
ATOM 2817 C CA . MET A 1 355 ? -22.665 -4.007 7.977 1.00 77.06 355 MET A CA 1
ATOM 2818 C C . MET A 1 355 ? -23.204 -4.976 6.928 1.00 77.06 355 MET A C 1
ATOM 2820 O O . MET A 1 355 ? -24.225 -5.615 7.162 1.00 77.06 355 MET A O 1
ATOM 2824 N N . PHE A 1 356 ? -22.548 -5.067 5.773 1.00 84.06 356 PHE A N 1
ATOM 2825 C CA . PHE A 1 356 ? -23.040 -5.860 4.654 1.00 84.06 356 PHE A CA 1
ATOM 2826 C C . PHE A 1 356 ? -21.901 -6.635 4.019 1.00 84.06 356 PHE A C 1
ATOM 2828 O O . PHE A 1 356 ? -20.829 -6.074 3.796 1.00 84.06 356 PHE A O 1
ATOM 2835 N N . LYS A 1 357 ? -22.178 -7.908 3.730 1.00 90.88 357 LYS A N 1
ATOM 2836 C CA . LYS A 1 357 ? -21.360 -8.778 2.893 1.00 90.88 357 LYS A CA 1
ATOM 2837 C C . LYS A 1 357 ? -21.893 -8.720 1.462 1.00 90.88 357 LYS A C 1
ATOM 2839 O O . LYS A 1 357 ? -23.108 -8.770 1.260 1.00 90.88 357 LYS A O 1
ATOM 2844 N N . PHE A 1 358 ? -20.996 -8.652 0.493 1.00 91.31 358 PHE A N 1
ATOM 2845 C CA . PHE A 1 358 ? -21.287 -8.643 -0.929 1.00 91.31 358 PHE A CA 1
ATOM 2846 C C . PHE A 1 358 ? -20.460 -9.705 -1.634 1.00 91.31 358 PHE A C 1
ATOM 2848 O O . PHE A 1 358 ? -19.275 -9.833 -1.357 1.00 91.31 358 PHE A O 1
ATOM 2855 N N . HIS A 1 359 ? -21.078 -10.400 -2.580 1.00 93.38 359 HIS A N 1
ATOM 2856 C CA . HIS A 1 359 ? -20.370 -11.253 -3.524 1.00 93.38 359 HIS A CA 1
ATOM 2857 C C . HIS A 1 359 ? -20.112 -10.464 -4.811 1.00 93.38 359 HIS A C 1
ATOM 2859 O O . HIS A 1 359 ? -21.053 -9.885 -5.377 1.00 93.38 359 HIS A O 1
ATOM 2865 N N . VAL A 1 360 ? -18.855 -10.387 -5.243 1.00 94.44 360 VAL A N 1
ATOM 2866 C CA . VAL A 1 360 ? -18.446 -9.670 -6.454 1.00 94.44 360 VAL A CA 1
ATOM 2867 C C . VAL A 1 360 ? -18.814 -10.507 -7.670 1.00 94.44 360 VAL A C 1
ATOM 2869 O O . VAL A 1 360 ? -18.297 -11.594 -7.883 1.00 94.44 360 VAL A O 1
ATOM 2872 N N . SER A 1 361 ? -19.716 -9.981 -8.490 1.00 93.31 361 SER A N 1
ATOM 2873 C CA . SER A 1 361 ? -20.277 -10.692 -9.649 1.00 93.31 361 SER A CA 1
ATOM 2874 C C . SER A 1 361 ? -19.732 -10.194 -10.988 1.00 93.31 361 SER A C 1
ATOM 2876 O O . SER A 1 361 ? -19.717 -10.936 -11.965 1.00 93.31 361 SER A O 1
ATOM 2878 N N . ALA A 1 362 ? -19.275 -8.940 -11.043 1.00 91.81 362 ALA A N 1
ATOM 2879 C CA . ALA A 1 362 ? -18.576 -8.379 -12.192 1.00 91.81 362 ALA A CA 1
ATOM 2880 C C . ALA A 1 362 ? -17.722 -7.178 -11.769 1.00 91.81 362 ALA A C 1
ATOM 2882 O O . ALA A 1 362 ? -18.023 -6.506 -10.781 1.00 91.81 362 ALA A O 1
ATOM 2883 N N . ILE A 1 363 ? -16.690 -6.879 -12.555 1.00 92.94 363 ILE A N 1
ATOM 2884 C CA . ILE A 1 363 ? -15.806 -5.728 -12.364 1.00 92.94 363 ILE A CA 1
ATOM 2885 C C . ILE A 1 363 ? -15.748 -4.951 -13.676 1.00 92.94 363 ILE A C 1
ATOM 2887 O O . ILE A 1 363 ? -15.418 -5.507 -14.724 1.00 92.94 363 ILE A O 1
ATOM 2891 N N . ASP A 1 364 ? -16.069 -3.662 -13.626 1.00 90.44 364 ASP A N 1
ATOM 2892 C CA . ASP A 1 364 ? -15.858 -2.752 -14.744 1.00 90.44 364 ASP A CA 1
ATOM 2893 C C . ASP A 1 364 ? -14.433 -2.207 -14.673 1.00 90.44 364 ASP A C 1
ATOM 2895 O O . ASP A 1 364 ? -14.160 -1.202 -14.013 1.00 90.44 364 ASP A O 1
ATOM 2899 N N . LYS A 1 365 ? -13.526 -2.869 -15.394 1.00 83.44 365 LYS A N 1
ATOM 2900 C CA . LYS A 1 365 ? -12.102 -2.514 -15.454 1.00 83.44 365 LYS A CA 1
ATOM 2901 C C . LYS A 1 365 ? -11.852 -1.091 -15.967 1.00 83.44 365 LYS A C 1
ATOM 2903 O O . LYS A 1 365 ? -10.823 -0.504 -15.656 1.00 83.44 365 LYS A O 1
ATOM 2908 N N . LYS A 1 366 ? -12.790 -0.498 -16.720 1.00 81.81 366 LYS A N 1
ATOM 2909 C CA . LYS A 1 366 ? -12.638 0.870 -17.235 1.00 81.81 366 LYS A CA 1
ATOM 2910 C C . LYS A 1 366 ? -12.923 1.921 -16.166 1.00 81.81 366 LYS A C 1
ATOM 2912 O O . LYS A 1 366 ? -12.233 2.936 -16.113 1.00 81.81 366 LYS A O 1
ATOM 2917 N N . SER A 1 367 ? -13.955 1.714 -15.347 1.00 86.19 367 SER A N 1
ATOM 2918 C CA . SER A 1 367 ? -14.298 2.647 -14.264 1.00 86.19 367 SER A CA 1
ATOM 2919 C C . SER A 1 367 ? -13.671 2.287 -12.918 1.00 86.19 367 SER A C 1
ATOM 2921 O O . SER A 1 367 ? -13.697 3.114 -12.007 1.00 86.19 367 SER A O 1
ATOM 2923 N N . GLY A 1 368 ? -13.115 1.080 -12.789 1.00 87.50 368 GLY A N 1
ATOM 2924 C CA . GLY A 1 368 ? -12.622 0.530 -11.529 1.00 87.50 368 GLY A CA 1
ATOM 2925 C C . GLY A 1 368 ? -13.740 0.267 -10.522 1.00 87.50 368 GLY A C 1
ATOM 2926 O O . GLY A 1 368 ? -13.501 0.299 -9.322 1.00 87.50 368 GLY A O 1
ATOM 2927 N N . ARG A 1 369 ? -14.984 0.089 -10.981 1.00 90.69 369 ARG A N 1
ATOM 2928 C CA . ARG A 1 369 ? -16.129 -0.171 -10.102 1.00 90.69 369 ARG A CA 1
ATOM 2929 C C . ARG A 1 369 ? -16.530 -1.629 -10.140 1.00 90.69 369 ARG A C 1
ATOM 2931 O O . ARG A 1 369 ? -16.330 -2.317 -11.138 1.00 90.69 369 ARG A O 1
ATOM 2938 N N . ILE A 1 370 ? -17.181 -2.072 -9.072 1.00 92.31 370 ILE A N 1
ATOM 2939 C CA . ILE A 1 370 ? -17.604 -3.463 -8.940 1.00 92.31 370 ILE A CA 1
ATOM 2940 C C . ILE A 1 370 ? -19.123 -3.581 -8.867 1.00 92.31 370 ILE A C 1
ATOM 2942 O O . ILE A 1 370 ? -19.813 -2.723 -8.309 1.00 92.31 370 ILE A O 1
ATOM 2946 N N . ALA A 1 371 ? -19.650 -4.654 -9.438 1.00 89.75 371 ALA A N 1
ATOM 2947 C CA . ALA A 1 371 ? -21.050 -5.017 -9.350 1.00 89.75 371 ALA A CA 1
ATOM 2948 C C . ALA A 1 371 ? -21.202 -6.207 -8.402 1.00 89.75 371 ALA A C 1
ATOM 2950 O O . ALA A 1 371 ? -20.516 -7.226 -8.518 1.00 89.75 371 ALA A O 1
ATOM 2951 N N . THR A 1 372 ? -22.133 -6.082 -7.465 1.00 84.94 372 THR A N 1
ATOM 2952 C CA . THR A 1 372 ? -22.406 -7.103 -6.453 1.00 84.94 372 THR A CA 1
ATOM 2953 C C . THR A 1 372 ? -23.778 -7.720 -6.698 1.00 84.94 372 THR A C 1
ATOM 2955 O O . THR A 1 372 ? -24.678 -7.030 -7.182 1.00 84.94 372 THR A O 1
ATOM 2958 N N . GLU A 1 373 ? -23.978 -8.995 -6.356 1.00 81.00 373 GLU A N 1
ATOM 2959 C CA . GLU A 1 373 ? -25.255 -9.691 -6.617 1.00 81.00 373 GLU A CA 1
ATOM 2960 C C . GLU A 1 373 ? -26.474 -8.957 -6.024 1.00 81.00 373 GLU A C 1
ATOM 2962 O O . GLU A 1 373 ? -27.537 -8.886 -6.641 1.00 81.00 373 GLU A O 1
ATOM 2967 N N . ALA A 1 374 ? -26.310 -8.334 -4.852 1.00 68.44 374 ALA A N 1
ATOM 2968 C CA . ALA A 1 374 ? -27.360 -7.558 -4.192 1.00 68.44 374 ALA A CA 1
ATOM 2969 C C . ALA A 1 374 ? -27.670 -6.217 -4.891 1.00 68.44 374 ALA A C 1
ATOM 2971 O O . ALA A 1 374 ? -28.766 -5.678 -4.733 1.00 68.44 374 ALA A O 1
ATOM 2972 N N . MET A 1 375 ? -26.716 -5.664 -5.648 1.00 61.72 375 MET A N 1
ATOM 2973 C CA . MET A 1 375 ? -26.844 -4.372 -6.334 1.00 61.72 375 MET A CA 1
ATOM 2974 C C . MET A 1 375 ? -27.095 -4.486 -7.840 1.00 61.72 375 MET A C 1
ATOM 2976 O O . MET A 1 375 ? -27.552 -3.509 -8.441 1.00 61.72 375 MET A O 1
ATOM 2980 N N . PHE A 1 376 ? -26.892 -5.666 -8.435 1.00 54.00 376 PHE A N 1
ATOM 2981 C CA . PHE A 1 376 ? -27.198 -5.936 -9.844 1.00 54.00 376 PHE A CA 1
ATOM 2982 C C . PHE A 1 376 ? -28.669 -5.658 -10.188 1.00 54.00 376 PHE A C 1
ATOM 2984 O O . PHE A 1 376 ? -28.983 -5.235 -11.295 1.00 54.00 376 PHE A O 1
ATOM 2991 N N . ALA A 1 377 ? -29.578 -5.807 -9.219 1.00 56.03 377 ALA A N 1
ATOM 2992 C CA . ALA A 1 377 ? -30.995 -5.493 -9.396 1.00 56.03 377 ALA A CA 1
ATOM 2993 C C . ALA A 1 377 ? -31.304 -3.981 -9.500 1.00 56.03 377 ALA A C 1
ATOM 2995 O O . ALA A 1 377 ? -32.439 -3.618 -9.808 1.00 56.03 377 ALA A O 1
ATOM 2996 N N . LEU A 1 378 ? -30.338 -3.096 -9.215 1.00 58.00 378 LEU A N 1
ATOM 2997 C CA . LEU A 1 378 ? -30.535 -1.642 -9.147 1.00 58.00 378 LEU A CA 1
ATOM 2998 C C . LEU A 1 378 ? -29.620 -0.832 -10.086 1.00 58.00 378 LEU A C 1
ATOM 3000 O O . LEU A 1 378 ? -29.612 0.393 -9.961 1.00 58.00 378 LEU A O 1
ATOM 3004 N N . ASP A 1 379 ? -28.841 -1.469 -10.973 1.00 63.50 379 ASP A N 1
ATOM 3005 C CA . ASP A 1 379 ? -27.795 -0.810 -11.789 1.00 63.50 379 ASP A CA 1
ATOM 3006 C C . ASP A 1 379 ? -26.788 0.005 -10.947 1.00 63.50 379 ASP A C 1
ATOM 3008 O O . ASP A 1 379 ? -26.197 0.996 -11.390 1.00 63.50 379 ASP A O 1
ATOM 3012 N N . LYS A 1 380 ? -26.586 -0.390 -9.684 1.00 78.94 380 LYS A N 1
ATOM 3013 C CA . LYS A 1 380 ? -25.674 0.307 -8.776 1.00 78.94 380 LYS A CA 1
ATOM 3014 C C . LYS A 1 380 ? -24.324 -0.391 -8.761 1.00 78.94 380 LYS A C 1
ATOM 3016 O O . LYS A 1 380 ? -24.194 -1.517 -8.301 1.00 78.94 380 LYS A O 1
ATOM 3021 N N . TRP A 1 381 ? -23.319 0.328 -9.235 1.0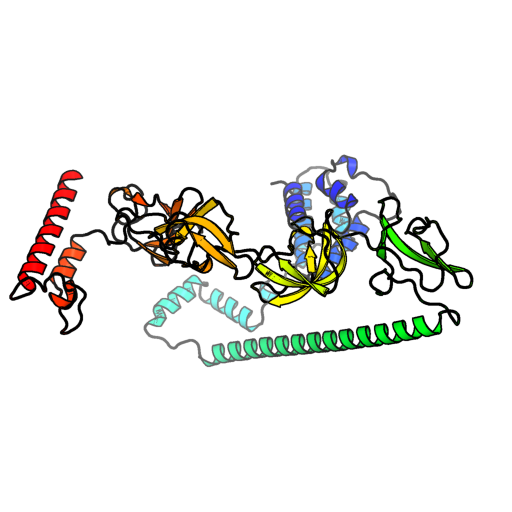0 88.06 381 TRP A N 1
ATOM 3022 C CA . TRP A 1 381 ? -21.919 -0.042 -9.100 1.00 88.06 381 TRP A CA 1
ATOM 3023 C C . TRP A 1 381 ? -21.381 0.488 -7.770 1.00 88.06 381 TRP A C 1
ATOM 3025 O O . TRP A 1 381 ? -21.603 1.658 -7.441 1.00 88.06 381 TRP A O 1
ATOM 3035 N N . ALA A 1 382 ? -20.695 -0.360 -7.008 1.00 88.81 382 ALA A N 1
ATOM 3036 C CA . ALA A 1 382 ? -20.049 0.023 -5.762 1.00 88.81 382 ALA A CA 1
ATOM 3037 C C . ALA A 1 382 ? -18.638 0.561 -6.031 1.00 88.81 382 ALA A C 1
ATOM 3039 O O . ALA A 1 382 ? -17.933 0.092 -6.928 1.00 88.81 382 ALA A O 1
ATOM 3040 N N . ASP A 1 383 ? -18.245 1.558 -5.240 1.00 91.25 383 ASP A N 1
ATOM 3041 C CA . ASP A 1 383 ? -16.859 2.011 -5.168 1.00 91.25 383 ASP A CA 1
ATOM 3042 C C . ASP A 1 383 ? -16.075 0.999 -4.313 1.00 91.25 383 ASP A C 1
ATOM 3044 O O . ASP A 1 383 ? -16.433 0.816 -3.142 1.00 91.25 383 ASP A O 1
ATOM 3048 N N . PRO A 1 384 ? -15.055 0.315 -4.860 1.00 91.44 384 PRO A N 1
ATOM 3049 C CA . PRO A 1 384 ? -14.295 -0.693 -4.124 1.00 91.44 384 PRO A CA 1
ATOM 3050 C C . PRO A 1 384 ? -13.574 -0.107 -2.902 1.00 91.44 384 PRO A C 1
ATOM 3052 O O . PRO A 1 384 ? -13.397 -0.813 -1.916 1.00 91.44 384 PRO A O 1
ATOM 3055 N N . LYS A 1 385 ? -13.298 1.206 -2.865 1.00 90.69 385 LYS A N 1
ATOM 3056 C CA . LYS A 1 385 ? -12.721 1.883 -1.686 1.00 90.69 385 LYS A CA 1
ATOM 3057 C C . LYS A 1 385 ? -13.656 1.933 -0.476 1.00 90.69 385 LYS A C 1
ATOM 3059 O O . LYS A 1 385 ? -13.247 2.323 0.614 1.00 90.69 385 LYS A O 1
ATOM 3064 N N . MET A 1 386 ? -14.928 1.585 -0.659 1.00 90.75 386 MET A N 1
ATOM 3065 C CA . MET A 1 386 ? -15.910 1.461 0.421 1.00 90.75 386 MET A CA 1
ATOM 3066 C C . MET A 1 386 ? -16.048 0.019 0.917 1.00 90.75 386 MET A C 1
ATOM 3068 O O . MET A 1 386 ? -16.899 -0.249 1.775 1.00 90.75 386 MET A O 1
ATOM 3072 N N . LEU A 1 387 ? -15.247 -0.897 0.371 1.00 92.75 387 LEU A N 1
ATOM 3073 C CA . LEU A 1 387 ? -15.317 -2.328 0.599 1.00 92.75 387 LEU A CA 1
ATOM 3074 C C . LEU A 1 387 ? -13.956 -2.879 1.040 1.00 92.75 387 LEU A C 1
ATOM 3076 O O . LEU A 1 387 ? -12.935 -2.268 0.780 1.00 92.75 387 LEU A O 1
ATOM 3080 N N . THR A 1 388 ? -13.941 -4.008 1.733 1.00 91.69 388 THR A N 1
ATOM 3081 C CA . THR A 1 388 ? -12.732 -4.680 2.230 1.00 91.69 388 THR A CA 1
ATOM 3082 C C . THR A 1 388 ? -12.931 -6.190 2.159 1.00 91.69 388 THR A C 1
ATOM 3084 O O . THR A 1 388 ? -14.030 -6.678 2.437 1.00 91.69 388 THR A O 1
ATOM 3087 N N . HIS A 1 389 ? -11.888 -6.944 1.820 1.00 91.19 389 HIS A N 1
ATOM 3088 C CA . HIS A 1 389 ? -11.884 -8.409 1.914 1.00 91.19 389 HIS A CA 1
ATOM 3089 C C . HIS A 1 389 ? -11.955 -8.915 3.361 1.00 91.19 389 HIS A C 1
ATOM 3091 O O . HIS A 1 389 ? -12.313 -10.068 3.618 1.00 91.19 389 HIS A O 1
ATOM 3097 N N . ARG A 1 390 ? -11.612 -8.076 4.345 1.00 86.44 390 ARG A N 1
ATOM 3098 C CA . ARG A 1 390 ? -11.590 -8.475 5.751 1.00 86.44 390 ARG A CA 1
ATOM 3099 C C . ARG A 1 390 ? -13.007 -8.524 6.299 1.00 86.44 390 ARG A C 1
ATOM 3101 O O . ARG A 1 390 ? -13.680 -7.505 6.461 1.00 86.44 390 ARG A O 1
ATOM 3108 N N . ALA A 1 391 ? -13.438 -9.733 6.654 1.00 86.12 391 ALA A N 1
ATOM 3109 C CA . ALA A 1 391 ? -14.664 -9.914 7.411 1.00 86.12 391 ALA A CA 1
ATOM 3110 C C . ALA A 1 391 ? -14.597 -9.083 8.704 1.00 86.12 391 ALA A C 1
ATOM 3112 O O . ALA A 1 391 ? -13.582 -9.118 9.408 1.00 86.12 391 ALA A O 1
ATOM 3113 N N . PRO A 1 392 ? -15.661 -8.340 9.042 1.00 87.06 392 PRO A N 1
ATOM 3114 C CA . PRO A 1 392 ? -15.666 -7.520 10.235 1.00 87.06 392 PRO A CA 1
ATOM 3115 C C . PRO A 1 392 ? -15.514 -8.385 11.476 1.00 87.06 392 PRO A C 1
ATOM 3117 O O . PRO A 1 392 ? -16.241 -9.357 11.691 1.00 87.06 392 PRO A O 1
ATOM 3120 N N . VAL A 1 393 ? -14.585 -7.980 12.328 1.00 89.38 393 VAL A N 1
ATOM 3121 C CA . VAL A 1 393 ? -14.354 -8.625 13.609 1.00 89.38 393 VAL A CA 1
ATOM 3122 C C . VAL A 1 393 ? -15.369 -8.067 14.606 1.00 89.38 393 VAL A C 1
ATOM 3124 O O . VAL A 1 393 ? -15.300 -6.902 14.987 1.00 89.38 393 VAL A O 1
ATOM 3127 N N . LEU A 1 394 ? -16.361 -8.872 14.988 1.00 92.31 394 LEU A N 1
ATOM 3128 C CA . LEU A 1 394 ? -17.454 -8.424 15.855 1.00 92.31 394 LEU A CA 1
ATOM 3129 C C . LEU A 1 394 ? -17.075 -8.524 17.335 1.00 92.31 394 LEU A C 1
ATOM 3131 O O . LEU A 1 394 ? -16.629 -9.575 17.799 1.00 92.31 394 LEU A O 1
ATOM 3135 N N . ALA A 1 395 ? -17.314 -7.453 18.087 1.00 93.25 395 ALA A N 1
ATOM 3136 C CA . ALA A 1 395 ? -17.218 -7.455 19.538 1.00 93.25 395 ALA A CA 1
ATOM 3137 C C . ALA A 1 395 ? -18.353 -8.289 20.167 1.00 93.25 395 ALA A C 1
ATOM 3139 O O . ALA A 1 395 ? -19.290 -8.742 19.504 1.00 93.25 395 ALA A O 1
ATOM 3140 N N . ALA A 1 396 ? -18.308 -8.469 21.484 1.00 92.62 396 ALA A N 1
ATOM 3141 C CA . ALA A 1 396 ? -19.314 -9.198 22.254 1.00 92.62 396 ALA A CA 1
ATOM 3142 C C . ALA A 1 396 ? -20.726 -8.593 22.186 1.00 92.62 396 ALA A C 1
ATOM 3144 O O . ALA A 1 396 ? -21.703 -9.305 22.403 1.00 92.62 396 ALA A O 1
ATOM 3145 N N . ASP A 1 397 ? -20.836 -7.296 21.899 1.00 90.50 397 ASP A N 1
ATOM 3146 C CA . ASP A 1 397 ? -22.106 -6.590 21.696 1.00 90.50 397 ASP A CA 1
ATOM 3147 C C . ASP A 1 397 ? -22.661 -6.743 20.263 1.00 90.50 397 ASP A C 1
ATOM 3149 O O . ASP A 1 397 ? -23.702 -6.174 19.932 1.00 90.50 397 ASP A O 1
ATOM 3153 N N . GLY A 1 398 ? -21.978 -7.517 19.409 1.00 89.81 398 GLY A N 1
ATOM 3154 C CA . GLY A 1 398 ? -22.342 -7.750 18.013 1.00 89.81 398 GLY A CA 1
ATOM 3155 C C . GLY A 1 398 ? -21.988 -6.599 17.072 1.00 89.81 398 GLY A C 1
ATOM 3156 O O . GLY A 1 398 ? -22.318 -6.671 15.888 1.00 89.81 398 GLY A O 1
ATOM 3157 N N . ARG A 1 399 ? -21.330 -5.541 17.563 1.00 88.44 399 ARG A N 1
ATOM 3158 C CA . ARG A 1 399 ? -20.872 -4.424 16.731 1.00 88.44 399 ARG A CA 1
ATOM 3159 C C . ARG A 1 399 ? -19.461 -4.693 16.197 1.00 88.44 399 ARG A C 1
ATOM 3161 O O . ARG A 1 399 ? -18.650 -5.293 16.899 1.00 88.44 399 ARG A O 1
ATOM 3168 N N . PRO A 1 400 ? -19.154 -4.263 14.966 1.00 89.62 400 PRO A N 1
ATOM 3169 C CA . PRO A 1 400 ? -17.827 -4.419 14.381 1.00 89.62 400 PRO A CA 1
ATOM 3170 C C . PRO A 1 400 ? -16.809 -3.544 15.111 1.00 89.62 400 PRO A C 1
ATOM 3172 O O . PRO A 1 400 ? -17.096 -2.386 15.392 1.00 89.62 400 PRO A O 1
ATOM 3175 N N . LEU A 1 401 ? -15.636 -4.109 15.380 1.00 90.19 401 LEU A N 1
ATOM 3176 C CA . LEU A 1 401 ? -14.480 -3.425 15.952 1.00 90.19 401 LEU A CA 1
ATOM 3177 C C . LEU A 1 401 ? -13.667 -2.744 14.849 1.00 90.19 401 LEU A C 1
ATOM 3179 O O . LEU A 1 401 ? -13.501 -3.313 13.767 1.00 90.19 401 LEU A O 1
ATOM 3183 N N . ARG A 1 402 ? -13.101 -1.567 15.134 1.00 88.81 402 ARG A N 1
ATOM 3184 C CA . ARG A 1 402 ? -12.184 -0.852 14.227 1.00 88.81 402 ARG A CA 1
ATOM 3185 C C . ARG A 1 402 ? -10.920 -0.389 14.938 1.00 88.81 402 ARG A C 1
ATOM 3187 O O . ARG A 1 402 ? -10.944 -0.060 16.121 1.00 88.81 402 ARG A O 1
ATOM 3194 N N . GLU A 1 403 ? -9.819 -0.291 14.195 1.00 90.94 403 GLU A N 1
ATOM 3195 C CA . GLU A 1 403 ? -8.596 0.339 14.697 1.00 90.94 403 GLU A CA 1
ATOM 3196 C C . GLU A 1 403 ? -8.864 1.786 15.133 1.00 90.94 403 GLU A C 1
ATOM 3198 O O . GLU A 1 403 ? -9.564 2.555 14.476 1.00 90.94 403 GLU A O 1
ATOM 3203 N N . GLY A 1 404 ? -8.314 2.150 16.286 1.00 89.81 404 GLY A N 1
ATOM 3204 C CA . GLY A 1 404 ? -8.499 3.439 16.936 1.00 89.81 404 GLY A CA 1
ATOM 3205 C C . GLY A 1 404 ? -9.709 3.535 17.868 1.00 89.81 404 GLY A C 1
ATOM 3206 O O . GLY A 1 404 ? -9.745 4.474 18.668 1.00 89.81 404 GLY A O 1
ATOM 3207 N N . GLU A 1 405 ? -10.662 2.599 17.815 1.00 92.56 405 GLU A N 1
ATOM 3208 C CA . GLU A 1 405 ? -11.849 2.627 18.676 1.00 92.56 405 GLU A CA 1
ATOM 3209 C C . GLU A 1 405 ? -11.519 2.316 20.136 1.00 92.56 405 GLU A C 1
ATOM 3211 O O . GLU A 1 405 ? -10.571 1.596 20.454 1.00 92.56 405 GLU A O 1
ATOM 3216 N N . THR A 1 406 ? -12.326 2.885 21.035 1.00 93.69 406 THR A N 1
ATOM 3217 C CA . THR A 1 406 ? -12.263 2.591 22.467 1.00 93.69 406 THR A CA 1
ATOM 3218 C C . THR A 1 406 ? -13.236 1.476 22.811 1.00 93.69 406 THR A C 1
ATOM 3220 O O . THR A 1 406 ? -14.429 1.575 22.527 1.00 93.69 406 THR A O 1
ATOM 3223 N N . VAL A 1 407 ? -12.717 0.442 23.454 1.00 95.06 407 VAL A N 1
ATOM 3224 C CA . VAL A 1 407 ? -13.433 -0.765 23.853 1.00 95.06 407 VAL A CA 1
ATOM 3225 C C . VAL A 1 407 ? -13.096 -1.121 25.291 1.00 95.06 407 VAL A C 1
ATOM 3227 O O . VAL A 1 407 ? -12.175 -0.577 25.894 1.00 95.06 407 VAL A O 1
ATOM 3230 N N . TRP A 1 408 ? -13.847 -2.056 25.852 1.00 93.38 408 TRP A N 1
ATOM 3231 C CA . TRP A 1 408 ? -13.650 -2.544 27.208 1.00 93.38 408 TRP A CA 1
ATOM 3232 C C . TRP A 1 408 ? -13.721 -4.061 27.238 1.00 93.38 408 TRP A C 1
ATOM 3234 O O . TRP A 1 408 ? -14.406 -4.676 26.420 1.00 93.38 408 TRP A O 1
ATOM 3244 N N . LEU A 1 409 ? -13.046 -4.673 28.209 1.00 91.69 409 LEU A N 1
ATOM 3245 C CA . LEU A 1 409 ? -13.183 -6.105 28.450 1.00 91.69 409 LEU A CA 1
ATOM 3246 C C . LEU A 1 409 ? -14.543 -6.407 29.072 1.00 91.69 409 LEU A C 1
ATOM 3248 O O . LEU A 1 409 ? -14.941 -5.797 30.061 1.00 91.69 409 LEU A O 1
ATOM 3252 N N . ASN A 1 410 ? -15.241 -7.392 28.522 1.00 88.12 410 ASN A N 1
ATOM 3253 C CA . ASN A 1 410 ? -16.431 -7.948 29.141 1.00 88.12 410 ASN A CA 1
ATOM 3254 C C . ASN A 1 410 ? -16.069 -8.990 30.220 1.00 88.12 410 ASN A C 1
ATOM 3256 O O . ASN A 1 410 ? -14.905 -9.274 30.527 1.00 88.12 410 ASN A O 1
ATOM 3260 N N . GLU A 1 411 ? -17.099 -9.619 30.778 1.00 78.56 411 GLU A N 1
ATOM 3261 C CA . GLU A 1 411 ? -16.957 -10.608 31.850 1.00 78.56 411 GLU A CA 1
ATOM 3262 C C . GLU A 1 411 ? -16.161 -11.856 31.429 1.00 78.56 411 GLU A C 1
ATOM 3264 O O . GLU A 1 411 ? -15.478 -12.463 32.254 1.00 78.56 411 GLU A O 1
ATOM 3269 N N . ARG A 1 412 ? -16.174 -12.226 30.141 1.00 75.88 412 ARG A N 1
ATOM 3270 C CA . ARG A 1 412 ? -15.435 -13.391 29.624 1.00 75.88 412 ARG A CA 1
ATOM 3271 C C . ARG A 1 412 ? -13.943 -13.108 29.447 1.00 75.88 412 ARG A C 1
ATOM 3273 O O . ARG A 1 412 ? -13.135 -14.009 29.667 1.00 75.88 412 ARG A O 1
ATOM 3280 N N . GLY A 1 413 ? -13.575 -11.869 29.109 1.00 66.31 413 GLY A N 1
ATOM 3281 C CA . GLY A 1 413 ? -12.179 -11.435 28.946 1.00 66.31 413 GLY A CA 1
ATOM 3282 C C . GLY A 1 413 ? -11.387 -11.324 30.250 1.00 66.31 413 GLY A C 1
ATOM 3283 O O . GLY A 1 413 ? -10.159 -11.308 30.250 1.00 66.31 413 GLY A O 1
ATOM 3284 N N . SER A 1 414 ? -12.088 -11.312 31.380 1.00 59.81 414 SER A N 1
ATOM 3285 C CA . SER A 1 414 ? -11.575 -10.933 32.697 1.00 59.81 414 SER A CA 1
ATOM 3286 C C . SER A 1 414 ? -10.659 -11.942 33.404 1.00 59.81 414 SER A C 1
ATOM 3288 O O . SER A 1 414 ? -10.342 -11.763 34.579 1.00 59.81 414 SER A O 1
ATOM 3290 N N . LYS A 1 415 ? -10.237 -13.026 32.744 1.00 59.47 415 LYS A N 1
ATOM 3291 C CA . LYS A 1 415 ? -9.290 -13.982 33.352 1.00 59.47 415 LYS A CA 1
ATOM 3292 C C . LYS A 1 415 ? -7.837 -13.507 33.301 1.00 59.47 415 LYS A C 1
ATOM 3294 O O . LYS A 1 415 ? -7.003 -14.064 34.014 1.00 59.47 415 LYS A O 1
ATOM 3299 N N . SER A 1 416 ? -7.527 -12.495 32.490 1.00 62.53 416 SER A N 1
ATOM 3300 C CA . SER A 1 416 ? -6.202 -11.882 32.503 1.00 62.53 416 SER A CA 1
ATOM 3301 C C . SER A 1 416 ? -6.065 -11.008 33.749 1.00 62.53 416 SER A C 1
ATOM 3303 O O . SER A 1 416 ? -6.758 -10.006 33.878 1.00 62.53 416 SER A O 1
ATOM 3305 N N . LYS A 1 417 ? -5.165 -11.375 34.671 1.00 64.06 417 LYS A N 1
ATOM 3306 C CA . LYS A 1 417 ? -4.871 -10.622 35.911 1.00 64.06 417 LYS A CA 1
ATOM 3307 C C . LYS A 1 417 ? -4.280 -9.222 35.674 1.00 64.06 417 LYS A C 1
ATOM 3309 O O . LYS A 1 417 ? -3.912 -8.562 36.638 1.00 64.06 417 LYS A O 1
ATOM 3314 N N . LEU A 1 418 ? -4.103 -8.822 34.418 1.00 65.38 418 LEU A N 1
ATOM 3315 C CA . LEU A 1 418 ? -3.248 -7.706 34.037 1.00 65.38 418 LEU A CA 1
ATOM 3316 C C . LEU A 1 418 ? -4.025 -6.428 33.656 1.00 65.38 418 LEU A C 1
ATOM 3318 O O . LEU A 1 418 ? -3.423 -5.365 33.716 1.00 65.38 418 LEU A O 1
ATOM 3322 N N . VAL A 1 419 ? -5.328 -6.489 33.323 1.00 69.38 419 VAL A N 1
ATOM 3323 C CA . VAL A 1 419 ? -6.166 -5.278 33.128 1.00 69.38 419 VAL A CA 1
ATOM 3324 C C . VAL A 1 419 ? -7.291 -5.237 34.154 1.00 69.38 419 VAL A C 1
ATOM 3326 O O . VAL A 1 419 ? -8.052 -6.200 34.278 1.00 69.38 419 VAL A O 1
ATOM 3329 N N . ASP A 1 420 ? -7.461 -4.097 34.816 1.00 70.69 420 ASP A N 1
ATOM 3330 C CA . ASP A 1 420 ? -8.661 -3.821 35.601 1.00 70.69 420 ASP A CA 1
ATOM 3331 C C . ASP A 1 420 ? -9.903 -3.705 34.697 1.00 70.69 420 ASP A C 1
ATOM 3333 O O . ASP A 1 420 ? -9.884 -3.055 33.651 1.00 70.69 420 ASP A O 1
ATOM 3337 N N . ARG A 1 421 ? -11.024 -4.312 35.121 1.00 64.25 421 ARG A N 1
ATOM 3338 C CA . ARG A 1 421 ? -12.289 -4.471 34.356 1.00 64.25 421 ARG A CA 1
ATOM 3339 C C . ARG A 1 421 ? -13.004 -3.165 33.949 1.00 64.25 421 ARG A C 1
ATOM 3341 O O . ARG A 1 421 ? -14.139 -3.209 33.483 1.00 64.25 421 ARG A O 1
ATOM 3348 N N . GLY A 1 422 ? -12.396 -2.000 34.139 1.00 75.69 422 GLY A N 1
ATOM 3349 C CA . GLY A 1 422 ? -13.027 -0.698 33.919 1.00 75.69 422 GLY A CA 1
ATOM 3350 C C . GLY A 1 422 ? -12.245 0.258 33.028 1.00 75.69 422 GLY A C 1
ATOM 3351 O O . GLY A 1 422 ? -12.792 1.318 32.694 1.00 75.69 422 GLY A O 1
ATOM 3352 N N . GLU A 1 423 ? -11.016 -0.098 32.654 1.00 84.56 423 GLU A N 1
ATOM 3353 C CA . GLU A 1 423 ? -10.141 0.781 31.886 1.00 84.56 423 GLU A CA 1
ATOM 3354 C C . GLU A 1 423 ? -10.478 0.729 30.388 1.00 84.56 423 GLU A C 1
ATOM 3356 O O . GLU A 1 423 ? -10.732 -0.351 29.844 1.00 84.56 423 GLU A O 1
ATOM 3361 N N . PRO A 1 424 ? -10.539 1.891 29.711 1.00 90.75 424 PRO A N 1
ATOM 3362 C CA . PRO A 1 424 ? -10.720 1.944 28.272 1.00 90.75 424 PRO A CA 1
ATOM 3363 C C . PRO A 1 424 ? -9.471 1.410 27.571 1.00 90.75 424 PRO A C 1
ATOM 3365 O O . PRO A 1 424 ? -8.349 1.826 27.858 1.00 90.75 424 PRO A O 1
ATOM 3368 N N . LEU A 1 425 ? -9.692 0.521 26.614 1.00 92.75 425 LEU A N 1
ATOM 3369 C CA . LEU A 1 425 ? -8.669 -0.045 25.751 1.00 92.75 425 LEU A CA 1
ATOM 3370 C C . LEU A 1 425 ? -8.845 0.518 24.346 1.00 92.75 425 LEU A C 1
ATOM 3372 O O . LEU A 1 425 ? -9.968 0.676 23.875 1.00 92.75 425 LEU A O 1
ATOM 3376 N N . LYS A 1 426 ? -7.748 0.819 23.661 1.00 94.31 426 LYS A N 1
ATOM 3377 C CA . LYS A 1 426 ? -7.753 1.279 22.276 1.00 94.31 426 LYS A CA 1
ATOM 3378 C C . LYS A 1 426 ? -7.402 0.122 21.354 1.00 94.31 426 LYS A C 1
ATOM 3380 O O . LYS A 1 426 ? -6.343 -0.478 21.515 1.00 94.31 426 LYS A O 1
ATOM 3385 N N . VAL A 1 427 ? -8.259 -0.179 20.384 1.00 93.50 427 VAL A N 1
ATOM 3386 C CA . VAL A 1 427 ? -7.954 -1.163 19.336 1.00 93.50 427 VAL A CA 1
ATOM 3387 C C . VAL A 1 427 ? -6.838 -0.610 18.454 1.00 93.50 427 VAL A C 1
ATOM 3389 O O . VAL A 1 427 ? -6.912 0.535 18.017 1.00 93.50 427 VAL A O 1
ATOM 3392 N N . VAL A 1 428 ? -5.795 -1.394 18.198 1.00 93.50 428 VAL A N 1
ATOM 3393 C CA . VAL A 1 428 ? -4.637 -0.955 17.399 1.00 93.50 428 VAL A CA 1
ATOM 3394 C C . VAL A 1 428 ? -4.266 -1.895 16.267 1.00 93.50 428 VAL A C 1
ATOM 3396 O O . VAL A 1 428 ? -3.530 -1.477 15.383 1.00 93.50 428 VAL A O 1
ATOM 3399 N N . ALA A 1 429 ? -4.733 -3.142 16.296 1.00 91.81 429 ALA A N 1
ATOM 3400 C CA . ALA A 1 429 ? -4.448 -4.105 15.245 1.00 91.81 429 ALA A CA 1
ATOM 3401 C C . ALA A 1 429 ? -5.465 -5.250 15.241 1.00 91.81 429 ALA A C 1
ATOM 3403 O O . ALA A 1 429 ? -6.090 -5.553 16.262 1.00 91.81 429 ALA A O 1
ATOM 3404 N N . PHE A 1 430 ? -5.546 -5.947 14.114 1.00 90.69 430 PHE A N 1
ATOM 3405 C CA . PHE A 1 430 ? -6.215 -7.238 13.977 1.00 90.69 430 PHE A CA 1
ATOM 3406 C C . PHE A 1 430 ? -5.212 -8.272 13.465 1.00 90.69 430 PHE A C 1
ATOM 3408 O O . PHE A 1 430 ? -4.435 -7.979 12.556 1.00 90.69 430 PHE A O 1
ATOM 3415 N N . ASP A 1 431 ? -5.205 -9.473 14.043 1.00 89.50 431 ASP A N 1
ATOM 3416 C CA . ASP A 1 431 ? -4.379 -10.568 13.533 1.00 89.50 431 ASP A CA 1
ATOM 3417 C C . ASP A 1 431 ? -5.123 -11.366 12.448 1.00 89.50 431 ASP A C 1
ATOM 3419 O O . ASP A 1 431 ? -6.328 -11.216 12.229 1.00 89.50 431 ASP A O 1
ATOM 3423 N N . LYS A 1 432 ? -4.399 -12.265 11.772 1.00 82.88 432 LYS A N 1
ATOM 3424 C CA . LYS A 1 432 ? -4.958 -13.141 10.726 1.00 82.88 432 LYS A CA 1
ATOM 3425 C C . LYS A 1 432 ? -6.001 -14.143 11.249 1.00 82.88 432 LYS A C 1
ATOM 3427 O O . LYS A 1 432 ? -6.743 -14.705 10.452 1.00 82.88 432 LYS A O 1
ATOM 3432 N N . ASN A 1 433 ? -6.058 -14.378 12.561 1.00 86.00 433 ASN A N 1
ATOM 3433 C CA . ASN A 1 433 ? -7.006 -15.287 13.209 1.00 86.00 433 ASN A CA 1
ATOM 3434 C C . ASN A 1 433 ? -8.268 -14.559 13.711 1.00 86.00 433 ASN A C 1
ATOM 3436 O O . ASN A 1 433 ? -9.139 -15.188 14.313 1.00 86.00 433 ASN A O 1
ATOM 3440 N N . GLY A 1 434 ? -8.366 -13.244 13.487 1.00 85.88 434 GLY A N 1
ATOM 3441 C CA . GLY A 1 434 ? -9.453 -12.405 13.981 1.00 85.88 434 GLY A CA 1
ATOM 3442 C C . GLY A 1 434 ? -9.316 -12.006 15.453 1.00 85.88 434 GLY A C 1
ATOM 3443 O O . GLY A 1 434 ? -10.279 -11.501 16.021 1.00 85.88 434 GLY A O 1
ATOM 3444 N N . SER A 1 435 ? -8.165 -12.219 16.095 1.00 91.62 435 SER A N 1
ATOM 3445 C CA . SER A 1 435 ? -7.866 -11.634 17.407 1.00 91.62 435 SER A CA 1
ATOM 3446 C C . SER A 1 435 ? -7.605 -10.137 17.271 1.00 91.62 435 SER A C 1
ATOM 3448 O O . SER A 1 435 ? -7.149 -9.647 16.238 1.00 91.62 435 SER A O 1
ATOM 3450 N N . VAL A 1 436 ? -7.863 -9.406 18.348 1.00 92.69 436 VAL A N 1
ATOM 3451 C CA . VAL A 1 436 ? -7.821 -7.944 18.370 1.00 92.69 436 VAL A CA 1
ATOM 3452 C C . VAL A 1 436 ? -6.702 -7.507 19.294 1.00 92.69 436 VAL A C 1
ATOM 3454 O O . VAL A 1 436 ? -6.721 -7.824 20.484 1.00 92.69 436 VAL A O 1
ATOM 3457 N N . GLY A 1 437 ? -5.733 -6.795 18.734 1.00 93.12 437 GLY A N 1
ATOM 3458 C CA . GLY A 1 437 ? -4.657 -6.151 19.463 1.00 93.12 437 GLY A CA 1
ATOM 3459 C C . GLY A 1 437 ? -5.166 -4.851 20.068 1.00 93.12 437 GLY A C 1
ATOM 3460 O O . GLY A 1 437 ? -5.656 -3.982 19.344 1.00 93.12 437 GLY A O 1
ATOM 3461 N N . VAL A 1 438 ? -5.048 -4.702 21.383 1.00 92.19 438 VAL A N 1
ATOM 3462 C CA . VAL A 1 438 ? -5.448 -3.489 22.104 1.00 92.19 438 VAL A CA 1
ATOM 3463 C C . VAL A 1 438 ? -4.305 -2.944 22.960 1.00 92.19 438 VAL A C 1
ATOM 3465 O O . VAL A 1 438 ? -3.443 -3.695 23.419 1.00 92.19 438 VAL A O 1
ATOM 3468 N N . LEU A 1 439 ? -4.310 -1.632 23.181 1.00 90.88 439 LEU A N 1
ATOM 3469 C CA . LEU A 1 439 ? -3.445 -0.929 24.132 1.00 90.88 439 LEU A CA 1
ATOM 3470 C C . LEU A 1 439 ? -4.296 -0.256 25.207 1.00 90.88 439 LEU A C 1
ATOM 3472 O O . LEU A 1 439 ? -5.486 -0.023 25.001 1.00 90.88 439 LEU A O 1
ATOM 3476 N N . ASP A 1 440 ? -3.695 0.076 26.343 1.00 86.88 440 ASP A N 1
ATOM 3477 C CA . ASP A 1 440 ? -4.352 0.927 27.331 1.00 86.88 440 ASP A CA 1
ATOM 3478 C C . ASP A 1 440 ? -4.475 2.386 26.842 1.00 86.88 440 ASP A C 1
ATOM 3480 O O . ASP A 1 440 ? -4.047 2.752 25.740 1.00 86.88 440 ASP A O 1
ATOM 3484 N N . ARG A 1 441 ? -5.090 3.238 27.669 1.00 78.62 441 ARG A N 1
ATOM 3485 C CA . ARG A 1 441 ? -5.301 4.659 27.362 1.00 78.62 441 ARG A CA 1
ATOM 3486 C C . ARG A 1 441 ? -4.003 5.426 27.100 1.00 78.62 441 ARG A C 1
ATOM 3488 O O . ARG A 1 441 ? -4.017 6.356 26.292 1.00 78.62 441 ARG A O 1
ATOM 3495 N N . ASP A 1 442 ? -2.919 5.055 27.771 1.00 79.06 442 ASP A N 1
ATOM 3496 C CA . ASP A 1 442 ? -1.634 5.745 27.673 1.00 79.06 442 ASP A CA 1
ATOM 3497 C C . ASP A 1 442 ? -0.798 5.227 26.490 1.00 79.06 442 ASP A C 1
ATOM 3499 O O . ASP A 1 442 ? 0.283 5.748 26.210 1.00 79.06 442 ASP A O 1
ATOM 3503 N N . GLY A 1 443 ? -1.314 4.237 25.750 1.00 73.19 443 GLY A N 1
ATOM 3504 C CA . GLY A 1 443 ? -0.593 3.571 24.670 1.00 73.19 443 GLY A CA 1
ATOM 3505 C C . GLY A 1 443 ? 0.559 2.711 25.190 1.00 73.19 443 GLY A C 1
ATOM 3506 O O . GLY A 1 443 ? 1.454 2.360 24.420 1.00 73.19 443 GLY A O 1
ATOM 3507 N N . ILE A 1 444 ? 0.560 2.392 26.486 1.00 69.19 444 ILE A N 1
ATOM 3508 C CA . ILE A 1 444 ? 1.614 1.647 27.156 1.00 69.19 444 ILE A CA 1
ATOM 3509 C C . ILE A 1 444 ? 1.137 0.205 27.291 1.00 69.19 444 ILE A C 1
ATOM 3511 O O . ILE A 1 444 ? 0.341 -0.154 28.151 1.00 69.19 444 ILE A O 1
ATOM 3515 N N . ALA A 1 445 ? 1.666 -0.681 26.454 1.00 63.53 445 ALA A N 1
ATOM 3516 C CA . ALA A 1 445 ? 1.637 -2.094 26.795 1.00 63.53 445 ALA A CA 1
ATOM 3517 C C . ALA A 1 445 ? 2.533 -2.292 28.034 1.00 63.53 445 ALA A C 1
ATOM 3519 O O . ALA A 1 445 ? 3.705 -1.912 28.020 1.00 63.53 445 ALA A O 1
ATOM 3520 N N . LEU A 1 446 ? 1.981 -2.818 29.136 1.00 51.91 446 LEU A N 1
ATOM 3521 C CA . LEU A 1 446 ? 2.702 -2.998 30.406 1.00 51.91 446 LEU A CA 1
ATOM 3522 C C . LEU A 1 446 ? 3.868 -3.999 30.263 1.00 51.91 446 LEU A C 1
ATOM 3524 O O . LEU A 1 446 ? 3.740 -5.169 30.612 1.00 51.91 446 LEU A O 1
ATOM 3528 N N . GLY A 1 447 ? 5.021 -3.528 29.784 1.00 50.41 447 GLY A N 1
ATOM 3529 C CA . GLY A 1 447 ? 6.312 -4.217 29.871 1.00 50.41 447 GLY A CA 1
ATOM 3530 C C . GLY A 1 447 ? 6.880 -4.784 28.570 1.00 50.41 447 GLY A C 1
ATOM 3531 O O . GLY A 1 447 ? 8.070 -5.083 28.533 1.00 50.41 447 GLY A O 1
ATOM 3532 N N . GLU A 1 448 ? 6.102 -4.872 27.494 1.00 56.72 448 GLU A N 1
ATOM 3533 C CA . GLU A 1 448 ? 6.569 -5.353 26.189 1.00 56.72 448 GLU A CA 1
ATOM 3534 C C . GLU A 1 448 ? 5.976 -4.469 25.096 1.00 56.72 448 GLU A C 1
ATOM 3536 O O . GLU A 1 448 ? 4.821 -4.078 25.174 1.00 56.72 448 GLU A O 1
ATOM 3541 N N . THR A 1 449 ? 6.747 -4.139 24.067 1.00 67.94 449 THR A N 1
ATOM 3542 C CA . THR A 1 449 ? 6.374 -3.255 22.945 1.00 67.94 449 THR A CA 1
ATOM 3543 C C . THR A 1 449 ? 5.222 -3.771 22.063 1.00 67.94 449 THR A C 1
ATOM 3545 O O . THR A 1 449 ? 5.009 -3.246 20.973 1.00 67.94 449 THR A O 1
ATOM 3548 N N . SER A 1 450 ? 4.481 -4.794 22.497 1.00 80.81 450 SER A N 1
ATOM 3549 C CA . SER A 1 450 ? 3.460 -5.484 21.707 1.00 80.81 450 SER A CA 1
ATOM 3550 C C . SER A 1 450 ? 2.048 -5.284 22.275 1.00 80.81 450 SER A C 1
ATOM 3552 O O . SER A 1 450 ? 1.864 -5.329 23.494 1.00 80.81 450 SER A O 1
ATOM 3554 N N . PRO A 1 451 ? 1.031 -5.092 21.414 1.00 88.38 451 PRO A N 1
ATOM 3555 C CA . PRO A 1 451 ? -0.357 -4.972 21.843 1.00 88.38 451 PRO A CA 1
ATOM 3556 C C . PRO A 1 451 ? -0.878 -6.273 22.452 1.00 88.38 451 PRO A C 1
ATOM 3558 O O . PRO A 1 451 ? -0.384 -7.364 22.163 1.00 88.38 451 PRO A O 1
ATOM 3561 N N . TRP A 1 452 ? -1.902 -6.162 23.295 1.00 88.88 452 TRP A N 1
ATOM 3562 C CA . TRP A 1 452 ? -2.505 -7.323 23.938 1.00 88.88 452 TRP A CA 1
ATOM 3563 C C . TRP A 1 452 ? -3.560 -7.915 23.027 1.00 88.88 452 TRP A C 1
ATOM 3565 O O . TRP A 1 452 ? -4.483 -7.222 22.608 1.00 88.88 452 TRP A O 1
ATOM 3575 N N . TRP A 1 453 ? -3.436 -9.204 22.742 1.00 91.69 453 TRP A N 1
ATOM 3576 C CA . TRP A 1 453 ? -4.332 -9.897 21.830 1.00 91.69 453 TRP A CA 1
ATOM 3577 C C . TRP A 1 453 ? -5.496 -10.522 22.591 1.00 91.69 453 TRP A C 1
ATOM 3579 O O . TRP A 1 453 ? -5.310 -11.406 23.429 1.00 91.69 453 TRP A O 1
ATOM 3589 N N . PHE A 1 454 ? -6.710 -10.077 22.281 1.00 91.75 454 PHE A N 1
ATOM 3590 C CA . PHE A 1 454 ? -7.942 -10.620 22.841 1.00 91.75 454 PHE A CA 1
ATOM 3591 C C . PHE A 1 454 ? -8.804 -11.270 21.768 1.00 91.75 454 PHE A C 1
ATOM 3593 O O . PHE A 1 454 ? -8.838 -10.843 20.615 1.00 91.75 454 PHE A O 1
ATOM 3600 N N . ASN A 1 455 ? -9.573 -12.280 22.175 1.00 92.31 455 ASN A N 1
ATOM 3601 C CA . ASN A 1 455 ? -10.687 -12.734 21.359 1.00 92.31 455 ASN A CA 1
ATOM 3602 C C . ASN A 1 455 ? -11.734 -11.598 21.273 1.00 92.31 455 ASN A C 1
ATOM 3604 O O . ASN A 1 455 ? -12.075 -11.031 22.314 1.00 92.31 455 ASN A O 1
ATOM 3608 N N . PRO A 1 456 ? -12.290 -11.288 20.093 1.00 93.50 456 PRO A N 1
ATOM 3609 C CA . PRO A 1 456 ? -13.287 -10.224 19.915 1.00 93.50 456 PRO A CA 1
ATOM 3610 C C . PRO A 1 456 ? -14.497 -10.349 20.839 1.00 93.50 456 PRO A C 1
ATOM 3612 O O . PRO A 1 456 ? -15.008 -9.359 21.357 1.00 93.50 456 PRO A O 1
ATOM 3615 N N . SER A 1 457 ? -14.912 -11.587 21.127 1.00 93.38 457 SER A N 1
ATOM 3616 C CA . SER A 1 457 ? -16.025 -11.882 22.035 1.00 93.38 457 SER A CA 1
ATOM 3617 C C . SER A 1 457 ? -15.744 -11.530 23.499 1.00 93.38 457 SER A C 1
ATOM 3619 O O . SER A 1 457 ? -16.635 -11.668 24.338 1.00 93.38 457 SER A O 1
ATOM 3621 N N . CYS A 1 458 ? -14.527 -11.085 23.819 1.00 92.94 458 CYS A N 1
ATOM 3622 C CA . CYS A 1 458 ? -14.139 -10.548 25.116 1.00 92.94 458 CYS A CA 1
ATOM 3623 C C . CYS A 1 458 ? -14.192 -9.017 25.172 1.00 92.94 458 CYS A C 1
ATOM 3625 O O . CYS A 1 458 ? -14.023 -8.469 26.255 1.00 92.94 458 CYS A O 1
ATOM 3627 N N . LEU A 1 459 ? -14.401 -8.331 24.048 1.00 94.06 459 LEU A N 1
ATOM 3628 C CA . LEU A 1 459 ? -14.424 -6.872 23.959 1.00 94.06 459 LEU A CA 1
ATOM 3629 C C . LEU A 1 459 ? -15.856 -6.373 23.764 1.00 94.06 459 LEU A C 1
ATOM 3631 O O . LEU A 1 459 ? -16.688 -7.071 23.199 1.00 94.06 459 LEU A O 1
ATOM 3635 N N . THR A 1 460 ? -16.169 -5.176 24.236 1.00 94.12 460 THR A N 1
ATOM 3636 C CA . THR A 1 460 ? -17.470 -4.517 24.047 1.00 94.12 460 THR A CA 1
ATOM 3637 C C . THR A 1 460 ? -17.267 -3.012 23.908 1.00 94.12 460 THR A C 1
ATOM 3639 O O . THR A 1 460 ? -16.301 -2.475 24.451 1.00 94.12 460 THR A O 1
ATOM 3642 N N . HIS A 1 461 ? -18.165 -2.321 23.207 1.00 93.19 461 HIS A N 1
ATOM 3643 C CA . HIS A 1 461 ? -18.167 -0.855 23.123 1.00 93.19 461 HIS A CA 1
ATOM 3644 C C . HIS A 1 461 ? -18.883 -0.204 24.311 1.00 93.19 461 HIS A C 1
ATOM 3646 O O . HIS A 1 461 ? -18.958 1.020 24.412 1.00 93.19 461 HIS A O 1
ATOM 3652 N N . GLU A 1 462 ? -19.447 -1.003 25.213 1.00 89.56 462 GLU A N 1
ATOM 3653 C CA . GLU A 1 462 ? -20.071 -0.511 26.431 1.00 89.56 462 GLU A CA 1
ATOM 3654 C C . GLU A 1 462 ? -19.141 -0.751 27.613 1.00 89.56 462 GLU A C 1
ATOM 3656 O O . GLU A 1 462 ? -18.867 -1.892 27.985 1.00 89.56 462 GLU A O 1
ATOM 3661 N N . ARG A 1 463 ? -18.676 0.337 28.236 1.00 88.56 463 ARG A N 1
ATOM 3662 C CA . ARG A 1 463 ? -17.923 0.257 29.490 1.00 88.56 463 ARG A CA 1
ATOM 3663 C C . ARG A 1 463 ? -18.703 -0.604 30.497 1.00 88.56 463 ARG A C 1
ATOM 3665 O O . ARG A 1 463 ? -19.868 -0.278 30.748 1.00 88.56 463 ARG A O 1
ATOM 3672 N N . PRO A 1 464 ? -18.098 -1.647 31.093 1.00 86.25 464 PRO A N 1
ATOM 3673 C CA . PRO A 1 464 ? -18.727 -2.426 32.145 1.00 86.25 464 PRO A CA 1
ATOM 3674 C C . PRO A 1 464 ? -19.167 -1.537 33.303 1.00 86.25 464 PRO A C 1
ATOM 3676 O O . PRO A 1 464 ? -18.565 -0.495 33.588 1.00 86.25 464 PRO A O 1
ATOM 3679 N N . ASP A 1 465 ? -20.230 -1.944 33.985 1.00 86.88 465 ASP A N 1
ATOM 3680 C CA . ASP A 1 465 ? -20.645 -1.255 35.196 1.00 86.88 465 ASP A CA 1
ATOM 3681 C C . ASP A 1 465 ? -19.745 -1.609 36.386 1.00 86.88 465 ASP A C 1
ATOM 3683 O O . ASP A 1 465 ? -19.314 -2.758 36.570 1.00 86.88 465 ASP A O 1
ATOM 3687 N N . SER A 1 466 ? -19.511 -0.593 37.216 1.00 88.81 466 SER A N 1
ATOM 3688 C CA . SER A 1 466 ? -18.906 -0.679 38.543 1.00 88.81 466 SER A CA 1
ATOM 3689 C C . SER A 1 466 ? -19.755 0.122 39.532 1.00 88.81 466 SER A C 1
ATOM 3691 O O . SER A 1 466 ? -20.519 1.006 39.122 1.00 88.81 466 SER A O 1
ATOM 3693 N N . TRP A 1 467 ? -19.630 -0.173 40.828 1.00 90.69 467 TRP A N 1
ATOM 3694 C CA . TRP A 1 467 ? -20.346 0.571 41.866 1.00 90.69 467 TRP A CA 1
ATOM 3695 C C . TRP A 1 467 ? -19.990 2.059 41.839 1.00 90.69 467 TRP A C 1
ATOM 3697 O O . TRP A 1 467 ? -20.885 2.899 41.876 1.00 90.69 467 TRP A O 1
ATOM 3707 N N . GLU A 1 468 ? -18.714 2.397 41.651 1.00 89.19 468 GLU A N 1
ATOM 3708 C CA . GLU A 1 468 ? -18.227 3.778 41.570 1.00 89.19 468 GLU A CA 1
ATOM 3709 C C . GLU A 1 468 ? -18.871 4.531 40.404 1.00 89.19 468 GLU A C 1
ATOM 3711 O O . GLU A 1 468 ? -19.283 5.681 40.555 1.00 89.19 468 GLU A O 1
ATOM 3716 N N . ARG A 1 469 ? -19.009 3.881 39.240 1.00 89.81 469 ARG A N 1
ATOM 3717 C CA . ARG A 1 469 ? -19.666 4.489 38.079 1.00 89.81 469 ARG A CA 1
ATOM 3718 C C . ARG A 1 469 ? -21.152 4.703 38.327 1.00 89.81 469 ARG A C 1
ATOM 3720 O O . ARG A 1 469 ? -21.678 5.752 37.968 1.00 89.81 469 ARG A O 1
ATOM 3727 N N . VAL A 1 470 ? -21.830 3.732 38.934 1.00 94.00 470 VAL A N 1
ATOM 3728 C CA . VAL A 1 470 ? -23.244 3.872 39.297 1.00 94.00 470 VAL A CA 1
ATOM 3729 C C . VAL A 1 470 ? -23.434 5.020 40.294 1.00 94.00 470 VAL A C 1
ATOM 3731 O O . VAL A 1 470 ? -24.366 5.807 40.141 1.00 94.00 470 VAL A O 1
ATOM 3734 N N . GLU A 1 471 ? -22.532 5.182 41.263 1.00 93.44 471 GLU A N 1
ATOM 3735 C CA . GLU A 1 471 ? -22.542 6.315 42.194 1.00 93.44 471 GLU A CA 1
ATOM 3736 C C . GLU A 1 471 ? -22.256 7.660 41.515 1.00 93.44 471 GLU A C 1
ATOM 3738 O O . GLU A 1 471 ? -22.890 8.666 41.843 1.00 93.44 471 GLU A O 1
ATOM 3743 N N . GLU A 1 472 ? -21.298 7.712 40.586 1.00 92.31 472 GLU A N 1
ATOM 3744 C CA . GLU A 1 472 ? -20.996 8.913 39.804 1.00 92.31 472 GLU A CA 1
ATOM 3745 C C . GLU A 1 472 ? -22.195 9.311 38.939 1.00 92.31 472 GLU A C 1
ATOM 3747 O O . GLU A 1 472 ? -22.626 10.466 38.937 1.00 92.31 472 GLU A O 1
ATOM 3752 N N . ASP A 1 473 ? -22.781 8.339 38.248 1.00 94.38 473 ASP A N 1
ATOM 3753 C CA . ASP A 1 473 ? -23.939 8.537 37.396 1.00 94.38 473 ASP A CA 1
ATOM 3754 C C . ASP A 1 473 ? -25.176 8.949 38.204 1.00 94.38 473 ASP A C 1
ATOM 3756 O O . ASP A 1 473 ? -25.921 9.826 37.769 1.00 94.38 473 ASP A O 1
ATOM 3760 N N . ALA A 1 474 ? -25.361 8.412 39.414 1.00 95.69 474 ALA A N 1
ATOM 3761 C CA . ALA A 1 474 ? -26.428 8.818 40.328 1.00 95.69 474 ALA A CA 1
ATOM 3762 C C . ALA A 1 474 ? -26.344 10.297 40.750 1.00 95.69 474 ALA A C 1
ATOM 3764 O O . ALA A 1 474 ? -27.364 10.884 41.121 1.00 95.69 474 ALA A O 1
ATOM 3765 N N . LYS A 1 475 ? -25.159 10.921 40.673 1.00 96.00 475 LYS A N 1
ATOM 3766 C CA . LYS A 1 475 ? -24.956 12.354 40.957 1.00 96.00 475 LYS A CA 1
ATOM 3767 C C . LYS A 1 475 ? -25.269 13.253 39.753 1.00 96.00 475 LYS A C 1
ATOM 3769 O O . LYS A 1 475 ? -25.403 14.466 39.931 1.00 96.00 475 LYS A O 1
ATOM 3774 N N . LYS A 1 476 ? -25.382 12.705 38.536 1.00 94.50 476 LYS A N 1
ATOM 3775 C CA . LYS A 1 476 ? -25.643 13.480 37.310 1.00 94.50 476 LYS A CA 1
ATOM 3776 C C . LYS A 1 476 ? -27.100 13.951 37.254 1.00 94.50 476 LYS A C 1
ATOM 3778 O O . LYS A 1 476 ? -28.016 13.310 37.761 1.00 94.50 476 LYS A O 1
ATOM 3783 N N . TYR A 1 477 ? -27.344 15.083 36.592 1.00 93.31 477 TYR A N 1
ATOM 3784 C CA . TYR A 1 477 ? -28.710 15.445 36.197 1.00 93.31 477 TYR A CA 1
ATOM 3785 C C . TYR A 1 477 ? -29.219 14.456 35.133 1.00 93.31 477 TYR A C 1
ATOM 3787 O O . TYR A 1 477 ? -28.418 14.050 34.295 1.00 93.31 477 TYR A O 1
ATOM 3795 N N . PRO A 1 478 ? -30.526 14.121 35.075 1.00 93.62 478 PRO A N 1
ATOM 3796 C CA . PRO A 1 478 ? -31.038 13.125 34.129 1.00 93.62 478 PRO A CA 1
ATOM 3797 C C . PRO A 1 478 ? -30.647 13.371 32.670 1.00 93.62 478 PRO A C 1
ATOM 3799 O O . PRO A 1 478 ? -30.304 12.432 31.966 1.00 93.62 478 PRO A O 1
ATOM 3802 N N . CYS A 1 479 ? -30.631 14.626 32.213 1.00 91.56 479 CYS A N 1
ATOM 3803 C CA . CYS A 1 479 ? -30.198 14.926 30.848 1.00 91.56 479 CYS A CA 1
ATOM 3804 C C . CYS A 1 479 ? -28.708 14.602 30.635 1.00 91.56 479 CYS A C 1
ATOM 3806 O O . CYS A 1 479 ? -28.369 13.984 29.636 1.00 91.56 479 CYS A O 1
ATOM 3808 N N . HIS A 1 480 ? -27.840 14.916 31.606 1.00 91.50 480 HIS A N 1
ATOM 3809 C CA . HIS A 1 480 ? -26.419 14.547 31.559 1.00 91.50 480 HIS A CA 1
ATOM 3810 C C . HIS A 1 480 ? -26.216 13.029 31.663 1.00 91.50 480 HIS A C 1
ATOM 3812 O O . HIS A 1 480 ? -25.333 12.496 31.002 1.00 91.50 480 HIS A O 1
ATOM 3818 N N . TYR A 1 481 ? -27.034 12.330 32.460 1.00 92.56 481 TYR A N 1
ATOM 3819 C CA . TYR A 1 481 ? -27.009 10.866 32.568 1.00 92.56 481 TYR A CA 1
ATOM 3820 C C . TYR A 1 481 ? -27.253 10.197 31.211 1.00 92.56 481 TYR A C 1
ATOM 3822 O O . TYR A 1 481 ? -26.526 9.287 30.831 1.00 92.56 481 TYR A O 1
ATOM 3830 N N . PHE A 1 482 ? -28.234 10.693 30.452 1.00 91.38 482 PHE A N 1
ATOM 3831 C CA . PHE A 1 482 ? -28.540 10.197 29.109 1.00 91.38 482 PHE A CA 1
ATOM 3832 C C . PHE A 1 482 ? -27.679 10.831 28.000 1.00 91.38 482 PHE A C 1
ATOM 3834 O O . PHE A 1 482 ? -27.971 10.622 26.829 1.00 91.38 482 PHE A O 1
ATOM 3841 N N . GLY A 1 483 ? -26.638 11.604 28.334 1.00 88.62 483 GLY A N 1
ATOM 3842 C CA . GLY A 1 483 ? -25.728 12.197 27.344 1.00 88.62 483 GLY A CA 1
ATOM 3843 C C . GLY A 1 483 ? -26.312 13.358 26.527 1.00 88.62 483 GLY A C 1
ATOM 3844 O O . GLY A 1 483 ? -25.794 13.673 25.462 1.00 88.62 483 GLY A O 1
ATOM 3845 N N . HIS A 1 484 ? -27.372 14.012 27.008 1.00 87.38 484 HIS A N 1
ATOM 3846 C CA . HIS A 1 484 ? -27.998 15.159 26.349 1.00 87.38 484 HIS A CA 1
ATOM 3847 C C . HIS A 1 484 ? -27.682 16.468 27.086 1.00 87.38 484 HIS A C 1
ATOM 3849 O O . HIS A 1 484 ? -28.226 16.762 28.157 1.00 87.38 484 HIS A O 1
ATOM 3855 N N . GLU A 1 485 ? -26.841 17.305 26.479 1.00 73.25 485 GLU A N 1
ATOM 3856 C CA . GLU A 1 485 ? -26.588 18.668 26.945 1.00 73.25 485 GLU A CA 1
ATOM 3857 C C . GLU A 1 485 ? -27.590 19.643 26.299 1.00 73.25 485 GLU A C 1
ATOM 3859 O O . GLU A 1 485 ? -27.456 20.025 25.144 1.00 73.25 485 GLU A O 1
ATOM 3864 N N . ARG A 1 486 ? -28.584 20.086 27.085 1.00 61.91 486 ARG A N 1
ATOM 3865 C CA . ARG A 1 486 ? -29.536 21.188 26.798 1.00 61.91 486 ARG A CA 1
ATOM 3866 C C . ARG A 1 486 ? -30.641 20.926 25.742 1.00 61.91 486 ARG A C 1
ATOM 3868 O O . ARG A 1 486 ? -30.435 20.925 24.537 1.00 61.91 486 ARG A O 1
ATOM 3875 N N . ASN A 1 487 ? -31.877 20.902 26.257 1.00 63.28 487 ASN A N 1
ATOM 3876 C CA . ASN A 1 487 ? -33.167 21.281 25.646 1.00 63.28 487 ASN A CA 1
ATOM 3877 C C . ASN A 1 487 ? -33.748 20.523 24.442 1.00 63.28 487 ASN A C 1
ATOM 3879 O O . ASN A 1 487 ? -34.889 20.820 24.091 1.00 63.28 487 ASN A O 1
ATOM 3883 N N . THR A 1 488 ? -33.078 19.537 23.852 1.00 78.88 488 THR A N 1
ATOM 3884 C CA . THR A 1 488 ? -33.737 18.647 22.880 1.00 78.88 488 THR A CA 1
ATOM 3885 C C . THR A 1 488 ? -33.800 17.231 23.442 1.00 78.88 488 THR A C 1
ATOM 3887 O O . THR A 1 488 ? -32.787 16.647 23.816 1.00 78.88 488 THR A O 1
ATOM 3890 N N . CYS A 1 489 ? -35.020 16.706 23.583 1.00 86.25 489 CYS A N 1
ATOM 3891 C CA . CYS A 1 489 ? -35.263 15.326 24.013 1.00 86.25 489 CYS A CA 1
ATOM 3892 C C . CYS A 1 489 ? -35.349 14.362 22.817 1.00 86.25 489 CYS A C 1
ATOM 3894 O O . CYS A 1 489 ? -35.718 13.204 23.003 1.00 86.25 489 CYS A O 1
ATOM 3896 N N . ASP A 1 490 ? -35.024 14.820 21.608 1.00 83.94 490 ASP A N 1
ATOM 3897 C CA . ASP A 1 490 ? -35.062 13.994 20.406 1.00 83.94 490 ASP A CA 1
ATOM 3898 C C . ASP A 1 490 ? -34.030 12.867 20.523 1.00 83.94 490 ASP A C 1
ATOM 3900 O O . ASP A 1 490 ? -32.842 13.102 20.742 1.00 83.94 490 ASP A O 1
ATOM 3904 N N . GLY A 1 491 ? -34.511 11.625 20.443 1.00 83.81 491 GLY A N 1
ATOM 3905 C CA . GLY A 1 491 ? -33.690 10.425 20.626 1.00 83.81 491 GLY A CA 1
ATOM 3906 C C . GLY A 1 491 ? -33.354 10.079 22.082 1.00 83.81 491 GLY A C 1
ATOM 3907 O O . GLY A 1 491 ? -32.717 9.054 22.316 1.00 83.81 491 GLY A O 1
ATOM 3908 N N . CYS A 1 492 ? -33.804 10.865 23.068 1.00 88.44 492 CYS A N 1
ATOM 3909 C CA . CYS A 1 492 ? -33.552 10.560 24.474 1.00 88.44 492 CYS A CA 1
ATOM 3910 C C . CYS A 1 492 ? -34.362 9.324 24.911 1.00 88.44 492 CYS A C 1
ATOM 3912 O O . CYS A 1 492 ? -35.585 9.311 24.740 1.00 88.44 492 CYS A O 1
ATOM 3914 N N . PRO A 1 493 ? -33.748 8.313 25.556 1.00 88.56 493 PRO A N 1
ATOM 3915 C CA . PRO A 1 493 ? -34.465 7.128 26.039 1.00 88.56 493 PRO A CA 1
ATOM 3916 C C . PRO A 1 493 ? -35.612 7.457 27.005 1.00 88.56 493 PRO A C 1
ATOM 3918 O O . PRO A 1 493 ? -36.605 6.737 27.073 1.00 88.56 493 PRO A O 1
ATOM 3921 N N . ALA A 1 494 ? -35.498 8.571 27.735 1.00 90.38 494 ALA A N 1
ATOM 3922 C CA . ALA A 1 494 ? -36.527 9.049 28.653 1.00 90.38 494 ALA A CA 1
ATOM 3923 C C . ALA A 1 494 ? -37.630 9.886 27.975 1.00 90.38 494 ALA A C 1
ATOM 3925 O O . ALA A 1 494 ? -38.584 10.268 28.649 1.00 90.38 494 ALA A O 1
ATOM 3926 N N . HIS A 1 495 ? -37.533 10.173 26.671 1.00 87.44 495 HIS A N 1
ATOM 3927 C CA . HIS A 1 495 ? -38.477 11.043 25.959 1.00 87.44 495 HIS A CA 1
ATOM 3928 C C . HIS A 1 495 ? -39.905 10.485 25.920 1.00 87.44 495 HIS A C 1
ATOM 3930 O O . HIS A 1 495 ? -40.870 11.241 25.981 1.00 87.44 495 HIS A O 1
ATOM 3936 N N . SER A 1 496 ? -40.043 9.159 25.846 1.00 82.56 496 SER A N 1
ATOM 3937 C CA . SER A 1 496 ? -41.336 8.471 25.738 1.00 82.56 496 SER A CA 1
ATOM 3938 C C . SER A 1 496 ? -42.133 8.444 27.045 1.00 82.56 496 SER A C 1
ATOM 3940 O O . SER A 1 496 ? -43.333 8.163 27.039 1.00 82.56 496 SER A O 1
ATOM 3942 N N . VAL A 1 497 ? -41.490 8.747 28.175 1.00 83.81 497 VAL A N 1
ATOM 3943 C CA . VAL A 1 497 ? -42.135 8.741 29.484 1.00 83.81 497 VAL A CA 1
ATOM 3944 C C . VAL A 1 497 ? -42.640 10.147 29.771 1.00 83.81 497 VAL A C 1
ATOM 3946 O O . VAL A 1 497 ? -41.883 11.023 30.184 1.00 83.81 497 VAL A O 1
ATOM 3949 N N . TYR A 1 498 ? -43.938 10.365 29.537 1.00 78.69 498 TYR A N 1
ATOM 3950 C CA . TYR A 1 498 ? -44.611 11.626 29.854 1.00 78.69 498 TYR A CA 1
ATOM 3951 C C . TYR A 1 498 ? -44.304 12.049 31.301 1.00 78.69 498 TYR A C 1
ATOM 3953 O O . TYR A 1 498 ? -44.735 11.399 32.255 1.00 78.69 498 TYR A O 1
ATOM 3961 N N . GLY A 1 499 ? -43.565 13.152 31.465 1.00 84.12 499 GLY A N 1
ATOM 3962 C CA . GLY A 1 499 ? -43.234 13.728 32.767 1.00 84.12 499 GLY A CA 1
ATOM 3963 C C . GLY A 1 499 ? -41.741 13.994 32.971 1.00 84.12 499 GLY A C 1
ATOM 3964 O O . GLY A 1 499 ? -41.079 14.603 32.136 1.00 84.12 499 GLY A O 1
ATOM 3965 N N . SER A 1 500 ? -41.228 13.618 34.146 1.00 88.56 500 SER A N 1
ATOM 3966 C CA . SER A 1 500 ? -39.828 13.830 34.534 1.00 88.56 500 SER A CA 1
ATOM 3967 C C . SER A 1 500 ? -38.940 12.698 34.016 1.00 88.56 500 SER A C 1
ATOM 3969 O O . SER A 1 500 ? -39.312 11.539 34.136 1.00 88.56 500 SER A O 1
ATOM 3971 N N . CYS A 1 501 ? -37.723 12.999 33.558 1.00 93.06 501 CYS A N 1
ATOM 3972 C CA . CYS A 1 501 ? -36.726 11.981 33.196 1.00 93.06 501 CYS A CA 1
ATOM 3973 C C . CYS A 1 501 ? -36.142 11.231 34.416 1.00 93.06 501 CYS A C 1
ATOM 3975 O O . CYS A 1 501 ? -35.459 10.220 34.254 1.00 93.06 501 CYS A O 1
ATOM 3977 N N . ARG A 1 502 ? -36.387 11.717 35.648 1.00 93.81 502 ARG A N 1
ATOM 3978 C CA . ARG A 1 502 ? -35.826 11.141 36.886 1.00 93.81 502 ARG A CA 1
ATOM 3979 C C . ARG A 1 502 ? -36.234 9.682 37.131 1.00 93.81 502 ARG A C 1
ATOM 3981 O O . ARG A 1 502 ? -35.335 8.893 37.388 1.00 93.81 502 ARG A O 1
ATOM 3988 N N . PRO A 1 503 ? -37.515 9.275 37.033 1.00 93.81 503 PRO A N 1
ATOM 3989 C CA . PRO A 1 503 ? -37.911 7.890 37.280 1.00 93.81 503 PRO A CA 1
ATOM 3990 C C . PRO A 1 503 ? -37.268 6.898 36.306 1.00 93.81 503 PRO A C 1
ATOM 3992 O O . PRO A 1 503 ? -36.947 5.783 36.712 1.00 93.81 503 PRO A O 1
ATOM 3995 N N . VAL A 1 504 ? -37.036 7.305 35.051 1.00 94.44 504 VAL A N 1
ATOM 3996 C CA . VAL A 1 504 ? -36.356 6.473 34.044 1.00 94.44 504 VAL A CA 1
ATOM 3997 C C . VAL A 1 504 ? -34.893 6.266 34.430 1.00 94.44 504 VAL A C 1
ATOM 3999 O O . VAL A 1 504 ? -34.445 5.128 34.517 1.00 94.44 504 VAL A O 1
ATOM 4002 N N . MET A 1 505 ? -34.183 7.350 34.764 1.00 94.75 505 MET A N 1
ATOM 4003 C CA . MET A 1 505 ? -32.806 7.288 35.270 1.00 94.75 505 MET A CA 1
ATOM 4004 C C . MET A 1 505 ? -32.704 6.438 36.544 1.00 94.75 505 MET A C 1
ATOM 4006 O O . MET A 1 505 ? -31.853 5.562 36.630 1.00 94.75 505 MET A O 1
ATOM 4010 N N . THR A 1 506 ? -33.578 6.652 37.534 1.00 96.00 506 THR A N 1
ATOM 4011 C CA . THR A 1 506 ? -33.567 5.874 38.783 1.00 96.00 506 THR A CA 1
ATOM 4012 C C . THR A 1 506 ? -33.840 4.394 38.530 1.00 96.00 506 THR A C 1
ATOM 4014 O O . THR A 1 506 ? -33.177 3.548 39.122 1.00 96.00 506 THR A O 1
ATOM 4017 N N . SER A 1 507 ? -34.784 4.064 37.645 1.00 93.94 507 SER A N 1
ATOM 4018 C CA . SER A 1 507 ? -35.082 2.670 37.297 1.00 93.94 507 SER A CA 1
ATOM 4019 C C . SER A 1 507 ? -33.892 1.996 36.614 1.00 93.94 507 SER A C 1
ATOM 4021 O O . SER A 1 507 ? -33.579 0.850 36.934 1.00 93.94 507 SER A O 1
ATOM 4023 N N . ASP A 1 508 ? -33.201 2.714 35.726 1.00 94.81 508 ASP A N 1
ATOM 4024 C CA . ASP A 1 508 ? -32.002 2.207 35.062 1.00 94.81 508 ASP A CA 1
ATOM 4025 C C . ASP A 1 508 ? -30.827 2.033 36.038 1.00 94.81 508 ASP A C 1
ATOM 4027 O O . ASP A 1 508 ? -30.211 0.971 36.064 1.00 94.81 508 ASP A O 1
ATOM 4031 N N . LEU A 1 509 ? -30.583 2.994 36.936 1.00 95.88 509 LEU A N 1
ATOM 4032 C CA . LEU A 1 509 ? -29.587 2.854 38.006 1.00 95.88 509 LEU A CA 1
ATOM 4033 C C . LEU A 1 509 ? -29.885 1.649 38.906 1.00 95.88 509 LEU A C 1
ATOM 4035 O O . LEU A 1 509 ? -28.988 0.866 39.194 1.00 95.88 509 LEU A O 1
ATOM 4039 N N . VAL A 1 510 ? -31.144 1.439 39.308 1.00 95.75 510 VAL A N 1
ATOM 4040 C CA . VAL A 1 510 ? -31.537 0.268 40.113 1.00 95.75 510 VAL A CA 1
ATOM 4041 C C . VAL A 1 510 ? -31.316 -1.035 39.345 1.00 95.75 510 VAL A C 1
ATOM 4043 O O . VAL A 1 510 ? -30.864 -2.016 39.934 1.00 95.75 510 VAL A O 1
ATOM 4046 N N . ARG A 1 511 ? -31.614 -1.062 38.041 1.00 95.00 511 ARG A N 1
ATOM 4047 C CA . ARG A 1 511 ? -31.333 -2.216 37.177 1.00 95.00 511 ARG A CA 1
ATOM 4048 C C . ARG A 1 511 ? -29.832 -2.522 37.146 1.00 95.00 511 ARG A C 1
ATOM 4050 O O . ARG A 1 511 ? -29.465 -3.678 37.334 1.00 95.00 511 ARG A O 1
ATOM 4057 N N . ARG A 1 512 ? -28.984 -1.500 36.985 1.00 93.81 512 ARG A N 1
ATOM 4058 C CA . ARG A 1 512 ? -27.514 -1.619 37.010 1.00 93.81 512 ARG A CA 1
ATOM 4059 C C . ARG A 1 512 ? -27.011 -2.103 38.376 1.00 93.81 512 ARG A C 1
ATOM 4061 O O . ARG A 1 512 ? -26.282 -3.086 38.429 1.00 93.81 512 ARG A O 1
ATOM 4068 N N . CYS A 1 513 ? -27.497 -1.532 39.484 1.00 94.50 513 CYS A N 1
ATOM 4069 C CA . CYS A 1 513 ? -27.191 -2.007 40.843 1.00 94.50 513 CYS A CA 1
ATOM 4070 C C . CYS A 1 513 ? -27.560 -3.482 41.050 1.00 94.50 513 CYS A C 1
ATOM 4072 O O . CYS A 1 513 ? -26.817 -4.219 41.691 1.00 94.50 513 CYS A O 1
ATOM 4074 N N . ARG A 1 514 ? -28.724 -3.923 40.548 1.00 92.56 514 ARG A N 1
ATOM 4075 C CA . ARG A 1 514 ? -29.154 -5.325 40.667 1.00 92.56 514 ARG A CA 1
ATOM 4076 C C . ARG A 1 514 ? -28.239 -6.255 39.886 1.00 92.56 514 ARG A C 1
ATOM 4078 O O . ARG A 1 514 ? -27.819 -7.257 40.448 1.00 92.56 514 ARG A O 1
ATOM 4085 N N . ALA A 1 515 ? -27.893 -5.892 38.652 1.00 88.12 515 ALA A N 1
ATOM 4086 C CA . ALA A 1 515 ? -26.958 -6.665 37.842 1.00 88.12 515 ALA A CA 1
ATOM 4087 C C . ALA A 1 515 ? -25.581 -6.781 38.525 1.00 88.12 515 ALA A C 1
ATOM 4089 O O . ALA A 1 515 ? -25.030 -7.874 38.605 1.00 88.12 515 ALA A O 1
ATOM 4090 N N . LEU A 1 516 ? -25.067 -5.685 39.100 1.00 89.50 516 LEU A N 1
ATOM 4091 C CA . LEU A 1 516 ? -23.823 -5.695 39.879 1.00 89.50 516 LEU A CA 1
ATOM 4092 C C . LEU A 1 516 ? -23.912 -6.597 41.117 1.00 89.50 516 LEU A C 1
ATOM 4094 O O . LEU A 1 516 ? -23.025 -7.413 41.348 1.00 89.50 516 LEU A O 1
ATOM 4098 N N . ALA A 1 517 ? -24.998 -6.494 41.884 1.00 90.94 517 ALA A N 1
ATOM 4099 C CA . ALA A 1 517 ? -25.195 -7.300 43.086 1.00 90.94 517 ALA A CA 1
ATOM 4100 C C . ALA A 1 517 ? -25.392 -8.796 42.781 1.00 90.94 517 ALA A C 1
ATOM 4102 O O . ALA A 1 517 ? -24.978 -9.646 43.565 1.00 90.94 517 ALA A O 1
ATOM 4103 N N . GLU A 1 518 ? -26.046 -9.138 41.669 1.00 88.00 518 GLU A N 1
ATOM 4104 C CA . GLU A 1 518 ? -26.165 -10.522 41.197 1.00 88.00 518 GLU A CA 1
ATOM 4105 C C . GLU A 1 518 ? -24.805 -11.073 40.754 1.00 88.00 518 GLU A C 1
ATOM 4107 O O . GLU A 1 518 ? -24.473 -12.207 41.102 1.00 88.00 518 GLU A O 1
ATOM 4112 N N . ARG A 1 519 ? -23.989 -10.252 40.079 1.00 81.88 519 ARG A N 1
ATOM 4113 C CA . ARG A 1 519 ? -22.620 -10.598 39.677 1.00 81.88 519 ARG A CA 1
ATOM 4114 C C . ARG A 1 519 ? -21.733 -10.919 40.881 1.00 81.88 519 ARG A C 1
ATOM 4116 O O . ARG A 1 519 ? -21.112 -11.974 40.905 1.00 81.88 519 ARG A O 1
ATOM 4123 N N . GLU A 1 520 ? -21.736 -10.072 41.909 1.00 86.69 520 GLU A N 1
ATOM 4124 C CA . GLU A 1 520 ? -20.937 -10.293 43.127 1.00 86.69 520 GLU A CA 1
ATOM 4125 C C . GLU A 1 520 ? -21.361 -11.542 43.910 1.00 86.69 520 GLU A C 1
ATOM 4127 O O . GLU A 1 520 ? -20.526 -12.198 44.527 1.00 86.69 520 GLU A O 1
ATOM 4132 N N . ARG A 1 521 ? -22.646 -11.919 43.864 1.00 86.25 521 ARG A N 1
ATOM 4133 C CA . ARG A 1 521 ? -23.116 -13.173 44.479 1.00 86.25 521 ARG A CA 1
ATOM 4134 C C . ARG A 1 521 ? -22.685 -14.423 43.721 1.00 86.25 521 ARG A C 1
ATOM 4136 O O . ARG A 1 521 ? -22.638 -15.479 44.335 1.00 86.25 521 ARG A O 1
ATOM 4143 N N . GLY A 1 522 ? -22.453 -14.329 42.412 1.00 77.25 522 GLY A N 1
ATOM 4144 C CA . GLY A 1 522 ? -22.004 -15.455 41.590 1.00 77.25 522 GLY A CA 1
ATOM 4145 C C . GLY A 1 522 ? -20.494 -15.706 41.650 1.00 77.25 522 GLY A C 1
ATOM 4146 O O . GLY A 1 522 ? -20.047 -16.780 41.257 1.00 77.25 522 GLY A O 1
ATOM 4147 N N . GLU A 1 523 ? -19.718 -14.726 42.121 1.00 63.31 523 GLU A N 1
ATOM 4148 C CA . GLU A 1 523 ? -18.259 -14.818 42.277 1.00 63.31 523 GLU A CA 1
ATOM 4149 C C . GLU A 1 523 ? -17.816 -15.283 43.682 1.00 63.31 523 GLU A C 1
ATOM 4151 O O . GLU A 1 523 ? -16.641 -15.611 43.860 1.00 63.31 523 GLU A O 1
ATOM 4156 N N . ALA A 1 524 ? -18.736 -15.325 44.657 1.00 53.09 524 ALA A N 1
ATOM 4157 C CA . ALA A 1 524 ? -18.523 -15.817 46.025 1.00 53.09 524 ALA A CA 1
ATOM 4158 C C . ALA A 1 524 ? -18.841 -17.313 46.153 1.00 53.09 524 ALA A C 1
ATOM 4160 O O . ALA A 1 524 ? -18.084 -18.007 46.873 1.00 53.09 524 ALA A O 1
#

Foldseek 3Di:
DDLLVVVLVVVVPDDDPDDDPVVCCSNPNDPVNQPDDDDPNADPLNVVLVVVVVCCVPPPDDPVVVVVLVSLVVQVVVQVVDPPCCVPPSVVVSVSNCVSVPNDDDDCVPPPPPPPLVVDDPVVNVVQVVCVVQVHDVSVVVVCVVCVVPDDPDPVVVVVVVVVVVVVVVVVVVVVVVVVVVVVVVVVVVVVVVVVVVVVVVVVPDDPQEDAAAAPVRHHDDAQAWFQLPVRDIAGFHDWDDDPQWIFGAHPVRHTSHPDTHGPPDHTYHDFAAALVRDGDDQQAWKAFLLQWIWGFHAWHDDDPNWIKTQIAGDDGDDGDRIDTRHRIGNFRFQAALVSDGDDQQAWKAFPFQPDIFHFHDADRVVSWTDTPVCVVPPDTDRRSRIDSDHFLAALVRGGDDAQAWKFFDPVQPPPPPDDRAFTWGFHDADPVSWTFTATPVNDDVPDNGGDTDRRHRIDNDGQDDPVVLVVLVPDQLCVSQVHDDDDCVVGPQPPPPDGSVVVSVVVSVVSVVVVVVVVVVVD

Radius of gyration: 37.14 Å; chains: 1; bounding box: 100×58×93 Å